Protein AF-0000000079468509 (afdb_homodimer)

Radius of gyration: 21.66 Å; Cα contacts (8 Å, |Δi|>4): 666; chains: 2; bounding box: 56×72×61 Å

InterPro domains:
  IPR004045 Glutathione S-transferase, N-terminal [PF13409] (26-84)
  IPR004045 Glutathione S-transferase, N-terminal [PS50404] (9-90)
  IPR004046 Glutathione S-transferase, C-terminal [PF00043] (128-203)
  IPR010987 Glutathione S-transferase, C-terminal-like [PS50405] (94-218)
  IPR036249 Thioredoxin-like superfamily [SSF52833] (7-88)
  IPR036282 Glutathione S-transferase, C-terminal domain superfamily [SSF47616] (87-212)
  IPR040079 Glutathione transferase family [SFLDS00019] (11-214)

Foldseek 3Di:
DDPPPPPPPQEKEKEAAFLDLSLLVQLVCLVLVGHYHYDYQDVVVPSLVDPVNCVLPVVSDDIWIATPNHIDDDSLVSQVVSCQVGPDAADHPPDPQNVVVVVLSCCLRPQQVVLVCCQVPVCVVDPDPVCSVVSNVVSLVSNVVSLVVQLVCCPPHLDNTPVDHHSSLSSLLSSLQSQPPRPDGSCVPVSSVNSNVVVCPDPSSVVSCVVSVPDPPSD/DPPPPPPPPQEKEKEAAFLDLSLLVQLVCLVLPGHYHYDYQPVVVPSLVDPVNCVLPVVSDDIWIATPNHIDDDSLVSQVVSCQVGPDAADHPPDPQNVVVVVLSCCLRPQQVVLVCCQVPVCVVDPDPVCSVVSNVVSLVSNVVSLVVQLVCCPPHLDNTPVDHHSSLSSLLSSLQSQPPRPDGSCVPVSSVNSNVVVCPDPSSVVSCVVSVPDPPSD

pLDDT: mean 90.54, std 12.15, range [32.22, 98.88]

Sequence (438 aa):
MPSDPSVETDMYELHYSPGTASLLPHMMLRELAVPFTLRLVDREGGEQAGAAYLRLNPHGRIPVLVEDGKPLYETAAIALCLADRHPGLAPPVGAPDRADYYKWMVHLANTTQAEFRSWFYPHEYIDDPAHEASAKAAAGKRMMANFEVIAGQLEGREWLLPSGFSAADLYLLMLVRWGRTLPRPARDNPVLAAHAARVLARPAVRETFETEELSTPYVMPSDPSVETDMYELHYSPGTASLLPHMMLRELAVPFTLRLVDREGGEQAGAAYLRLNPHGRIPVLVEDGKPLYETAAIALCLADRHPGLAPPVGAPDRADYYKWMVHLANTTQAEFRSWFYPHEYIDDPAHEASAKAAAGKRMMANFEVIAGQLEGREWLLPSGFSAADLYLLMLVRWGRTLPRPARDNPVLAAHAARVLARPAVRETFETEELSTPYV

Secondary structure (DSSP, 8-state):
----SS-----EEEEE-TTSTTHHHHHHHHHHT--EEEEE--TTTTGGGSHHHHHH-TT--S-EEEETTEEEE-HHHHHHHHHHHSTTSSPPTTSTTHHHHHHHHHHIIIIIIHHHHHHH-GGGG-S-GGGHHHHHHHHHHHHHHHHHHHHHHHTT-SSSBTTB--HHHHHHHHHHHHGGGSSS-GGGSHHHHHHHHHHHTSHHHHHHHHHTTPPSS--/----TT-----EEEEE-TTSTTHHHHHHHHHHT--EEEEE--TTTTGGGSHHHHHH-TT--S-EEEETTEEEE-HHHHHHHHHHHSTTSSPPTTSTTHHHHHHHHHHIIIIIIHHHHHHH-GGGG-S-GGGHHHHHHHHHHHHHHHHHHHHHHHTT-SSSBTTB--HHHHHHHHHHHHGGGSSS-GGGSHHHHHHHHHHHTSHHHHHHHHHTTPPSS--

Nearest PDB structures (foldseek):
  3m8n-assembly2_D  TM=8.224E-01  e=1.093E-09  Rhodopseudomonas palustris
  6f05-assembly5_F  TM=8.555E-01  e=5.982E-09  Arabidopsis thaliana
  6f05-assembly2_A  T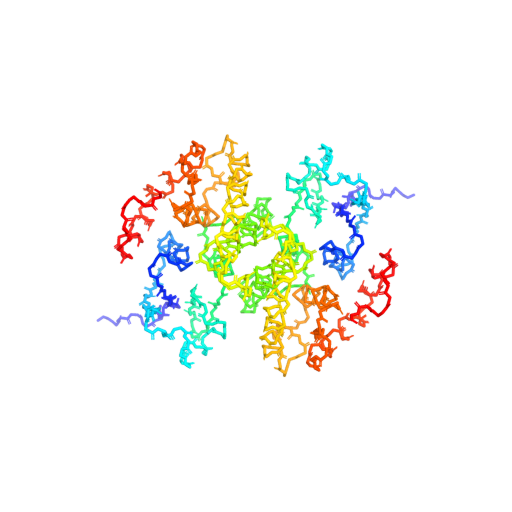M=8.559E-01  e=2.549E-08  Arabidopsis thaliana
  3m8n-assembly1_A  TM=8.418E-01  e=1.090E-08  Rhodopseudomonas palustris
  6nv6-assembly2_B  TM=8.478E-01  e=4.203E-08  Xanthomonas citri pv. citri str. 306

Organism: NCBI:txid2803784

Solvent-accessible surface area (backbone atoms only — not comparable to full-atom values): 23676 Å² total; per-residue (Å²): 131,80,77,76,71,79,75,70,65,82,45,37,36,37,36,28,42,72,88,40,58,26,46,43,54,51,28,47,42,48,66,64,68,53,71,65,46,82,39,83,51,50,61,90,79,41,41,38,74,30,70,75,43,29,72,60,31,83,82,36,59,67,23,37,40,28,49,81,86,43,62,38,43,50,56,62,23,45,43,52,44,51,32,70,75,38,82,74,35,47,65,56,89,87,41,82,59,27,53,55,50,37,22,48,43,44,44,47,41,32,54,55,52,45,46,46,49,40,48,77,42,22,67,68,52,36,72,49,78,91,43,31,66,39,22,28,52,30,29,45,52,52,50,46,51,51,49,49,53,52,34,60,73,32,57,98,46,84,36,84,42,92,92,36,74,33,53,56,50,49,46,48,39,54,52,39,30,71,30,51,81,41,95,66,28,46,57,73,40,64,63,43,30,53,41,39,50,58,54,55,66,35,66,37,41,43,50,42,40,57,74,49,64,59,63,80,72,69,86,130,81,75,75,70,80,73,69,65,83,46,37,35,36,37,28,43,73,89,42,58,25,45,42,55,50,29,47,41,47,65,64,68,54,70,65,46,82,39,82,50,49,62,91,82,42,42,38,75,31,70,74,42,29,71,61,31,82,82,37,62,67,24,37,40,28,49,82,86,44,62,38,45,48,56,62,22,46,44,53,43,49,30,70,75,39,81,72,36,46,62,56,89,86,41,83,60,27,53,57,50,36,24,47,43,42,44,47,42,31,54,53,51,44,46,46,49,41,48,77,43,24,64,68,51,36,73,49,78,90,45,32,66,38,22,28,52,30,29,47,54,52,49,44,50,50,49,50,54,51,35,60,73,31,57,97,45,86,37,83,41,94,92,36,74,35,51,56,50,50,44,48,40,55,52,38,29,72,30,52,80,39,96,65,29,45,59,74,40,65,62,43,30,53,41,40,52,58,54,55,66,34,67,37,41,43,52,42,41,56,74,48,63,60,64,81,74,70,86

Structure (mmCIF, N/CA/C/O backbone):
data_AF-0000000079468509-model_v1
#
loop_
_entity.id
_entity.type
_entity.pdbx_description
1 polymer 'Glutathione S-transferase N-terminal domain-containing protein'
#
loop_
_atom_site.group_PDB
_atom_site.id
_atom_site.type_symbol
_atom_site.label_atom_id
_atom_site.label_alt_id
_atom_site.label_comp_id
_atom_site.label_asym_id
_atom_site.label_entity_id
_atom_site.label_seq_id
_atom_site.pdbx_PDB_ins_code
_atom_site.Cartn_x
_atom_site.Cartn_y
_atom_site.Cartn_z
_atom_site.occupancy
_atom_site.B_iso_or_equiv
_atom_site.auth_seq_id
_atom_site.auth_comp_id
_atom_site.auth_asym_id
_atom_site.auth_atom_id
_atom_site.pdbx_PDB_model_num
ATOM 1 N N . MET A 1 1 ? -22.938 42.281 -12.297 1 32.62 1 MET A N 1
ATOM 2 C CA . MET A 1 1 ? -22.203 41.938 -11.078 1 32.62 1 MET A CA 1
ATOM 3 C C . MET A 1 1 ? -21.141 40.906 -11.344 1 32.62 1 MET A C 1
ATOM 5 O O . MET A 1 1 ? -21.438 39.844 -11.922 1 32.62 1 MET A O 1
ATOM 9 N N . PRO A 1 2 ? -19.812 41.219 -11.469 1 34.12 2 PRO A N 1
ATOM 10 C CA . PRO A 1 2 ? -18.812 40.375 -12.109 1 34.12 2 PRO A CA 1
ATOM 11 C C . PRO A 1 2 ? -18.625 39.031 -11.414 1 34.12 2 PRO A C 1
ATOM 13 O O . PRO A 1 2 ? -18.844 38.938 -10.203 1 34.12 2 PRO A O 1
ATOM 16 N N . SER A 1 3 ? -18.984 37.938 -11.969 1 36.88 3 SER A N 1
ATOM 17 C CA . SER A 1 3 ? -18.688 36.625 -11.438 1 36.88 3 SER A CA 1
ATOM 18 C C . SER A 1 3 ? -17.234 36.531 -10.961 1 36.88 3 SER A C 1
ATOM 20 O O . SER A 1 3 ? -16.312 36.875 -11.695 1 36.88 3 SER A O 1
ATOM 22 N N . ASP A 1 4 ? -16.906 36.75 -9.664 1 34.78 4 ASP A N 1
ATOM 23 C CA . ASP A 1 4 ? -15.586 36.875 -9.047 1 34.78 4 ASP A CA 1
ATOM 24 C C . ASP A 1 4 ? -14.602 35.844 -9.625 1 34.78 4 ASP A C 1
ATOM 26 O O . ASP A 1 4 ? -14.875 34.656 -9.641 1 34.78 4 ASP A O 1
ATOM 30 N N . PRO A 1 5 ? -13.797 36.125 -10.617 1 40.22 5 PRO A N 1
ATOM 31 C CA . PRO A 1 5 ? -12.828 35.281 -11.344 1 40.22 5 PRO A CA 1
ATOM 32 C C . PRO A 1 5 ? -12 34.406 -10.414 1 40.22 5 PRO A C 1
ATOM 34 O O . PRO A 1 5 ? -11.211 33.562 -10.883 1 40.22 5 PRO A O 1
ATOM 37 N N . SER A 1 6 ? -11.57 34.906 -9.25 1 39.88 6 SER A N 1
ATOM 38 C CA . SER A 1 6 ? -10.508 34.375 -8.398 1 39.88 6 SER A CA 1
ATOM 39 C C . SER A 1 6 ? -10.688 32.875 -8.141 1 39.88 6 SER A C 1
ATOM 41 O O . SER A 1 6 ? -9.719 32.156 -7.867 1 39.88 6 SER A O 1
ATOM 43 N N . VAL A 1 7 ? -11.836 32.531 -7.543 1 40.34 7 VAL A N 1
ATOM 44 C CA . VAL A 1 7 ? -12.008 31.156 -7.023 1 40.34 7 VAL A CA 1
ATOM 45 C C . VAL A 1 7 ? -11.953 30.156 -8.18 1 40.34 7 VAL A C 1
ATOM 47 O O . VAL A 1 7 ? -12.984 29.766 -8.719 1 40.34 7 VAL A O 1
ATOM 50 N N . GLU A 1 8 ? -11.484 30.422 -9.297 1 41.81 8 GLU A N 1
ATOM 51 C CA . GLU A 1 8 ? -11.336 29.344 -10.258 1 41.81 8 GLU A CA 1
ATOM 52 C C . GLU A 1 8 ? -10.812 28.078 -9.578 1 41.81 8 GLU A C 1
ATOM 54 O O . GLU A 1 8 ? -9.625 27.984 -9.266 1 41.81 8 GLU A O 1
ATOM 59 N N . THR A 1 9 ? -11.43 27.469 -8.531 1 48.69 9 THR A N 1
ATOM 60 C CA . THR A 1 9 ? -11.32 26.375 -7.566 1 48.69 9 THR A CA 1
ATOM 61 C C . THR A 1 9 ? -10.688 25.156 -8.203 1 48.69 9 THR A C 1
ATOM 63 O O . THR A 1 9 ? -11.039 24.766 -9.32 1 48.69 9 THR A O 1
ATOM 66 N N . ASP A 1 10 ? -9.32 24.922 -7.926 1 58.03 10 ASP A N 1
ATOM 67 C CA . ASP A 1 10 ? -8.516 23.734 -8.219 1 58.03 10 ASP A CA 1
ATOM 68 C C . ASP A 1 10 ? -9.383 22.469 -8.227 1 58.03 10 ASP A C 1
ATOM 70 O O . ASP A 1 10 ? -9.586 21.844 -7.184 1 58.03 10 ASP A O 1
ATOM 74 N N . MET A 1 11 ? -10.25 22.234 -9.258 1 82.69 11 MET A N 1
ATOM 75 C CA . MET A 1 11 ? -11.281 21.203 -9.398 1 82.69 11 MET A CA 1
ATOM 76 C C . MET A 1 11 ? -10.648 19.844 -9.656 1 82.69 11 MET A C 1
ATOM 78 O O . MET A 1 11 ? -9.688 19.734 -10.43 1 82.69 11 MET A O 1
ATOM 82 N N . TYR A 1 12 ? -10.984 18.859 -8.859 1 95.62 12 TYR A N 1
ATOM 83 C CA . TYR A 1 12 ? -10.602 17.469 -9.062 1 95.62 12 TYR A CA 1
ATOM 84 C C . TYR A 1 12 ? -11.375 16.859 -10.227 1 95.62 12 TYR A C 1
ATOM 86 O O . TYR A 1 12 ? -12.555 17.141 -10.414 1 95.62 12 TYR A O 1
ATOM 94 N N . GLU A 1 13 ? -10.633 16.234 -11.07 1 97.56 13 GLU A N 1
ATOM 95 C CA . GLU A 1 13 ? -11.242 15.352 -12.062 1 97.56 13 GLU A CA 1
ATOM 96 C C . GLU A 1 13 ? -10.93 13.883 -11.773 1 97.56 13 GLU A C 1
ATOM 98 O O . GLU A 1 13 ? -9.758 13.484 -11.75 1 97.56 13 GLU A O 1
ATOM 103 N N . LEU A 1 14 ? -11.969 13.125 -11.547 1 98 14 LEU A N 1
ATOM 104 C CA . LEU A 1 14 ? -11.781 11.719 -11.219 1 98 14 LEU A CA 1
ATOM 105 C C . LEU A 1 14 ? -12.125 10.836 -12.414 1 98 14 LEU A C 1
ATOM 107 O O . LEU A 1 14 ? -13.273 10.789 -12.844 1 98 14 LEU A O 1
ATOM 111 N N . HIS A 1 15 ? -11.125 10.234 -13.031 1 97.75 15 HIS A N 1
ATOM 112 C CA . HIS A 1 15 ? -11.352 9.164 -14 1 97.75 15 HIS A CA 1
ATOM 113 C C . HIS A 1 15 ? -11.742 7.867 -13.305 1 97.75 15 HIS A C 1
ATOM 115 O O . HIS A 1 15 ? -10.953 7.293 -12.555 1 97.75 15 HIS A O 1
ATOM 121 N N . TYR A 1 16 ? -13.016 7.449 -13.617 1 97.25 16 TYR A N 1
ATOM 122 C CA . TYR A 1 16 ? -13.555 6.359 -12.82 1 97.25 16 TYR A CA 1
ATOM 123 C C . TYR A 1 16 ? -14.258 5.332 -13.695 1 97.25 16 TYR A C 1
ATOM 125 O O . TYR A 1 16 ? -14.531 5.594 -14.867 1 97.25 16 TYR A O 1
ATOM 133 N N . SER A 1 17 ? -14.398 4.176 -13.195 1 96 17 SER A N 1
ATOM 134 C CA . SER A 1 17 ? -15.297 3.127 -13.672 1 96 17 SER A CA 1
ATOM 135 C C . SER A 1 17 ? -16.125 2.555 -12.531 1 96 17 SER A C 1
ATOM 137 O O . SER A 1 17 ? -15.609 2.256 -11.453 1 96 17 SER A O 1
ATOM 139 N N . PRO A 1 18 ? -17.438 2.396 -12.758 1 95.56 18 PRO A N 1
ATOM 140 C CA . PRO A 1 18 ? -18.344 2.021 -11.664 1 95.56 18 PRO A CA 1
ATOM 141 C C . PRO A 1 18 ? -17.922 0.737 -10.961 1 95.56 18 PRO A C 1
ATOM 143 O O . PRO A 1 18 ? -17.656 -0.275 -11.617 1 95.56 18 PRO A O 1
ATOM 146 N N . GLY A 1 19 ? -17.859 0.85 -9.672 1 94.12 19 GLY A N 1
ATOM 147 C CA . GLY A 1 19 ? -17.641 -0.315 -8.828 1 94.12 19 GLY A CA 1
ATOM 148 C C . GLY A 1 19 ? -16.188 -0.724 -8.727 1 94.12 19 GLY A C 1
ATOM 149 O O . GLY A 1 19 ? -15.859 -1.731 -8.102 1 94.12 19 GLY A O 1
ATOM 150 N N . THR A 1 20 ? -15.289 0.044 -9.305 1 94.5 20 THR A N 1
ATOM 151 C CA . THR A 1 20 ? -13.867 -0.261 -9.273 1 94.5 20 THR A CA 1
ATOM 152 C C . THR A 1 20 ? -13.18 0.491 -8.133 1 94.5 20 THR A C 1
ATOM 154 O O . THR A 1 20 ? -13.844 1.008 -7.234 1 94.5 20 THR A O 1
ATOM 157 N N . ALA A 1 21 ? -11.883 0.493 -8.188 1 96.06 21 ALA A N 1
ATOM 158 C CA . ALA A 1 21 ? -11.125 1.105 -7.102 1 96.06 21 ALA A CA 1
ATOM 159 C C . ALA A 1 21 ? -11.344 2.615 -7.059 1 96.06 21 ALA A C 1
ATOM 161 O O . ALA A 1 21 ? -10.992 3.273 -6.078 1 96.06 21 ALA A O 1
ATOM 162 N N . SER A 1 22 ? -11.953 3.178 -8.055 1 97.75 22 SER A N 1
ATOM 163 C CA . SER A 1 22 ? -12.289 4.602 -8.07 1 97.75 22 SER A CA 1
ATOM 164 C C . SER A 1 22 ? -13.406 4.914 -7.082 1 97.75 22 SER A C 1
ATOM 166 O O . SER A 1 22 ? -13.672 6.078 -6.781 1 97.75 22 SER A O 1
ATOM 168 N N . LEU A 1 23 ? -14 3.852 -6.574 1 98.19 23 LEU A N 1
ATOM 169 C CA . LEU A 1 23 ? -15.094 4.023 -5.625 1 98.19 23 LEU A CA 1
ATOM 170 C C . LEU A 1 23 ? -14.617 4.762 -4.379 1 98.19 23 LEU A C 1
ATOM 172 O O . LEU A 1 23 ? -15.312 5.645 -3.869 1 98.19 23 LEU A O 1
ATOM 176 N N . LEU A 1 24 ? -13.445 4.465 -3.896 1 98.62 24 LEU A N 1
ATOM 177 C CA . LEU A 1 24 ? -12.922 5.094 -2.689 1 98.62 24 LEU A CA 1
ATOM 178 C C . LEU A 1 24 ? -12.742 6.598 -2.891 1 98.62 24 LEU A C 1
ATOM 180 O O . LEU A 1 24 ? -13.344 7.398 -2.174 1 98.62 24 LEU A O 1
ATOM 184 N N . PRO A 1 25 ? -11.914 7.059 -3.871 1 98.69 25 PRO A N 1
ATOM 185 C CA . PRO A 1 25 ? -11.781 8.508 -4.012 1 98.69 25 PRO A CA 1
ATOM 186 C C . PRO A 1 25 ? -13.102 9.195 -4.344 1 98.69 25 PRO A C 1
ATOM 188 O O . PRO A 1 25 ? -13.328 10.344 -3.955 1 98.69 25 PRO A O 1
ATOM 191 N N . HIS A 1 26 ? -14.023 8.492 -5.035 1 98.75 26 HIS A N 1
ATOM 192 C CA . HIS A 1 26 ? -15.336 9.062 -5.297 1 98.75 26 HIS A CA 1
ATOM 193 C C . HIS A 1 26 ? -16.094 9.336 -4 1 98.75 26 HIS A C 1
ATOM 195 O O . HIS A 1 26 ? -16.594 10.445 -3.785 1 98.75 26 HIS A O 1
ATOM 201 N N . MET A 1 27 ? -16.172 8.367 -3.131 1 98.81 27 MET A N 1
ATOM 202 C CA . MET A 1 27 ? -16.797 8.547 -1.826 1 98.81 27 MET A CA 1
ATOM 203 C C . MET A 1 27 ? -16.109 9.656 -1.033 1 98.81 27 MET A C 1
ATOM 205 O O . MET A 1 27 ? -16.781 10.469 -0.392 1 98.81 27 MET A O 1
ATOM 209 N N . MET A 1 28 ? -14.789 9.695 -1.104 1 98.81 28 MET A N 1
ATOM 210 C CA . MET A 1 28 ? -14.031 10.688 -0.345 1 98.81 28 MET A CA 1
ATOM 211 C C . MET A 1 28 ? -14.359 12.102 -0.817 1 98.81 28 MET A C 1
ATOM 213 O O . MET A 1 28 ? -14.555 13 -0.001 1 98.81 28 MET A O 1
ATOM 217 N N . LEU A 1 29 ? -14.32 12.281 -2.127 1 98.5 29 LEU A N 1
ATOM 218 C CA . LEU A 1 29 ? -14.578 13.609 -2.68 1 98.5 29 LEU A CA 1
ATOM 219 C C . LEU A 1 29 ? -15.945 14.117 -2.24 1 98.5 29 LEU A C 1
ATOM 221 O O . LEU A 1 29 ? -16.094 15.305 -1.93 1 98.5 29 LEU A O 1
ATOM 225 N N . ARG A 1 30 ? -16.906 13.281 -2.162 1 98.56 30 ARG A N 1
ATOM 226 C CA . ARG A 1 30 ? -18.25 13.664 -1.719 1 98.56 30 ARG A CA 1
ATOM 227 C C . ARG A 1 30 ? -18.266 13.914 -0.215 1 98.56 30 ARG A C 1
ATOM 229 O O . ARG A 1 30 ? -18.891 14.883 0.247 1 98.56 30 ARG A O 1
ATOM 236 N N . GLU A 1 31 ? -17.625 13.008 0.573 1 98.5 31 GLU A N 1
ATOM 237 C CA . GLU A 1 31 ? -17.531 13.219 2.014 1 98.5 31 GLU A CA 1
ATOM 238 C C . GLU A 1 31 ? -16.906 14.578 2.332 1 98.5 31 GLU A C 1
ATOM 240 O O . GLU A 1 31 ? -17.328 15.25 3.283 1 98.5 31 GLU A O 1
ATOM 245 N N . LEU A 1 32 ? -15.914 14.953 1.531 1 97.62 32 LEU A N 1
ATOM 246 C CA . LEU A 1 32 ? -15.156 16.172 1.76 1 97.62 32 LEU A CA 1
ATOM 247 C C . LEU A 1 32 ? -15.906 17.391 1.223 1 97.62 32 LEU A C 1
ATOM 249 O O . LEU A 1 32 ? -15.539 18.531 1.521 1 97.62 32 LEU A O 1
ATOM 253 N N . ALA A 1 33 ? -16.922 17.203 0.488 1 97 33 ALA A N 1
ATOM 254 C CA . ALA A 1 33 ? -17.766 18.25 -0.083 1 97 33 ALA A CA 1
ATOM 255 C C . ALA A 1 33 ? -16.922 19.234 -0.886 1 97 33 ALA A C 1
ATOM 257 O O . ALA A 1 33 ? -17.078 20.453 -0.725 1 97 33 ALA A O 1
ATOM 258 N N . VAL A 1 34 ? -16.047 18.766 -1.697 1 96 34 VAL A N 1
ATOM 259 C CA . VAL A 1 34 ? -15.242 19.594 -2.576 1 96 34 VAL A CA 1
ATOM 260 C C . VAL A 1 34 ? -15.703 19.422 -4.023 1 96 34 VAL A C 1
ATOM 262 O O . VAL A 1 34 ? -16.219 18.359 -4.395 1 96 34 VAL A O 1
ATOM 265 N N . PRO A 1 35 ? -15.562 20.438 -4.785 1 95.81 35 PRO A N 1
ATOM 266 C CA . PRO A 1 35 ? -15.969 20.312 -6.188 1 95.81 35 PRO A CA 1
ATOM 267 C C . PRO A 1 35 ? -15.109 19.328 -6.969 1 95.81 35 PRO A C 1
ATOM 269 O O . PRO A 1 35 ? -13.891 19.266 -6.77 1 95.81 35 PRO A O 1
ATOM 272 N N . PHE A 1 36 ? -15.781 18.5 -7.812 1 97.5 36 PHE A N 1
ATOM 273 C CA . PHE A 1 36 ? -15.078 17.578 -8.695 1 97.5 36 PHE A CA 1
ATOM 274 C C . PHE A 1 36 ? -15.945 17.219 -9.898 1 97.5 36 PHE A C 1
ATOM 276 O O . PHE A 1 36 ? -17.156 17.438 -9.883 1 97.5 36 PHE A O 1
ATOM 283 N N . THR A 1 37 ? -15.266 16.766 -10.914 1 97.06 37 THR A N 1
ATOM 284 C CA . THR A 1 37 ? -15.953 16.203 -12.07 1 97.06 37 THR A CA 1
ATOM 285 C C . THR A 1 37 ? -15.609 14.727 -12.25 1 97.06 37 THR A C 1
ATOM 287 O O . THR A 1 37 ? -14.547 14.273 -11.828 1 97.06 37 THR A O 1
ATOM 290 N N . LEU A 1 38 ? -16.594 13.984 -12.766 1 97.25 38 LEU A N 1
ATOM 291 C CA . LEU A 1 38 ? -16.391 12.57 -13.07 1 97.25 38 LEU A CA 1
ATOM 292 C C . LEU A 1 38 ? -16.141 12.359 -14.562 1 97.25 38 LEU A C 1
ATOM 294 O O . LEU A 1 38 ? -16.797 12.984 -15.398 1 97.25 38 LEU A O 1
ATOM 298 N N . ARG A 1 39 ? -15.109 11.656 -14.82 1 96.06 39 ARG A N 1
ATOM 299 C CA . ARG A 1 39 ? -14.828 11.211 -16.188 1 96.06 39 ARG A CA 1
ATOM 300 C C . ARG A 1 39 ? -14.891 9.688 -16.281 1 96.06 39 ARG A C 1
ATOM 302 O O . ARG A 1 39 ? -14 8.992 -15.797 1 96.06 39 ARG A O 1
ATOM 309 N N . LEU A 1 40 ? -15.906 9.188 -17 1 95.75 40 LEU A N 1
ATOM 310 C CA . LEU A 1 40 ? -16.094 7.75 -17.141 1 95.75 40 LEU A CA 1
ATOM 311 C C . LEU A 1 40 ? -15.047 7.152 -18.078 1 95.75 40 LEU A C 1
ATOM 313 O O . LEU A 1 40 ? -14.812 7.672 -19.172 1 95.75 40 LEU A O 1
ATOM 317 N N . VAL A 1 41 ? -14.375 6.16 -17.578 1 93.38 41 VAL A N 1
ATOM 318 C CA . VAL A 1 41 ? -13.461 5.367 -18.406 1 93.38 41 VAL A CA 1
ATOM 319 C C . VAL A 1 41 ? -14.148 4.074 -18.828 1 93.38 41 VAL A C 1
ATOM 321 O O . VAL A 1 41 ? -14.562 3.273 -17.984 1 93.38 41 VAL A O 1
ATOM 324 N N . ASP A 1 42 ? -14.297 3.859 -20.141 1 88 42 ASP A N 1
ATOM 325 C CA . ASP A 1 42 ? -14.914 2.654 -20.672 1 88 42 ASP A CA 1
ATOM 326 C C . ASP A 1 42 ? -13.969 1.458 -20.578 1 88 42 ASP A C 1
ATOM 328 O O . ASP A 1 42 ? -13.25 1.154 -21.531 1 88 42 ASP A O 1
ATOM 332 N N . ARG A 1 43 ? -14.172 0.708 -19.656 1 83.88 43 ARG A N 1
ATOM 333 C CA . ARG A 1 43 ? -13.312 -0.447 -19.406 1 83.88 43 ARG A CA 1
ATOM 334 C C . ARG A 1 43 ? -13.625 -1.582 -20.375 1 83.88 43 ARG A C 1
ATOM 336 O O . ARG A 1 43 ? -12.719 -2.275 -20.844 1 83.88 43 ARG A O 1
ATOM 343 N N . GLU A 1 44 ? -14.789 -1.728 -20.594 1 80.88 44 GLU A N 1
ATOM 344 C CA . GLU A 1 44 ? -15.211 -2.785 -21.516 1 80.88 44 GLU A CA 1
ATOM 345 C C . GLU A 1 44 ? -14.672 -2.543 -22.922 1 80.88 44 GLU A C 1
ATOM 347 O O . GLU A 1 44 ? -14.297 -3.486 -23.625 1 80.88 44 GLU A O 1
ATOM 352 N N . GLY A 1 45 ? -14.594 -1.319 -23.297 1 81.5 45 GLY A N 1
ATOM 353 C CA . GLY A 1 45 ? -14.086 -0.957 -24.609 1 81.5 45 GLY A CA 1
ATOM 354 C C . GLY A 1 45 ? -12.578 -0.857 -24.656 1 81.5 45 GLY A C 1
ATOM 355 O O . GLY A 1 45 ? -12 -0.598 -25.703 1 81.5 45 GLY A O 1
ATOM 356 N N . GLY A 1 46 ? -11.977 -1.006 -23.484 1 84.06 46 GLY A N 1
ATOM 357 C CA . GLY A 1 46 ? -10.523 -1.021 -23.406 1 84.06 46 GLY A CA 1
ATOM 358 C C . GLY A 1 46 ? -9.914 0.369 -23.375 1 84.06 46 GLY A C 1
ATOM 359 O O . GLY A 1 46 ? -8.758 0.557 -23.75 1 84.06 46 GLY A O 1
ATOM 360 N N . GLU A 1 47 ? -10.633 1.305 -22.984 1 83.94 47 GLU A N 1
ATOM 361 C CA . GLU A 1 47 ? -10.148 2.682 -22.984 1 83.94 47 GLU A CA 1
ATOM 362 C C . GLU A 1 47 ? -8.922 2.834 -22.078 1 83.94 47 GLU A C 1
ATOM 364 O O . GLU A 1 47 ? -8.047 3.662 -22.344 1 83.94 47 GLU A O 1
ATOM 369 N N . GLN A 1 48 ? -8.844 2.025 -21.078 1 83.38 48 GLN A N 1
ATOM 370 C CA . GLN A 1 48 ? -7.73 2.105 -20.141 1 83.38 48 GLN A CA 1
ATOM 371 C C . GLN A 1 48 ? -6.438 1.611 -20.781 1 83.38 48 GLN A C 1
ATOM 373 O O . GLN A 1 48 ? -5.348 1.844 -20.25 1 83.38 48 GLN A O 1
ATOM 378 N N . ALA A 1 49 ? -6.551 0.978 -21.844 1 83.75 49 ALA A N 1
ATOM 379 C CA . ALA A 1 49 ? -5.379 0.486 -22.578 1 83.75 49 ALA A CA 1
ATOM 380 C C . ALA A 1 49 ? -4.988 1.443 -23.703 1 83.75 49 ALA A C 1
ATOM 382 O O . ALA A 1 49 ? -3.945 1.271 -24.328 1 83.75 49 ALA A O 1
ATOM 383 N N . GLY A 1 50 ? -5.793 2.441 -23.922 1 85.56 50 GLY A N 1
ATOM 384 C CA . GLY A 1 50 ? -5.527 3.404 -24.969 1 85.56 50 GLY A CA 1
ATOM 385 C C . GLY A 1 50 ? -4.43 4.391 -24.625 1 85.56 50 GLY A C 1
ATOM 386 O O . GLY A 1 50 ? -4.145 4.613 -23.438 1 85.56 50 GLY A O 1
ATOM 387 N N . ALA A 1 51 ? -3.889 4.977 -25.625 1 87.31 51 ALA A N 1
ATOM 388 C CA . ALA A 1 51 ? -2.74 5.867 -25.484 1 87.31 51 ALA A CA 1
ATOM 389 C C . ALA A 1 51 ? -3.09 7.07 -24.609 1 87.31 51 ALA A C 1
ATOM 391 O O . ALA A 1 51 ? -2.279 7.512 -23.797 1 87.31 51 ALA A O 1
ATOM 392 N N . ALA A 1 52 ? -4.258 7.602 -24.812 1 87.19 52 ALA A N 1
ATOM 393 C CA . ALA A 1 52 ? -4.664 8.797 -24.078 1 87.19 52 ALA A CA 1
ATOM 394 C C . ALA A 1 52 ? -4.707 8.523 -22.578 1 87.19 52 ALA A C 1
ATOM 396 O O . ALA A 1 52 ? -4.207 9.32 -21.781 1 87.19 52 ALA A O 1
ATOM 397 N N . TYR A 1 53 ? -5.324 7.395 -22.219 1 88.88 53 TYR A N 1
ATOM 398 C CA . TYR A 1 53 ? -5.414 7.062 -20.797 1 88.88 53 TYR A CA 1
ATOM 399 C C . TYR A 1 53 ? -4.051 6.656 -20.25 1 88.88 53 TYR A C 1
ATOM 401 O O . TYR A 1 53 ? -3.715 6.984 -19.109 1 88.88 53 TYR A O 1
ATOM 409 N N . LEU A 1 54 ? -3.248 6.02 -21.062 1 88 54 LEU A N 1
ATOM 410 C CA . LEU A 1 54 ? -1.934 5.555 -20.625 1 88 54 LEU A CA 1
ATOM 411 C C . LEU A 1 54 ? -1.002 6.734 -20.359 1 88 54 LEU A C 1
ATOM 413 O O . LEU A 1 54 ? -0.03 6.605 -19.609 1 88 54 LEU A O 1
ATOM 417 N N . ARG A 1 55 ? -1.291 7.859 -20.875 1 88.12 55 ARG A N 1
ATOM 418 C CA . ARG A 1 55 ? -0.543 9.078 -20.562 1 88.12 55 ARG A CA 1
ATOM 419 C C . ARG A 1 55 ? -0.82 9.539 -19.141 1 88.12 55 ARG A C 1
ATOM 421 O O . ARG A 1 55 ? 0.028 10.18 -18.516 1 88.12 55 ARG A O 1
ATOM 428 N N . LEU A 1 56 ? -2.053 9.211 -18.688 1 89.94 56 LEU A N 1
ATOM 429 C CA . LEU A 1 56 ? -2.426 9.578 -17.312 1 89.94 56 LEU A CA 1
ATOM 430 C C . LEU A 1 56 ? -1.879 8.562 -16.312 1 89.94 56 LEU A C 1
ATOM 432 O O . LEU A 1 56 ? -1.35 8.938 -15.273 1 89.94 56 LEU A O 1
ATOM 436 N N . ASN A 1 57 ? -1.939 7.301 -16.656 1 89.31 57 ASN A N 1
ATOM 437 C CA . ASN A 1 57 ? -1.463 6.191 -15.844 1 89.31 57 ASN A CA 1
ATOM 438 C C . ASN A 1 57 ? -0.844 5.09 -16.703 1 89.31 57 ASN A C 1
ATOM 440 O O . ASN A 1 57 ? -1.562 4.305 -17.328 1 89.31 57 ASN A O 1
ATOM 444 N N . PRO A 1 58 ? 0.45 4.934 -16.656 1 85.81 58 PRO A N 1
ATOM 445 C CA . PRO A 1 58 ? 1.145 3.971 -17.516 1 85.81 58 PRO A CA 1
ATOM 446 C C . PRO A 1 58 ? 0.754 2.525 -17.219 1 85.81 58 PRO A C 1
ATOM 448 O O . PRO A 1 58 ? 0.995 1.636 -18.047 1 85.81 58 PRO A O 1
ATOM 451 N N . HIS A 1 59 ? 0.137 2.254 -16.078 1 84.44 59 HIS A N 1
ATOM 452 C CA . HIS A 1 59 ? -0.288 0.904 -15.719 1 84.44 59 HIS A CA 1
ATOM 453 C C . HIS A 1 59 ? -1.656 0.584 -16.312 1 84.44 59 HIS A C 1
ATOM 455 O O . HIS A 1 59 ? -2.082 -0.573 -16.312 1 84.44 59 HIS A O 1
ATOM 461 N N . GLY A 1 60 ? -2.326 1.62 -16.812 1 86.88 60 GLY A N 1
ATOM 462 C CA . GLY A 1 60 ? -3.648 1.419 -17.391 1 86.88 60 GLY A CA 1
ATOM 463 C C . GLY A 1 60 ? -4.695 1.037 -16.359 1 86.88 60 GLY A C 1
ATOM 464 O O . GLY A 1 60 ? -5.707 0.417 -16.688 1 86.88 60 GLY A O 1
ATOM 465 N N . ARG A 1 61 ? -4.434 1.354 -15.148 1 88.75 61 ARG A N 1
ATOM 466 C CA . ARG A 1 61 ? -5.371 0.995 -14.086 1 88.75 61 ARG A CA 1
ATOM 467 C C . ARG A 1 61 ? -6.242 2.184 -13.703 1 88.75 61 ARG A C 1
ATOM 469 O O . ARG A 1 61 ? -5.871 3.336 -13.93 1 88.75 61 ARG A O 1
ATOM 476 N N . ILE A 1 62 ? -7.379 1.907 -13.227 1 92.94 62 ILE A N 1
ATOM 477 C CA . ILE A 1 62 ? -8.344 2.875 -12.719 1 92.94 62 ILE A CA 1
ATOM 478 C C . ILE A 1 62 ? -8.383 2.807 -11.195 1 92.94 62 ILE A C 1
ATOM 480 O O . ILE A 1 62 ? -8.367 1.719 -10.617 1 92.94 62 ILE A O 1
ATOM 484 N N . PRO A 1 63 ? -8.266 3.936 -10.578 1 96.62 63 PRO A N 1
ATOM 485 C CA . PRO A 1 63 ? -8.602 5.316 -10.938 1 96.62 63 PRO A CA 1
ATOM 486 C C . PRO A 1 63 ? -7.371 6.16 -11.25 1 96.62 63 PRO A C 1
ATOM 488 O O . PRO A 1 63 ? -6.246 5.754 -10.961 1 96.62 63 PRO A O 1
ATOM 491 N N . VAL A 1 64 ? -7.664 7.363 -11.859 1 97 64 VAL A N 1
ATOM 492 C CA . VAL A 1 64 ? -6.738 8.492 -11.906 1 97 64 VAL A CA 1
ATOM 493 C C . VAL A 1 64 ? -7.438 9.758 -11.422 1 97 64 VAL A C 1
ATOM 495 O O . VAL A 1 64 ? -8.57 10.047 -11.828 1 97 64 VAL A O 1
ATOM 498 N N . LEU A 1 65 ? -6.863 10.422 -10.531 1 97.69 65 LEU A N 1
ATOM 499 C CA . LEU A 1 65 ? -7.309 11.75 -10.117 1 97.69 65 LEU A CA 1
ATOM 500 C C . LEU A 1 65 ? -6.43 12.836 -10.727 1 97.69 65 LEU A C 1
ATOM 502 O O . LEU A 1 65 ? -5.203 12.789 -10.602 1 97.69 65 LEU A O 1
ATOM 506 N N . VAL A 1 66 ? -7.012 13.742 -11.383 1 96 66 VAL A N 1
ATOM 507 C CA . VAL A 1 66 ? -6.27 14.852 -11.977 1 96 66 VAL A CA 1
ATOM 508 C C . VAL A 1 66 ? -6.547 16.141 -11.195 1 96 66 VAL A C 1
ATOM 510 O O . VAL A 1 66 ? -7.707 16.516 -10.992 1 96 66 VAL A O 1
ATOM 513 N N . GLU A 1 67 ? -5.543 16.688 -10.641 1 91.5 67 GLU A N 1
ATOM 514 C CA . GLU A 1 67 ? -5.605 17.984 -9.977 1 91.5 67 GLU A CA 1
ATOM 515 C C . GLU A 1 67 ? -4.734 19.016 -10.695 1 91.5 67 GLU A C 1
ATOM 517 O O . GLU A 1 67 ? -3.516 18.844 -10.781 1 91.5 67 GLU A O 1
ATOM 522 N N . ASP A 1 68 ? -5.234 20.047 -11.102 1 86.25 68 ASP A N 1
ATOM 523 C CA . ASP A 1 68 ? -4.523 21.094 -11.828 1 86.25 68 ASP A CA 1
ATOM 524 C C . ASP A 1 68 ? -3.693 20.5 -12.961 1 86.25 68 ASP A C 1
ATOM 526 O O . ASP A 1 68 ? -2.5 20.797 -13.078 1 86.25 68 ASP A O 1
ATOM 530 N N . GLY A 1 69 ? -4.344 19.578 -13.641 1 87.44 69 GLY A N 1
ATOM 531 C CA . GLY A 1 69 ? -3.73 19 -14.82 1 87.44 69 GLY A CA 1
ATOM 532 C C . GLY A 1 69 ? -2.715 17.922 -14.492 1 87.44 69 GLY A C 1
ATOM 533 O O . GLY A 1 69 ? -2.162 17.281 -15.391 1 87.44 69 GLY A O 1
ATOM 534 N N . LYS A 1 70 ? -2.445 17.656 -13.312 1 91.25 70 LYS A N 1
ATOM 535 C CA . LYS A 1 70 ? -1.469 16.656 -12.898 1 91.25 70 LYS A CA 1
ATOM 536 C C . LYS A 1 70 ? -2.156 15.367 -12.461 1 91.25 70 LYS A C 1
ATOM 538 O O . LYS A 1 70 ? -2.928 15.367 -11.5 1 91.25 70 LYS A O 1
ATOM 543 N N . PRO A 1 71 ? -1.85 14.234 -13.133 1 94.94 71 PRO A N 1
ATOM 544 C CA . PRO A 1 71 ? -2.5 12.969 -12.773 1 94.94 71 PRO A CA 1
ATOM 545 C C . PRO A 1 71 ? -1.867 12.312 -11.547 1 94.94 71 PRO A C 1
ATOM 547 O O . PRO A 1 71 ? -0.655 12.414 -11.344 1 94.94 71 PRO A O 1
ATOM 550 N N . LEU A 1 72 ? -2.686 11.734 -10.82 1 95.88 72 LEU A N 1
ATOM 551 C CA . LEU A 1 72 ? -2.291 10.906 -9.688 1 95.88 72 LEU A CA 1
ATOM 552 C C . LEU A 1 72 ? -3.037 9.57 -9.711 1 95.88 72 LEU A C 1
ATOM 554 O O . LEU A 1 72 ? -4.262 9.547 -9.844 1 95.88 72 LEU A O 1
ATOM 558 N N . TYR A 1 73 ? -2.199 8.508 -9.648 1 94.12 73 TYR A N 1
ATOM 559 C CA . TYR A 1 73 ? -2.83 7.191 -9.586 1 94.12 73 TYR A CA 1
ATOM 560 C C . TYR A 1 73 ? -2.365 6.422 -8.352 1 94.12 73 TYR A C 1
ATOM 562 O O . TYR A 1 73 ? -1.535 6.91 -7.586 1 94.12 73 TYR A O 1
ATOM 570 N N . GLU A 1 74 ? -2.887 5.184 -8.219 1 94.38 74 GLU A N 1
ATOM 571 C CA . GLU A 1 74 ? -2.889 4.395 -6.996 1 94.38 74 GLU A CA 1
ATOM 572 C C . GLU A 1 74 ? -3.99 4.852 -6.047 1 94.38 74 GLU A C 1
ATOM 574 O O . GLU A 1 74 ? -3.91 5.938 -5.469 1 94.38 74 GLU A O 1
ATOM 579 N N . THR A 1 75 ? -4.941 4.035 -5.836 1 96.5 75 THR A N 1
ATOM 580 C CA . THR A 1 75 ? -6.137 4.379 -5.078 1 96.5 75 THR A CA 1
ATOM 581 C C . THR A 1 75 ? -5.77 4.867 -3.68 1 96.5 75 THR A C 1
ATOM 583 O O . THR A 1 75 ? -6.215 5.934 -3.252 1 96.5 75 THR A O 1
ATOM 586 N N . ALA A 1 76 ? -4.906 4.16 -2.998 1 97.38 76 ALA A N 1
ATOM 587 C CA . ALA A 1 76 ? -4.523 4.543 -1.64 1 97.38 76 ALA A CA 1
ATOM 588 C C . ALA A 1 76 ? -3.715 5.836 -1.641 1 97.38 76 ALA A C 1
ATOM 590 O O . ALA A 1 76 ? -3.816 6.637 -0.71 1 97.38 76 ALA A O 1
ATOM 591 N N . ALA A 1 77 ? -2.889 6.055 -2.658 1 96.88 77 ALA A N 1
ATOM 592 C CA . ALA A 1 77 ? -2.131 7.301 -2.766 1 96.88 77 ALA A CA 1
ATOM 593 C C . ALA A 1 77 ? -3.064 8.492 -2.951 1 96.88 77 ALA A C 1
ATOM 595 O O . ALA A 1 77 ? -2.879 9.539 -2.322 1 96.88 77 ALA A O 1
ATOM 596 N N . ILE A 1 78 ? -4.047 8.312 -3.83 1 97.62 78 ILE A N 1
ATOM 597 C CA . ILE A 1 78 ? -5.055 9.344 -4.043 1 97.62 78 ILE A CA 1
ATOM 598 C C . ILE A 1 78 ? -5.746 9.664 -2.721 1 97.62 78 ILE A C 1
ATOM 600 O O . ILE A 1 78 ? -5.918 10.836 -2.371 1 97.62 78 ILE A O 1
ATOM 604 N N . ALA A 1 79 ? -6.09 8.633 -2.002 1 98.12 79 ALA A N 1
ATOM 605 C CA . ALA A 1 79 ? -6.789 8.797 -0.73 1 98.12 79 ALA A CA 1
ATOM 606 C C . ALA A 1 79 ? -5.922 9.547 0.277 1 98.12 79 ALA A C 1
ATOM 608 O O . ALA A 1 79 ? -6.402 10.453 0.962 1 98.12 79 ALA A O 1
ATOM 609 N N . LEU A 1 80 ? -4.664 9.164 0.374 1 97.5 80 LEU A N 1
ATOM 610 C CA . LEU A 1 80 ? -3.746 9.836 1.282 1 97.5 80 LEU A CA 1
ATOM 611 C C . LEU A 1 80 ? -3.615 11.312 0.922 1 97.5 80 LEU A C 1
ATOM 613 O O . LEU A 1 80 ? -3.635 12.18 1.804 1 97.5 80 LEU A O 1
ATOM 617 N N . CYS A 1 81 ? -3.529 11.609 -0.324 1 96.44 81 CYS A N 1
ATOM 618 C CA . CYS A 1 81 ? -3.377 12.984 -0.792 1 96.44 81 CYS A CA 1
ATOM 619 C C . CYS A 1 81 ? -4.621 13.805 -0.475 1 96.44 81 CYS A C 1
ATOM 621 O O . CYS A 1 81 ? -4.52 14.906 0.079 1 96.44 81 CYS A O 1
ATOM 623 N N . LEU A 1 82 ? -5.77 13.281 -0.792 1 96.94 82 LEU A N 1
ATOM 624 C CA . LEU A 1 82 ? -7.016 14 -0.542 1 96.94 82 LEU A CA 1
ATOM 625 C C . LEU A 1 82 ? -7.191 14.281 0.946 1 96.94 82 LEU A C 1
ATOM 627 O O . LEU A 1 82 ? -7.594 15.375 1.331 1 96.94 82 LEU A O 1
ATOM 631 N N . ALA A 1 83 ? -6.867 13.281 1.763 1 96.69 83 ALA A N 1
ATOM 632 C CA . ALA A 1 83 ? -7.043 13.414 3.205 1 96.69 83 ALA A CA 1
ATOM 633 C C . ALA A 1 83 ? -6.105 14.484 3.771 1 96.69 83 ALA A C 1
ATOM 635 O O . ALA A 1 83 ? -6.426 15.133 4.77 1 96.69 83 ALA A O 1
ATOM 636 N N . ASP A 1 84 ? -4.945 14.617 3.148 1 94.94 84 ASP A N 1
ATOM 637 C CA . ASP A 1 84 ? -3.998 15.625 3.611 1 94.94 84 ASP A CA 1
ATOM 638 C C . ASP A 1 84 ? -4.391 17.016 3.115 1 94.94 84 ASP A C 1
ATOM 640 O O . ASP A 1 84 ? -4.18 18.016 3.811 1 94.94 84 ASP A O 1
ATOM 644 N N . ARG A 1 85 ? -4.93 17.062 1.954 1 93.5 85 ARG A N 1
ATOM 645 C CA . ARG A 1 85 ? -5.305 18.328 1.346 1 93.5 85 ARG A CA 1
ATOM 646 C C . ARG A 1 85 ? -6.539 18.922 2.018 1 93.5 85 ARG A C 1
ATOM 648 O O . ARG A 1 85 ? -6.68 20.141 2.107 1 93.5 85 ARG A O 1
ATOM 655 N N . HIS A 1 86 ? -7.426 18.062 2.449 1 94.81 86 HIS A N 1
ATOM 656 C CA . HIS A 1 86 ? -8.688 18.469 3.057 1 94.81 86 HIS A CA 1
ATOM 657 C C . HIS A 1 86 ? -8.906 17.766 4.395 1 94.81 86 HIS A C 1
ATOM 659 O O . HIS A 1 86 ? -8.953 16.547 4.453 1 94.81 86 HIS A O 1
ATOM 665 N N . PRO A 1 87 ? -9.078 18.562 5.418 1 91.81 87 PRO A N 1
ATOM 666 C CA . PRO A 1 87 ? -9.266 17.938 6.73 1 91.81 87 PRO A CA 1
ATOM 667 C C . PRO A 1 87 ? -10.578 17.156 6.828 1 91.81 87 PRO A C 1
ATOM 669 O O . PRO A 1 87 ? -11.547 17.484 6.133 1 91.81 87 PRO A O 1
ATOM 672 N N . GLY A 1 88 ? -10.539 16.078 7.777 1 94.31 88 GLY A N 1
ATOM 673 C CA . GLY A 1 88 ? -11.805 15.43 8.102 1 94.31 88 GLY A CA 1
ATOM 674 C C . GLY A 1 88 ? -11.781 13.93 7.906 1 94.31 88 GLY A C 1
ATOM 675 O O . GLY A 1 88 ? -12.555 13.195 8.531 1 94.31 88 GLY A O 1
ATOM 676 N N . LEU A 1 89 ? -10.867 13.438 7.035 1 97.88 89 LEU A N 1
ATOM 677 C CA . LEU A 1 89 ? -10.938 12.016 6.715 1 97.88 89 LEU A CA 1
ATOM 678 C C . LEU A 1 89 ? -9.664 11.305 7.141 1 97.88 89 LEU A C 1
ATOM 680 O O . LEU A 1 89 ? -9.398 10.18 6.715 1 97.88 89 LEU A O 1
ATOM 684 N N . ALA A 1 90 ? -8.828 11.906 7.867 1 97.38 90 ALA A N 1
ATOM 685 C CA . ALA A 1 90 ? -7.648 11.32 8.5 1 97.38 90 ALA A CA 1
ATOM 686 C C . ALA A 1 90 ? -7.215 12.148 9.711 1 97.38 90 ALA A C 1
ATOM 688 O O . ALA A 1 90 ? -7.41 13.359 9.75 1 97.38 90 ALA A O 1
ATOM 689 N N . PRO A 1 91 ? -6.68 11.453 10.703 1 96.31 91 PRO A N 1
ATOM 690 C CA . PRO A 1 91 ? -5.992 12.25 11.719 1 96.31 91 PRO A CA 1
ATOM 691 C C . PRO A 1 91 ? -4.879 13.117 11.133 1 96.31 91 PRO A C 1
ATOM 693 O O . PRO A 1 91 ? -4.207 12.703 10.188 1 96.31 91 PRO A O 1
ATOM 696 N N . PRO A 1 92 ? -4.742 14.344 11.703 1 93.56 92 PRO A N 1
ATOM 697 C CA . PRO A 1 92 ? -3.666 15.188 11.18 1 93.56 92 PRO A CA 1
ATOM 698 C C . PRO A 1 92 ? -2.287 14.555 11.344 1 93.56 92 PRO A C 1
ATOM 700 O O . PRO A 1 92 ? -2.092 13.711 12.227 1 93.56 92 PRO A O 1
ATOM 703 N N . VAL A 1 93 ? -1.345 14.93 10.461 1 90.5 93 VAL A N 1
ATOM 704 C CA . VAL A 1 93 ? 0.029 14.445 10.547 1 90.5 93 VAL A CA 1
ATOM 705 C C . VAL A 1 93 ? 0.616 14.805 11.914 1 90.5 93 VAL A C 1
ATOM 707 O O . VAL A 1 93 ? 0.459 15.93 12.391 1 90.5 93 VAL A O 1
ATOM 710 N N . GLY A 1 94 ? 1.229 13.797 12.539 1 86.69 94 GLY A N 1
ATOM 711 C CA . GLY A 1 94 ? 1.815 14.016 13.852 1 86.69 94 GLY A CA 1
ATOM 712 C C . GLY A 1 94 ? 0.921 13.555 14.992 1 86.69 94 GLY A C 1
ATOM 713 O O . GLY A 1 94 ? 1.386 13.375 16.125 1 86.69 94 GLY A O 1
ATOM 714 N N . ALA A 1 95 ? -0.402 13.477 14.703 1 91.44 95 ALA A N 1
ATOM 715 C CA . ALA A 1 95 ? -1.32 12.961 15.719 1 91.44 95 ALA A CA 1
ATOM 716 C C . ALA A 1 95 ? -1.022 11.5 16.047 1 91.44 95 ALA A C 1
ATOM 718 O O . ALA A 1 95 ? -0.532 10.758 15.188 1 91.44 95 ALA A O 1
ATOM 719 N N . PRO A 1 96 ? -1.327 11.047 17.188 1 84.5 96 PRO A N 1
ATOM 720 C CA . PRO A 1 96 ? -1.037 9.68 17.625 1 84.5 96 PRO A CA 1
ATOM 721 C C . PRO A 1 96 ? -1.699 8.633 16.734 1 84.5 96 PRO A C 1
ATOM 723 O O . PRO A 1 96 ? -1.104 7.582 16.453 1 84.5 96 PRO A O 1
ATOM 726 N N . ASP A 1 97 ? -2.854 8.93 16.25 1 92.69 97 ASP A N 1
ATOM 727 C CA . ASP A 1 97 ? -3.613 7.934 15.508 1 92.69 97 ASP A CA 1
ATOM 728 C C . ASP A 1 97 ? -3.254 7.973 14.023 1 92.69 97 ASP A C 1
ATOM 730 O O . ASP A 1 97 ? -3.779 7.188 13.234 1 92.69 97 ASP A O 1
ATOM 734 N N . ARG A 1 98 ? -2.348 8.891 13.664 1 95.56 98 ARG A N 1
ATOM 735 C CA . ARG A 1 98 ? -1.941 8.969 12.266 1 95.56 98 ARG A CA 1
ATOM 736 C C . ARG A 1 98 ? -1.199 7.703 11.836 1 95.56 98 ARG A C 1
ATOM 738 O O . ARG A 1 98 ? -1.357 7.234 10.711 1 95.56 98 ARG A O 1
ATOM 745 N N . ALA A 1 99 ? -0.45 7.172 12.742 1 95 99 ALA A N 1
ATOM 746 C CA . ALA A 1 99 ? 0.271 5.93 12.461 1 95 99 ALA A CA 1
ATOM 747 C C . ALA A 1 99 ? -0.696 4.785 12.172 1 95 99 ALA A C 1
ATOM 749 O O . ALA A 1 99 ? -0.503 4.027 11.219 1 95 99 ALA A O 1
ATOM 750 N N . ASP A 1 100 ? -1.718 4.723 12.945 1 94.88 100 ASP A N 1
ATOM 751 C CA . ASP A 1 100 ? -2.738 3.703 12.727 1 94.88 100 ASP A CA 1
ATOM 752 C C . ASP A 1 100 ? -3.451 3.91 11.391 1 94.88 100 ASP A C 1
ATOM 754 O O . ASP A 1 100 ? -3.785 2.943 10.703 1 94.88 100 ASP A O 1
ATOM 758 N N . TYR A 1 101 ? -3.682 5.121 11.125 1 97.25 101 TYR A N 1
ATOM 759 C CA . TYR A 1 101 ? -4.285 5.449 9.836 1 97.25 101 TYR A CA 1
ATOM 760 C C . TYR A 1 101 ? -3.426 4.934 8.688 1 97.25 101 TYR A C 1
ATOM 762 O O . TYR A 1 101 ? -3.926 4.254 7.789 1 97.25 101 TYR A O 1
ATOM 770 N N . TYR A 1 102 ? -2.1 5.215 8.719 1 97.25 102 TYR A N 1
ATOM 771 C CA . TYR A 1 102 ? -1.193 4.711 7.695 1 97.25 102 TYR A CA 1
ATOM 772 C C . TYR A 1 102 ? -1.218 3.186 7.648 1 97.25 102 TYR A C 1
ATOM 774 O O . TYR A 1 102 ? -1.273 2.594 6.566 1 97.25 102 TYR A O 1
ATOM 782 N N . LYS A 1 103 ? -1.182 2.637 8.766 1 96.06 103 LYS A N 1
ATOM 783 C CA . LYS A 1 103 ? -1.177 1.18 8.859 1 96.06 103 LYS A CA 1
ATOM 784 C C . LYS A 1 103 ? -2.385 0.578 8.148 1 96.06 103 LYS A C 1
ATOM 786 O O . LYS A 1 103 ? -2.24 -0.329 7.328 1 96.06 103 LYS A O 1
ATOM 791 N N . TRP A 1 104 ? -3.541 1.072 8.414 1 96.38 104 TRP A N 1
ATOM 792 C CA . TRP A 1 104 ? -4.762 0.52 7.832 1 96.38 104 TRP A CA 1
ATOM 793 C C . TRP A 1 104 ? -4.828 0.802 6.332 1 96.38 104 TRP A C 1
ATOM 795 O O . TRP A 1 104 ? -5.203 -0.071 5.547 1 96.38 104 TRP A O 1
ATOM 805 N N . MET A 1 105 ? -4.473 2.025 5.934 1 97.56 105 MET A N 1
ATOM 806 C CA . MET A 1 105 ? -4.484 2.355 4.512 1 97.56 105 MET A CA 1
ATOM 807 C C . MET A 1 105 ? -3.566 1.422 3.729 1 97.56 105 MET A C 1
ATOM 809 O O . MET A 1 105 ? -3.957 0.888 2.689 1 97.56 105 MET A O 1
ATOM 813 N N . VAL A 1 106 ? -2.422 1.218 4.258 1 95.88 106 VAL A N 1
ATOM 814 C CA . VAL A 1 106 ? -1.443 0.367 3.586 1 95.88 106 VAL A CA 1
ATOM 815 C C . VAL A 1 106 ? -1.891 -1.091 3.656 1 95.88 106 VAL A C 1
ATOM 817 O O . VAL A 1 106 ? -1.816 -1.817 2.664 1 95.88 106 VAL A O 1
ATOM 820 N N . HIS A 1 107 ? -2.328 -1.529 4.812 1 94.31 107 HIS A N 1
ATOM 821 C CA . HIS A 1 107 ? -2.799 -2.9 4.98 1 94.31 107 HIS A CA 1
ATOM 822 C C . HIS A 1 107 ? -3.904 -3.229 3.982 1 94.31 107 HIS A C 1
ATOM 824 O O . HIS A 1 107 ? -3.857 -4.266 3.316 1 94.31 107 HIS A O 1
ATOM 830 N N . LEU A 1 108 ? -4.887 -2.346 3.885 1 96.12 108 LEU A N 1
ATOM 831 C CA . LEU A 1 108 ? -6.016 -2.57 2.99 1 96.12 108 LEU A CA 1
ATOM 832 C C . LEU A 1 108 ? -5.562 -2.578 1.533 1 96.12 108 LEU A C 1
ATOM 834 O O . LEU A 1 108 ? -6.07 -3.361 0.725 1 96.12 108 LEU A O 1
ATOM 838 N N . ALA A 1 109 ? -4.613 -1.756 1.226 1 94.25 109 ALA A N 1
ATOM 839 C CA . ALA A 1 109 ? -4.105 -1.678 -0.142 1 94.25 109 ALA A CA 1
ATOM 840 C C . ALA A 1 109 ? -3.258 -2.9 -0.483 1 94.25 109 ALA A C 1
ATOM 842 O O . ALA A 1 109 ? -3.486 -3.557 -1.502 1 94.25 109 ALA A O 1
ATOM 843 N N . ASN A 1 110 ? -2.371 -3.211 0.391 1 89.81 110 ASN A N 1
ATOM 844 C CA . ASN A 1 110 ? -1.278 -4.137 0.114 1 89.81 110 ASN A CA 1
ATOM 845 C C . ASN A 1 110 ? -1.688 -5.582 0.376 1 89.81 110 ASN A C 1
ATOM 847 O O . ASN A 1 110 ? -1.166 -6.504 -0.253 1 89.81 110 ASN A O 1
ATOM 851 N N . THR A 1 111 ? -2.486 -5.781 1.27 1 83.25 111 THR A N 1
ATOM 852 C CA . THR A 1 111 ? -2.836 -7.141 1.666 1 83.25 111 THR A CA 1
ATOM 853 C C . THR A 1 111 ? -4.191 -7.539 1.09 1 83.25 111 THR A C 1
ATOM 855 O O . THR A 1 111 ? -4.281 -8.469 0.286 1 83.25 111 THR A O 1
ATOM 858 N N . THR A 1 112 ? -5.156 -6.742 1.339 1 86.94 112 THR A N 1
ATOM 859 C CA . THR A 1 112 ? -6.516 -7.145 0.982 1 86.94 112 THR A CA 1
ATOM 860 C C . THR A 1 112 ? -6.805 -6.824 -0.481 1 86.94 112 THR A C 1
ATOM 862 O O . THR A 1 112 ? -7.172 -7.711 -1.254 1 86.94 112 THR A O 1
ATOM 865 N N . GLN A 1 113 ? -6.578 -5.633 -0.848 1 90.62 113 GLN A N 1
ATOM 866 C CA . GLN A 1 113 ? -6.906 -5.223 -2.209 1 90.62 113 GLN A CA 1
ATOM 867 C C . GLN A 1 113 ? -6.039 -5.957 -3.229 1 90.62 113 GLN A C 1
ATOM 869 O O . GLN A 1 113 ? -6.535 -6.406 -4.266 1 90.62 113 GLN A O 1
ATOM 874 N N . ALA A 1 114 ? -4.777 -6.055 -2.949 1 84.12 114 ALA A N 1
ATOM 875 C CA . ALA A 1 114 ? -3.859 -6.719 -3.869 1 84.12 114 ALA A CA 1
ATOM 876 C C . ALA A 1 114 ? -4.273 -8.172 -4.109 1 84.12 114 ALA A C 1
ATOM 878 O O . ALA A 1 114 ? -4.145 -8.68 -5.223 1 84.12 114 ALA A O 1
ATOM 879 N N . GLU A 1 115 ? -4.859 -8.789 -3.135 1 85.31 115 GLU A N 1
ATOM 880 C CA . GLU A 1 115 ? -5.258 -10.195 -3.223 1 85.31 115 GLU A CA 1
ATOM 881 C C . GLU A 1 115 ? -6.492 -10.359 -4.105 1 85.31 115 GLU A C 1
ATOM 883 O O . GLU A 1 115 ? -6.738 -11.445 -4.637 1 85.31 115 GLU A O 1
ATOM 888 N N . PHE A 1 116 ? -7.281 -9.367 -4.277 1 89.62 116 PHE A N 1
ATOM 889 C CA . PHE A 1 116 ? -8.484 -9.453 -5.098 1 89.62 116 PHE A CA 1
ATOM 890 C C . PHE A 1 116 ? -8.125 -9.711 -6.555 1 89.62 116 PHE A C 1
ATOM 892 O O . PHE A 1 116 ? -8.93 -10.258 -7.312 1 89.62 116 PHE A O 1
ATOM 899 N N . ARG A 1 117 ? -6.941 -9.273 -6.957 1 83.06 117 ARG A N 1
ATOM 900 C CA . ARG A 1 117 ? -6.535 -9.539 -8.336 1 83.06 117 ARG A CA 1
ATOM 901 C C . ARG A 1 117 ? -6.492 -11.039 -8.609 1 83.06 117 ARG A C 1
ATOM 903 O O . ARG A 1 117 ? -6.941 -11.5 -9.664 1 83.06 117 ARG A O 1
ATOM 910 N N . SER A 1 118 ? -5.961 -11.805 -7.617 1 84.44 118 SER A N 1
ATOM 911 C CA . SER A 1 118 ? -5.902 -13.258 -7.762 1 84.44 118 SER A CA 1
ATOM 912 C C . SER A 1 118 ? -7.297 -13.867 -7.777 1 84.44 118 SER A C 1
ATOM 914 O O . SER A 1 118 ? -7.52 -14.898 -8.422 1 84.44 118 SER A O 1
ATOM 916 N N . TRP A 1 119 ? -8.211 -13.242 -7.16 1 87.31 119 TRP A N 1
ATOM 917 C CA . TRP A 1 119 ? -9.578 -13.742 -7.094 1 87.31 119 TRP A CA 1
ATOM 918 C C . TRP A 1 119 ? -10.336 -13.438 -8.383 1 87.31 119 TRP A C 1
ATOM 920 O O . TRP A 1 119 ? -11 -14.312 -8.938 1 87.31 119 TRP A O 1
ATOM 930 N N . PHE A 1 120 ? -10.219 -12.258 -8.898 1 87.62 120 PHE A N 1
ATOM 931 C CA . PHE A 1 120 ? -10.992 -11.828 -10.062 1 87.62 120 PHE A CA 1
ATOM 932 C C . PHE A 1 120 ? -10.359 -12.336 -11.352 1 87.62 120 PHE A C 1
ATOM 934 O O . PHE A 1 120 ? -11.07 -12.641 -12.312 1 87.62 120 PHE A O 1
ATOM 941 N N . TYR A 1 121 ? -8.992 -12.398 -11.359 1 85.62 121 TYR A N 1
ATOM 942 C CA . TYR A 1 121 ? -8.281 -12.766 -12.578 1 85.62 121 TYR A CA 1
ATOM 943 C C . TYR A 1 121 ? -7.312 -13.914 -12.32 1 85.62 121 TYR A C 1
ATOM 945 O O . TYR A 1 121 ? -6.105 -13.781 -12.547 1 85.62 121 TYR A O 1
ATOM 953 N N . PRO A 1 1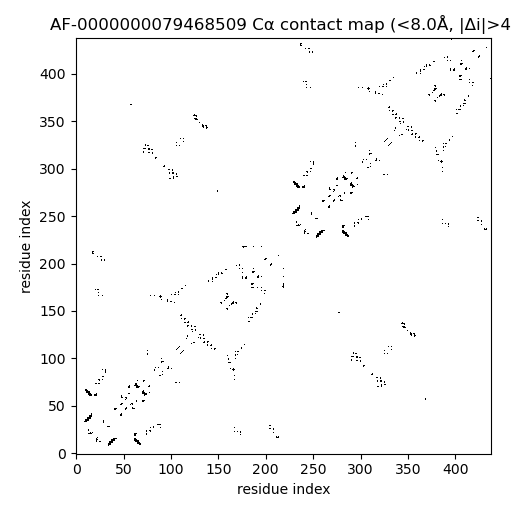22 ? -7.844 -15.07 -11.961 1 83.19 122 PRO A N 1
ATOM 954 C CA . PRO A 1 122 ? -6.973 -16.188 -11.617 1 83.19 122 PRO A CA 1
ATOM 955 C C . PRO A 1 122 ? -6.109 -16.656 -12.789 1 83.19 122 PRO A C 1
ATOM 957 O O . PRO A 1 122 ? -5.023 -17.203 -12.586 1 83.19 122 PRO A O 1
ATOM 960 N N . HIS A 1 123 ? -6.562 -16.344 -14.016 1 81.69 123 HIS A N 1
ATOM 961 C CA . HIS A 1 123 ? -5.836 -16.75 -15.211 1 81.69 123 HIS A CA 1
ATOM 962 C C . HIS A 1 123 ? -4.5 -16.031 -15.32 1 81.69 123 HIS A C 1
ATOM 964 O O . HIS A 1 123 ? -3.592 -16.5 -16.016 1 81.69 123 HIS A O 1
ATOM 970 N N . GLU A 1 124 ? -4.375 -14.969 -14.617 1 79.56 124 GLU A N 1
ATOM 971 C CA . GLU A 1 124 ? -3.125 -14.219 -14.641 1 79.56 124 GLU A CA 1
ATOM 972 C C . GLU A 1 124 ? -2.08 -14.852 -13.727 1 79.56 124 GLU A C 1
ATOM 974 O O . GLU A 1 124 ? -0.895 -14.531 -13.812 1 79.56 124 GLU A O 1
ATOM 979 N N . TYR A 1 125 ? -2.521 -15.773 -12.953 1 80.31 125 TYR A N 1
ATOM 980 C CA . TYR A 1 125 ? -1.632 -16.281 -11.914 1 80.31 125 TYR A CA 1
ATOM 981 C C . TYR A 1 125 ? -1.258 -17.734 -12.188 1 80.31 125 TYR A C 1
ATOM 983 O O . TYR A 1 125 ? -0.639 -18.391 -11.344 1 80.31 125 TYR A O 1
ATOM 991 N N . ILE A 1 126 ? -1.748 -18.141 -13.344 1 80.5 126 ILE A N 1
ATOM 992 C CA . ILE A 1 126 ? -1.42 -19.5 -13.75 1 80.5 126 ILE A CA 1
ATOM 993 C C . ILE A 1 126 ? -1.071 -19.516 -15.242 1 80.5 126 ILE A C 1
ATOM 995 O O . ILE A 1 126 ? -1.512 -18.656 -16 1 80.5 126 ILE A O 1
ATOM 999 N N . ASP A 1 127 ? -0.304 -20.484 -15.633 1 78.38 127 ASP A N 1
ATOM 1000 C CA . ASP A 1 127 ? 0.033 -20.641 -17.047 1 78.38 127 ASP A CA 1
ATOM 1001 C C . ASP A 1 127 ? -0.791 -21.75 -17.688 1 78.38 127 ASP A C 1
ATOM 1003 O O . ASP A 1 127 ? -0.842 -21.875 -18.906 1 78.38 127 ASP A O 1
ATOM 1007 N N . ASP A 1 128 ? -1.42 -22.578 -16.875 1 80.62 128 ASP A N 1
ATOM 1008 C CA . ASP A 1 128 ? -2.238 -23.688 -17.328 1 80.62 128 ASP A CA 1
ATOM 1009 C C . ASP A 1 128 ? -3.705 -23.484 -16.953 1 80.62 128 ASP A C 1
ATOM 1011 O O . ASP A 1 128 ? -4.059 -23.531 -15.766 1 80.62 128 ASP A O 1
ATOM 1015 N N . PRO A 1 129 ? -4.562 -23.344 -17.953 1 84.88 129 PRO A N 1
ATOM 1016 C CA . PRO A 1 129 ? -5.984 -23.094 -17.703 1 84.88 129 PRO A CA 1
ATOM 1017 C C . PRO A 1 129 ? -6.625 -24.188 -16.844 1 84.88 129 PRO A C 1
ATOM 1019 O O . PRO A 1 129 ? -7.605 -23.922 -16.141 1 84.88 129 PRO A O 1
ATOM 1022 N N . ALA A 1 130 ? -6.082 -25.344 -16.875 1 83.62 130 ALA A N 1
ATOM 1023 C CA . ALA A 1 130 ? -6.617 -26.453 -16.094 1 83.62 130 ALA A CA 1
ATOM 1024 C C . ALA A 1 130 ? -6.484 -26.188 -14.602 1 83.62 130 ALA A C 1
ATOM 1026 O O . ALA A 1 130 ? -7.141 -26.844 -13.789 1 83.62 130 ALA A O 1
ATOM 1027 N N . HIS A 1 131 ? -5.754 -25.156 -14.297 1 84.81 131 HIS A N 1
ATOM 1028 C CA . HIS A 1 131 ? -5.461 -24.922 -12.883 1 84.81 131 HIS A CA 1
ATOM 1029 C C . HIS A 1 131 ? -6.191 -23.688 -12.375 1 84.81 131 HIS A C 1
ATOM 1031 O O . HIS A 1 131 ? -5.996 -23.266 -11.234 1 84.81 131 HIS A O 1
ATOM 1037 N N . GLU A 1 132 ? -7.039 -23.156 -13.141 1 86.75 132 GLU A N 1
ATOM 1038 C CA . GLU A 1 132 ? -7.715 -21.906 -12.805 1 86.75 132 GLU A CA 1
ATOM 1039 C C . GLU A 1 132 ? -8.609 -22.078 -11.586 1 86.75 132 GLU A C 1
ATOM 1041 O O . GLU A 1 132 ? -8.625 -21.219 -10.695 1 86.75 132 GLU A O 1
ATOM 1046 N N . ALA A 1 133 ? -9.289 -23.172 -11.594 1 86.31 133 ALA A N 1
ATOM 1047 C CA . ALA A 1 133 ? -10.195 -23.422 -10.477 1 86.31 133 ALA A CA 1
ATOM 1048 C C . ALA A 1 133 ? -9.43 -23.531 -9.156 1 86.31 133 ALA A C 1
ATOM 1050 O O . ALA A 1 133 ? -9.875 -23.016 -8.125 1 86.31 133 ALA A O 1
ATOM 1051 N N . SER A 1 134 ? -8.367 -24.156 -9.234 1 85.81 134 SER A N 1
ATOM 1052 C CA . SER A 1 134 ? -7.531 -24.312 -8.047 1 85.81 134 SER A CA 1
ATOM 1053 C C . SER A 1 134 ? -6.965 -22.984 -7.586 1 85.81 134 SER A C 1
ATOM 1055 O O . SER A 1 134 ? -6.941 -22.688 -6.391 1 85.81 134 SER A O 1
ATOM 1057 N N . ALA A 1 135 ? -6.543 -22.219 -8.477 1 85.75 135 ALA A N 1
ATOM 1058 C CA . ALA A 1 135 ? -6.008 -20.891 -8.172 1 85.75 135 ALA A CA 1
ATOM 1059 C C . ALA A 1 135 ? -7.074 -20 -7.539 1 85.75 135 ALA A C 1
ATOM 1061 O O . ALA A 1 135 ? -6.809 -19.297 -6.566 1 85.75 135 ALA A O 1
ATOM 1062 N N . LYS A 1 136 ? -8.203 -20.109 -8.062 1 87.94 136 LYS A N 1
ATOM 1063 C CA . LYS A 1 136 ? -9.312 -19.297 -7.551 1 87.94 136 LYS A CA 1
ATOM 1064 C C . LYS A 1 136 ? -9.688 -19.734 -6.133 1 87.94 136 LYS A C 1
ATOM 1066 O O . LYS A 1 136 ? -9.961 -18.891 -5.277 1 87.94 136 LYS A O 1
ATOM 1071 N N . ALA A 1 137 ? -9.734 -20.984 -5.934 1 88.56 137 ALA A N 1
ATOM 1072 C CA . ALA A 1 137 ? -10.062 -21.5 -4.609 1 88.56 137 ALA A CA 1
ATOM 1073 C C . ALA A 1 137 ? -9.031 -21.062 -3.572 1 88.56 137 ALA A C 1
ATOM 1075 O O . ALA A 1 137 ? -9.398 -20.688 -2.455 1 88.56 137 ALA A O 1
ATOM 1076 N N . ALA A 1 138 ? -7.809 -21.094 -3.928 1 87.12 138 ALA A N 1
ATOM 1077 C CA . ALA A 1 138 ? -6.746 -20.641 -3.027 1 87.12 138 ALA A CA 1
ATOM 1078 C C . ALA A 1 138 ? -6.887 -19.156 -2.707 1 87.12 138 ALA A C 1
ATOM 1080 O O . ALA A 1 138 ? -6.734 -18.75 -1.553 1 87.12 138 ALA A O 1
ATOM 1081 N N . ALA A 1 139 ? -7.184 -18.422 -3.701 1 89.12 139 ALA A N 1
ATOM 1082 C CA . ALA A 1 139 ? -7.391 -17 -3.514 1 89.12 139 ALA A CA 1
ATOM 1083 C C . ALA A 1 139 ? -8.562 -16.734 -2.574 1 89.12 139 ALA A C 1
ATOM 1085 O O . ALA A 1 139 ? -8.484 -15.859 -1.706 1 89.12 139 ALA A O 1
ATOM 1086 N N . GLY A 1 140 ? -9.594 -17.438 -2.781 1 91.5 140 GLY A N 1
ATOM 1087 C CA . GLY A 1 140 ? -10.758 -17.297 -1.919 1 91.5 140 GLY A CA 1
ATOM 1088 C C . GLY A 1 140 ? -10.453 -17.578 -0.458 1 91.5 140 GLY A C 1
ATOM 1089 O O . GLY A 1 140 ? -10.883 -16.828 0.421 1 91.5 140 GLY A O 1
ATOM 1090 N N . LYS A 1 141 ? -9.711 -18.578 -0.208 1 90.31 141 LYS A N 1
ATOM 1091 C CA . LYS A 1 141 ? -9.328 -18.938 1.157 1 90.31 141 LYS A CA 1
ATOM 1092 C C . LYS A 1 141 ? -8.5 -17.812 1.801 1 90.31 141 LYS A C 1
ATOM 1094 O O . LYS A 1 141 ? -8.742 -17.453 2.949 1 90.31 141 LYS A O 1
ATOM 1099 N N . ARG A 1 142 ? -7.59 -17.297 1.08 1 88.94 142 ARG A N 1
ATOM 1100 C CA . ARG A 1 142 ? -6.746 -16.219 1.596 1 88.94 142 ARG A CA 1
ATOM 1101 C C . ARG A 1 142 ? -7.562 -14.961 1.869 1 88.94 142 ARG A C 1
ATOM 1103 O O . ARG A 1 142 ? -7.363 -14.297 2.887 1 88.94 142 ARG A O 1
ATOM 1110 N N . MET A 1 143 ? -8.438 -14.734 0.98 1 91.75 143 MET A N 1
ATOM 1111 C CA . MET A 1 143 ? -9.281 -13.547 1.126 1 91.75 143 MET A CA 1
ATOM 1112 C C . MET A 1 143 ? -10.156 -13.648 2.369 1 91.75 143 MET A C 1
ATOM 1114 O O . MET A 1 143 ? -10.273 -12.695 3.135 1 91.75 143 MET A O 1
ATOM 1118 N N . MET A 1 144 ? -10.727 -14.781 2.553 1 92.94 144 MET A N 1
ATOM 1119 C CA . MET A 1 144 ? -11.586 -14.984 3.715 1 92.94 144 MET A CA 1
ATOM 1120 C C . MET A 1 144 ? -10.789 -14.852 5.008 1 92.94 144 MET A C 1
ATOM 1122 O O . MET A 1 144 ? -11.25 -14.234 5.969 1 92.94 144 MET A O 1
ATOM 1126 N N . ALA A 1 145 ? -9.602 -15.367 4.984 1 89.5 145 ALA A N 1
ATOM 1127 C CA . ALA A 1 145 ? -8.727 -15.25 6.148 1 89.5 145 ALA A CA 1
ATOM 1128 C C . ALA A 1 145 ? -8.359 -13.797 6.426 1 89.5 145 ALA A C 1
ATOM 1130 O O . ALA A 1 145 ? -8.312 -13.375 7.582 1 89.5 145 ALA A O 1
ATOM 1131 N N . ASN A 1 146 ? -8.078 -13.078 5.387 1 90.5 146 ASN A N 1
ATOM 1132 C CA . ASN A 1 146 ? -7.75 -11.664 5.52 1 90.5 146 ASN A CA 1
ATOM 1133 C C . ASN A 1 146 ? -8.898 -10.875 6.156 1 90.5 146 ASN A C 1
ATOM 1135 O O . ASN A 1 146 ? -8.672 -10.078 7.07 1 90.5 146 ASN A O 1
ATOM 1139 N N . PHE A 1 147 ? -10.078 -11.094 5.719 1 94.75 147 PHE A N 1
ATOM 1140 C CA . PHE A 1 147 ? -11.242 -10.391 6.258 1 94.75 147 PHE A CA 1
ATOM 1141 C C . PHE A 1 147 ? -11.469 -10.766 7.715 1 94.75 147 PHE A C 1
ATOM 1143 O O . PHE A 1 147 ? -11.906 -9.93 8.516 1 94.75 147 PHE A O 1
ATOM 1150 N N . GLU A 1 148 ? -11.133 -11.969 8.039 1 93.19 148 GLU A N 1
ATOM 1151 C CA . GLU A 1 148 ? -11.273 -12.383 9.43 1 93.19 148 GLU A CA 1
ATOM 1152 C C . GLU A 1 148 ? -10.305 -11.633 10.336 1 93.19 148 GLU A C 1
ATOM 1154 O O . GLU A 1 148 ? -10.656 -11.25 11.453 1 93.19 148 GLU A O 1
ATOM 1159 N N . VAL A 1 149 ? -9.148 -11.43 9.891 1 89.5 149 VAL A N 1
ATOM 1160 C CA . VAL A 1 149 ? -8.148 -10.68 10.648 1 89.5 149 VAL A CA 1
ATOM 1161 C C . VAL A 1 149 ? -8.617 -9.234 10.828 1 89.5 149 VAL A C 1
ATOM 1163 O O . VAL A 1 149 ? -8.539 -8.68 11.922 1 89.5 149 VAL A O 1
ATOM 1166 N N . ILE A 1 150 ? -9.133 -8.672 9.781 1 94.06 150 ILE A N 1
ATOM 1167 C CA . ILE A 1 150 ? -9.633 -7.301 9.836 1 94.06 150 ILE A CA 1
ATOM 1168 C C . ILE A 1 150 ? -10.789 -7.211 10.828 1 94.06 150 ILE A C 1
ATOM 1170 O O . ILE A 1 150 ? -10.859 -6.27 11.625 1 94.06 150 ILE A O 1
ATOM 1174 N N . ALA A 1 151 ? -11.688 -8.188 10.781 1 96.12 151 ALA A N 1
ATOM 1175 C CA . ALA A 1 151 ? -12.805 -8.234 11.719 1 96.12 151 ALA A CA 1
ATOM 1176 C C . ALA A 1 151 ? -12.305 -8.266 13.164 1 96.12 151 ALA A C 1
ATOM 1178 O O . ALA A 1 151 ? -12.859 -7.582 14.031 1 96.12 151 ALA A O 1
ATOM 1179 N N . GLY A 1 152 ? -11.266 -9.047 13.367 1 93.12 152 GLY A N 1
ATOM 1180 C CA . GLY A 1 152 ? -10.672 -9.117 14.695 1 93.12 152 GLY A CA 1
ATOM 1181 C C . GLY A 1 152 ? -10.156 -7.777 15.195 1 93.12 152 GLY A C 1
ATOM 1182 O O . GLY A 1 152 ? -10.336 -7.43 16.359 1 93.12 152 GLY A O 1
ATOM 1183 N N . GLN A 1 153 ? -9.547 -7.066 14.32 1 90.31 153 GLN A N 1
ATOM 1184 C CA . GLN A 1 153 ? -8.992 -5.766 14.672 1 90.31 153 GLN A CA 1
ATOM 1185 C C . GLN A 1 153 ? -10.094 -4.738 14.906 1 90.31 153 GLN A C 1
ATOM 1187 O O . GLN A 1 153 ? -9.914 -3.783 15.664 1 90.31 153 GLN A O 1
ATOM 1192 N N . LEU A 1 154 ? -11.242 -4.926 14.305 1 95.31 154 LEU A N 1
ATOM 1193 C CA . LEU A 1 154 ? -12.359 -3.994 14.359 1 95.31 154 LEU A CA 1
ATOM 1194 C C . LEU A 1 154 ? -13.281 -4.316 15.531 1 95.31 154 LEU A C 1
ATOM 1196 O O . LEU A 1 154 ? -14.156 -3.52 15.883 1 95.31 154 LEU A O 1
ATOM 1200 N N . GLU A 1 155 ? -13.047 -5.434 16.109 1 93.62 155 GLU A N 1
ATOM 1201 C CA . GLU A 1 155 ? -13.922 -5.871 17.203 1 93.62 155 GLU A CA 1
ATOM 1202 C C . GLU A 1 155 ? -13.961 -4.848 18.328 1 93.62 155 GLU A C 1
ATOM 1204 O O . GLU A 1 155 ? -12.914 -4.375 18.781 1 93.62 155 GLU A O 1
ATOM 1209 N N . GLY A 1 156 ? -15.156 -4.496 18.734 1 93.25 156 GLY A N 1
ATOM 1210 C CA . GLY A 1 156 ? -15.344 -3.555 19.812 1 93.25 156 GLY A CA 1
ATOM 1211 C C . GLY A 1 156 ? -15.172 -2.107 19.391 1 93.25 156 GLY A C 1
ATOM 1212 O O . GLY A 1 156 ? -15.188 -1.203 20.234 1 93.25 156 GLY A O 1
ATOM 1213 N N . ARG A 1 157 ? -15.016 -1.92 18.125 1 94.88 157 ARG A N 1
ATOM 1214 C CA . ARG A 1 157 ? -14.812 -0.57 17.609 1 94.88 157 ARG A CA 1
ATOM 1215 C C . ARG A 1 157 ? -15.883 -0.203 16.594 1 94.88 157 ARG A C 1
ATOM 1217 O O . ARG A 1 157 ? -16.359 -1.06 15.844 1 94.88 157 ARG A O 1
ATOM 1224 N N . GLU A 1 158 ? -16.234 1.011 16.656 1 96.94 158 GLU A N 1
ATOM 1225 C CA . GLU A 1 158 ? -17.156 1.523 15.656 1 96.94 158 GLU A CA 1
ATOM 1226 C C . GLU A 1 158 ? -16.469 1.747 14.312 1 96.94 158 GLU A C 1
ATOM 1228 O O . GLU A 1 158 ? -17.047 1.503 13.258 1 96.94 158 GLU A O 1
ATOM 1233 N N . TRP A 1 159 ? -15.305 2.232 14.414 1 98.31 159 TRP A N 1
ATOM 1234 C CA . TRP A 1 159 ? -14.492 2.564 13.25 1 98.31 159 TRP A CA 1
ATOM 1235 C C . TRP A 1 159 ? -13.117 1.915 13.336 1 98.31 159 TRP A C 1
ATOM 1237 O O . TRP A 1 159 ? -12.734 1.39 14.391 1 98.31 159 TRP A O 1
ATOM 1247 N N . LEU A 1 160 ? -12.367 1.852 12.227 1 97 160 LEU A N 1
ATOM 1248 C CA . LEU A 1 160 ? -11.055 1.225 12.195 1 97 160 LEU A CA 1
ATOM 1249 C C . LEU A 1 160 ? -10.07 1.973 13.094 1 97 160 LEU A C 1
ATOM 1251 O O . LEU A 1 160 ? -9.172 1.365 13.688 1 97 160 LEU A O 1
ATOM 1255 N N . LEU A 1 161 ? -10.258 3.301 13.156 1 96.44 161 LEU A N 1
ATOM 1256 C CA . LEU A 1 161 ? -9.375 4.117 13.992 1 96.44 161 LEU A CA 1
ATOM 1257 C C . LEU A 1 161 ? -10.055 4.488 15.305 1 96.44 161 LEU A C 1
ATOM 1259 O O . LEU A 1 161 ? -11.258 4.754 15.328 1 96.44 161 LEU A O 1
ATOM 1263 N N . PRO A 1 162 ? -9.266 4.617 16.344 1 91.62 162 PRO A N 1
ATOM 1264 C CA . PRO A 1 162 ? -9.836 5.094 17.609 1 91.62 162 PRO A CA 1
ATOM 1265 C C . PRO A 1 162 ? -10.352 6.527 17.516 1 91.62 162 PRO A C 1
ATOM 1267 O O . PRO A 1 162 ? -11.289 6.895 18.219 1 91.62 162 PRO A O 1
ATOM 1270 N N . SER A 1 163 ? -9.75 7.324 16.672 1 92.62 163 SER A N 1
ATOM 1271 C CA . SER A 1 163 ? -10.102 8.734 16.562 1 92.62 163 SER A CA 1
ATOM 1272 C C . SER A 1 163 ? -11.414 8.922 15.812 1 92.62 163 SER A C 1
ATOM 1274 O O . SER A 1 163 ? -11.977 10.016 15.789 1 92.62 163 SER A O 1
ATOM 1276 N N . GLY A 1 164 ? -11.898 7.836 15.211 1 95.75 164 GLY A N 1
ATOM 1277 C CA . GLY A 1 164 ? -13.195 7.941 14.562 1 95.75 164 GLY A CA 1
ATOM 1278 C C . GLY A 1 164 ? -13.148 7.594 13.086 1 95.75 164 GLY A C 1
ATOM 1279 O O . GLY A 1 164 ? -12.219 6.922 12.625 1 95.75 164 GLY A O 1
ATOM 1280 N N . PHE A 1 165 ? -14.234 8.031 12.391 1 98.06 165 PHE A N 1
ATOM 1281 C CA . PHE A 1 165 ? -14.445 7.746 10.977 1 98.06 165 PHE A CA 1
ATOM 1282 C C . PHE A 1 165 ? -13.336 8.359 10.133 1 98.06 165 PHE A C 1
ATOM 1284 O O . PHE A 1 165 ? -12.922 9.5 10.375 1 98.06 165 PHE A O 1
ATOM 1291 N N . SER A 1 166 ? -12.859 7.637 9.133 1 98.44 166 SER A N 1
ATOM 1292 C CA . SER A 1 166 ? -11.812 8.125 8.242 1 98.44 166 SER A CA 1
ATOM 1293 C C . SER A 1 166 ? -11.914 7.477 6.863 1 98.44 166 SER A C 1
ATOM 1295 O O . SER A 1 166 ? -12.812 6.672 6.617 1 98.44 166 SER A O 1
ATOM 1297 N N . ALA A 1 167 ? -11.008 7.797 5.965 1 98.69 167 ALA A N 1
ATOM 1298 C CA . ALA A 1 167 ? -10.93 7.215 4.625 1 98.69 167 ALA A CA 1
ATOM 1299 C C . ALA A 1 167 ? -10.727 5.703 4.695 1 98.69 167 ALA A C 1
ATOM 1301 O O . ALA A 1 167 ? -11.133 4.973 3.789 1 98.69 167 ALA A O 1
ATOM 1302 N N . ALA A 1 168 ? -10.078 5.211 5.758 1 98.5 168 ALA A N 1
ATOM 1303 C CA . ALA A 1 168 ? -9.844 3.779 5.918 1 98.5 168 ALA A CA 1
ATOM 1304 C C . ALA A 1 168 ? -11.156 3.01 5.996 1 98.5 168 ALA A C 1
ATOM 1306 O O . ALA A 1 168 ? -11.242 1.872 5.527 1 98.5 168 ALA A O 1
ATOM 1307 N N . ASP A 1 169 ? -12.156 3.602 6.57 1 98.81 169 ASP A N 1
ATOM 1308 C CA . ASP A 1 169 ? -13.461 2.953 6.672 1 98.81 169 ASP A CA 1
ATOM 1309 C C . ASP A 1 169 ? -14.148 2.877 5.309 1 98.81 169 ASP A C 1
ATOM 1311 O O . ASP A 1 169 ? -14.789 1.876 4.984 1 98.81 169 ASP A O 1
ATOM 1315 N N . LEU A 1 170 ? -14.039 3.928 4.543 1 98.88 170 LEU A N 1
ATOM 1316 C CA . LEU A 1 170 ? -14.555 3.93 3.176 1 98.88 170 LEU A CA 1
ATOM 1317 C C . LEU A 1 170 ? -13.852 2.875 2.33 1 98.88 170 LEU A C 1
ATOM 1319 O O . LEU A 1 170 ? -14.492 2.168 1.549 1 98.88 170 LEU A O 1
ATOM 1323 N N . TYR A 1 171 ? -12.539 2.811 2.523 1 98.69 171 TYR A N 1
ATOM 1324 C CA . TYR A 1 171 ? -11.719 1.817 1.831 1 98.69 171 TYR A CA 1
ATOM 1325 C C . TYR A 1 171 ? -12.195 0.405 2.148 1 98.69 171 TYR A C 1
ATOM 1327 O O . TYR A 1 171 ? -12.406 -0.406 1.242 1 98.69 171 TYR A O 1
ATOM 1335 N N . LEU A 1 172 ? -12.406 0.148 3.396 1 98.38 172 LEU A N 1
ATOM 1336 C CA . LEU A 1 172 ? -12.852 -1.172 3.832 1 98.38 172 LEU A CA 1
ATOM 1337 C C . LEU A 1 172 ? -14.211 -1.513 3.234 1 98.38 172 LEU A C 1
ATOM 1339 O O . LEU A 1 172 ? -14.438 -2.641 2.791 1 98.38 172 LEU A O 1
ATOM 1343 N N . LEU A 1 173 ? -15.109 -0.565 3.188 1 98.5 173 LEU A N 1
ATOM 1344 C CA . LEU A 1 173 ? -16.422 -0.811 2.584 1 98.5 173 LEU A CA 1
ATOM 1345 C C . LEU A 1 173 ? -16.266 -1.252 1.131 1 98.5 173 LEU A C 1
ATOM 1347 O O . LEU A 1 173 ? -16.938 -2.189 0.692 1 98.5 173 LEU A O 1
ATOM 1351 N N . MET A 1 174 ? -15.461 -0.524 0.393 1 98 174 MET A N 1
ATOM 1352 C CA . MET A 1 174 ? -15.227 -0.873 -1.005 1 98 174 MET A CA 1
ATOM 1353 C C . MET A 1 174 ? -14.766 -2.32 -1.134 1 98 174 MET A C 1
ATOM 1355 O O . MET A 1 174 ? -15.281 -3.07 -1.966 1 98 174 MET A O 1
ATOM 1359 N N . LEU A 1 175 ? -13.867 -2.76 -0.298 1 97.38 175 LEU A N 1
ATOM 1360 C CA . LEU A 1 175 ? -13.312 -4.109 -0.373 1 97.38 175 LEU A CA 1
ATOM 1361 C C . LEU A 1 175 ? -14.336 -5.145 0.071 1 97.38 175 LEU A C 1
ATOM 1363 O O . LEU A 1 175 ? -14.398 -6.242 -0.487 1 97.38 175 LEU A O 1
ATOM 1367 N N . VAL A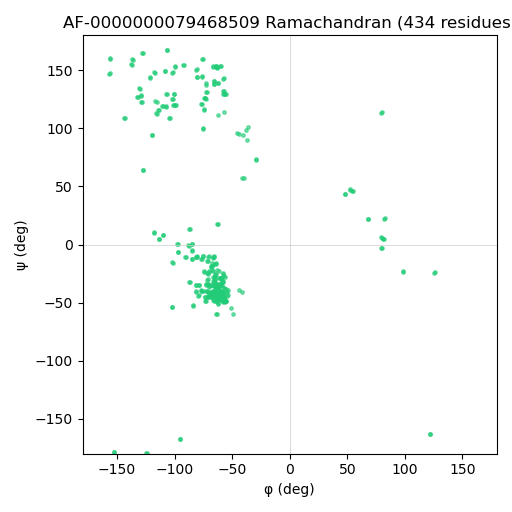 1 176 ? -15.078 -4.785 1.112 1 97.12 176 VAL A N 1
ATOM 1368 C CA . VAL A 1 176 ? -16.156 -5.664 1.544 1 97.12 176 VAL A CA 1
ATOM 1369 C C . VAL A 1 176 ? -17.141 -5.883 0.395 1 97.12 176 VAL A C 1
ATOM 1371 O O . VAL A 1 176 ? -17.594 -7.004 0.156 1 97.12 176 VAL A O 1
ATOM 1374 N N . ARG A 1 177 ? -17.453 -4.84 -0.278 1 96.44 177 ARG A N 1
ATOM 1375 C CA . ARG A 1 177 ? -18.344 -4.957 -1.43 1 96.44 177 ARG A CA 1
ATOM 1376 C C . ARG A 1 177 ? -17.75 -5.867 -2.496 1 96.44 177 ARG A C 1
ATOM 1378 O O . ARG A 1 177 ? -18.438 -6.703 -3.07 1 96.44 177 ARG A O 1
ATOM 1385 N N . TRP A 1 178 ? -16.469 -5.691 -2.836 1 94.88 178 TRP A N 1
ATOM 1386 C CA . TRP A 1 178 ? -15.805 -6.52 -3.836 1 94.88 178 TRP A CA 1
ATOM 1387 C C . TRP A 1 178 ? -15.875 -7.992 -3.457 1 94.88 178 TRP A C 1
ATOM 1389 O O . TRP A 1 178 ? -15.859 -8.867 -4.328 1 94.88 178 TRP A O 1
ATOM 1399 N N . GLY A 1 179 ? -15.969 -8.297 -2.168 1 92.81 179 GLY A N 1
ATOM 1400 C CA . GLY A 1 179 ? -15.953 -9.664 -1.675 1 92.81 179 GLY A CA 1
ATOM 1401 C C . GLY A 1 179 ? -17.328 -10.312 -1.651 1 92.81 179 GLY A C 1
ATOM 1402 O O . GLY A 1 179 ? -17.5 -11.383 -1.072 1 92.81 179 GLY A O 1
ATOM 1403 N N . ARG A 1 180 ? -18.281 -9.75 -2.271 1 92.06 180 ARG A N 1
ATOM 1404 C CA . ARG A 1 180 ? -19.656 -10.25 -2.221 1 92.06 180 ARG A CA 1
ATOM 1405 C C . ARG A 1 180 ? -19.781 -11.602 -2.92 1 92.06 180 ARG A C 1
ATOM 1407 O O . ARG A 1 180 ? -20.688 -12.375 -2.631 1 92.06 180 ARG A O 1
ATOM 1414 N N . THR A 1 181 ? -18.859 -11.875 -3.795 1 88.38 181 THR A N 1
ATOM 1415 C CA . THR A 1 181 ? -18.953 -13.102 -4.57 1 88.38 181 THR A CA 1
ATOM 1416 C C . THR A 1 181 ? -18.094 -14.203 -3.957 1 88.38 181 THR A C 1
ATOM 1418 O O . THR A 1 181 ? -17.984 -15.297 -4.512 1 88.38 181 THR A O 1
ATOM 1421 N N . LEU A 1 182 ? -17.422 -13.906 -2.861 1 91.94 182 LEU A N 1
ATOM 1422 C CA . LEU A 1 182 ? -16.656 -14.93 -2.154 1 91.94 182 LEU A CA 1
ATOM 1423 C C . LEU A 1 182 ? -17.578 -16.016 -1.617 1 91.94 182 LEU A C 1
ATOM 1425 O O . LEU A 1 182 ? -18.75 -15.766 -1.328 1 91.94 182 LEU A O 1
ATOM 1429 N N . PRO A 1 183 ? -17.031 -17.203 -1.48 1 90.62 183 PRO A N 1
ATOM 1430 C CA . PRO A 1 183 ? -17.859 -18.266 -0.92 1 90.62 183 PRO A CA 1
ATOM 1431 C C . PRO A 1 183 ? -18.469 -17.906 0.43 1 90.62 183 PRO A C 1
ATOM 1433 O O . PRO A 1 183 ? -19.609 -18.25 0.71 1 90.62 183 PRO A O 1
ATOM 1436 N N . ARG A 1 184 ? -17.688 -17.281 1.21 1 92.56 184 ARG A N 1
ATOM 1437 C CA . ARG A 1 184 ? -18.156 -16.656 2.439 1 92.56 184 ARG A CA 1
ATOM 1438 C C . ARG A 1 184 ? -17.891 -15.156 2.42 1 92.56 184 ARG A C 1
ATOM 1440 O O . ARG A 1 184 ? -16.812 -14.711 2.814 1 92.56 184 ARG A O 1
ATOM 1447 N N . PRO A 1 185 ? -18.875 -14.438 2.004 1 92.06 185 PRO A N 1
ATOM 1448 C CA . PRO A 1 185 ? -18.656 -12.992 1.905 1 92.06 185 PRO A CA 1
ATOM 1449 C C . PRO A 1 185 ? -18.375 -12.344 3.258 1 92.06 185 PRO A C 1
ATOM 1451 O O . PRO A 1 185 ? -18.812 -12.859 4.293 1 92.06 185 PRO A O 1
ATOM 1454 N N . ALA A 1 186 ? -17.656 -11.258 3.211 1 90.38 186 ALA A N 1
ATOM 1455 C CA . ALA A 1 186 ? -17.219 -10.555 4.418 1 90.38 186 ALA A CA 1
ATOM 1456 C C . ALA A 1 186 ? -18.422 -10.141 5.27 1 90.38 186 ALA A C 1
ATOM 1458 O O . ALA A 1 186 ? -18.328 -10.109 6.5 1 90.38 186 ALA A O 1
ATOM 1459 N N . ARG A 1 187 ? -19.516 -9.852 4.691 1 90.88 187 ARG A N 1
ATOM 1460 C CA . ARG A 1 187 ? -20.719 -9.398 5.391 1 90.88 187 ARG A CA 1
ATOM 1461 C C . ARG A 1 187 ? -21.281 -10.492 6.281 1 90.88 187 ARG A C 1
ATOM 1463 O O . ARG A 1 187 ? -22.156 -10.234 7.121 1 90.88 187 ARG A O 1
ATOM 1470 N N . ASP A 1 188 ? -20.875 -11.68 6.047 1 94.31 188 ASP A N 1
ATOM 1471 C CA . ASP A 1 188 ? -21.344 -12.773 6.898 1 94.31 188 ASP A CA 1
ATOM 1472 C C . ASP A 1 188 ? -20.734 -12.672 8.297 1 94.31 188 ASP A C 1
ATOM 1474 O O . ASP A 1 188 ? -21.234 -13.289 9.234 1 94.31 188 ASP A O 1
ATOM 1478 N N . ASN A 1 189 ? -19.625 -12.008 8.391 1 95.5 189 ASN A N 1
ATOM 1479 C CA . ASN A 1 189 ? -19.078 -11.672 9.703 1 95.5 189 ASN A CA 1
ATOM 1480 C C . ASN A 1 189 ? -19.828 -10.5 10.336 1 95.5 189 ASN A C 1
ATOM 1482 O O . ASN A 1 189 ? -19.875 -9.406 9.773 1 95.5 189 ASN A O 1
ATOM 1486 N N . PRO A 1 190 ? -20.406 -10.68 11.484 1 96.3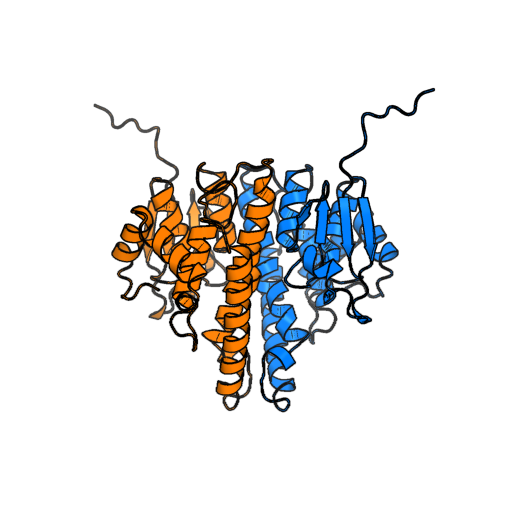8 190 PRO A N 1
ATOM 1487 C CA . PRO A 1 190 ? -21.266 -9.648 12.062 1 96.38 190 PRO A CA 1
ATOM 1488 C C . PRO A 1 190 ? -20.531 -8.328 12.305 1 96.38 190 PRO A C 1
ATOM 1490 O O . PRO A 1 190 ? -21.125 -7.258 12.188 1 96.38 190 PRO A O 1
ATOM 1493 N N . VAL A 1 191 ? -19.328 -8.422 12.648 1 97.38 191 VAL A N 1
ATOM 1494 C CA . VAL A 1 191 ? -18.531 -7.223 12.914 1 97.38 191 VAL A CA 1
ATOM 1495 C C . VAL A 1 191 ? -18.359 -6.414 11.633 1 97.38 191 VAL A C 1
ATOM 1497 O O . VAL A 1 191 ? -18.578 -5.199 11.617 1 97.38 191 VAL A O 1
ATOM 1500 N N . LEU A 1 192 ? -18.016 -7.098 10.609 1 97.5 192 LEU A N 1
ATOM 1501 C CA . LEU A 1 192 ? -17.828 -6.438 9.32 1 97.5 192 LEU A CA 1
ATOM 1502 C C . LEU A 1 192 ? -19.172 -5.973 8.75 1 97.5 192 LEU A C 1
ATOM 1504 O O . LEU A 1 192 ? -19.25 -4.918 8.117 1 97.5 192 LEU A O 1
ATOM 1508 N N . ALA A 1 193 ? -20.188 -6.777 8.992 1 97 193 ALA A N 1
ATOM 1509 C CA . ALA A 1 193 ? -21.531 -6.398 8.539 1 97 193 ALA A CA 1
ATOM 1510 C C . ALA A 1 193 ? -21.969 -5.098 9.195 1 97 193 ALA A C 1
ATOM 1512 O O . ALA A 1 193 ? -22.5 -4.203 8.523 1 97 193 ALA A O 1
ATOM 1513 N N . ALA A 1 194 ? -21.797 -5.004 10.461 1 97.88 194 ALA A N 1
ATOM 1514 C CA . ALA A 1 194 ? -22.188 -3.812 11.203 1 97.88 194 ALA A CA 1
ATOM 1515 C C . ALA A 1 194 ? -21.406 -2.588 10.742 1 97.88 194 ALA A C 1
ATOM 1517 O O . ALA A 1 194 ? -21.969 -1.504 10.586 1 97.88 194 ALA A O 1
ATOM 1518 N N . HIS A 1 195 ? -20.125 -2.77 10.547 1 98.31 195 HIS A N 1
ATOM 1519 C CA . HIS A 1 195 ? -19.281 -1.688 10.062 1 98.31 195 HIS A CA 1
ATOM 1520 C C . HIS A 1 195 ? -19.719 -1.215 8.688 1 98.31 195 HIS A C 1
ATOM 1522 O O . HIS A 1 195 ? -19.859 -0.013 8.453 1 98.31 195 HIS A O 1
ATOM 1528 N N . ALA A 1 196 ? -19.953 -2.176 7.828 1 97.94 196 ALA A N 1
ATOM 1529 C CA . ALA A 1 196 ? -20.391 -1.853 6.473 1 97.94 196 ALA A CA 1
ATOM 1530 C C . ALA A 1 196 ? -21.719 -1.097 6.488 1 97.94 196 ALA A C 1
ATOM 1532 O O . ALA A 1 196 ? -21.906 -0.131 5.742 1 97.94 196 ALA A O 1
ATOM 1533 N N . ALA A 1 197 ? -22.609 -1.517 7.312 1 97.88 197 ALA A N 1
ATOM 1534 C CA . ALA A 1 197 ? -23.906 -0.864 7.418 1 97.88 197 ALA A CA 1
ATOM 1535 C C . ALA A 1 197 ? -23.75 0.588 7.863 1 97.88 197 ALA A C 1
ATOM 1537 O O . ALA A 1 197 ? -24.453 1.475 7.352 1 97.88 197 ALA A O 1
ATOM 1538 N N . ARG A 1 198 ? -22.891 0.845 8.805 1 98.31 198 ARG A N 1
ATOM 1539 C CA . ARG A 1 198 ? -22.656 2.201 9.289 1 98.31 198 ARG A CA 1
ATOM 1540 C C . ARG A 1 198 ? -22.094 3.088 8.18 1 98.31 198 ARG A C 1
ATOM 1542 O O . ARG A 1 198 ? -22.5 4.242 8.031 1 98.31 198 ARG A O 1
ATOM 1549 N N . VAL A 1 199 ? -21.156 2.545 7.457 1 98.56 199 VAL A N 1
ATOM 1550 C CA . VAL A 1 199 ? -20.547 3.324 6.391 1 98.56 199 VAL A CA 1
ATOM 1551 C C . VAL A 1 199 ? -21.547 3.572 5.273 1 98.56 199 VAL A C 1
ATOM 1553 O O . VAL A 1 199 ? -21.656 4.684 4.754 1 98.56 199 VAL A O 1
ATOM 1556 N N . LEU A 1 200 ? -22.359 2.561 4.926 1 97.88 200 LEU A N 1
ATOM 1557 C CA . LEU A 1 200 ? -23.359 2.654 3.863 1 97.88 200 LEU A CA 1
ATOM 1558 C C . LEU A 1 200 ? -24.438 3.68 4.211 1 97.88 200 LEU A C 1
ATOM 1560 O O . LEU A 1 200 ? -25.062 4.258 3.318 1 97.88 200 LEU A O 1
ATOM 1564 N N . ALA A 1 201 ? -24.625 3.896 5.449 1 98.12 201 ALA A N 1
ATOM 1565 C CA . ALA A 1 201 ? -25.688 4.801 5.898 1 98.12 201 ALA A CA 1
ATOM 1566 C C . ALA A 1 201 ? -25.281 6.258 5.703 1 98.12 201 ALA A C 1
ATOM 1568 O O . ALA A 1 201 ? -26.109 7.156 5.785 1 98.12 201 ALA A O 1
ATOM 1569 N N . ARG A 1 202 ? -24.062 6.535 5.434 1 98.31 202 ARG A N 1
ATOM 1570 C CA . ARG A 1 202 ? -23.594 7.906 5.266 1 98.31 202 ARG A CA 1
ATOM 1571 C C . ARG A 1 202 ? -24.094 8.5 3.953 1 98.31 202 ARG A C 1
ATOM 1573 O O . ARG A 1 202 ? -24 7.855 2.904 1 98.31 202 ARG A O 1
ATOM 1580 N N . PRO A 1 203 ? -24.531 9.719 3.947 1 98.56 203 PRO A N 1
ATOM 1581 C CA . PRO A 1 203 ? -25.141 10.328 2.762 1 98.56 203 PRO A CA 1
ATOM 1582 C C . PRO A 1 203 ? -24.188 10.375 1.566 1 98.56 203 PRO A C 1
ATOM 1584 O O . PRO A 1 203 ? -24.594 10.086 0.439 1 98.56 203 PRO A O 1
ATOM 1587 N N . ALA A 1 204 ? -22.969 10.711 1.745 1 98.5 204 ALA A N 1
ATOM 1588 C CA . ALA A 1 204 ? -21.984 10.789 0.664 1 98.5 204 ALA A CA 1
ATOM 1589 C C . ALA A 1 204 ? -21.781 9.43 0.004 1 98.5 204 ALA A C 1
ATOM 1591 O O . ALA A 1 204 ? -21.625 9.336 -1.216 1 98.5 204 ALA A O 1
ATOM 1592 N N . VAL A 1 205 ? -21.812 8.359 0.778 1 98.62 205 VAL A N 1
ATOM 1593 C CA . VAL A 1 205 ? -21.625 7 0.28 1 98.62 205 VAL A CA 1
ATOM 1594 C C . VAL A 1 205 ? -22.844 6.582 -0.543 1 98.62 205 VAL A C 1
ATOM 1596 O O . VAL A 1 205 ? -22.703 6.082 -1.661 1 98.62 205 VAL A O 1
ATOM 1599 N N . ARG A 1 206 ? -23.984 6.879 -0.044 1 97.94 206 ARG A N 1
ATOM 1600 C CA . ARG A 1 206 ? -25.219 6.551 -0.761 1 97.94 206 ARG A CA 1
ATOM 1601 C C . ARG A 1 206 ? -25.281 7.277 -2.1 1 97.94 206 ARG A C 1
ATOM 1603 O O . ARG A 1 206 ? -25.625 6.68 -3.121 1 97.94 206 ARG A O 1
ATOM 1610 N N . GLU A 1 207 ? -24.953 8.5 -2.025 1 98.12 207 GLU A N 1
ATOM 1611 C CA . GLU A 1 207 ? -24.969 9.281 -3.254 1 98.12 207 GLU A CA 1
ATOM 1612 C C . GLU A 1 207 ? -23.984 8.734 -4.277 1 98.12 207 GLU A C 1
ATOM 1614 O O . GLU A 1 207 ? -24.266 8.711 -5.477 1 98.12 207 GLU A O 1
ATOM 1619 N N . THR A 1 208 ? -22.797 8.32 -3.826 1 98.5 208 THR A N 1
ATOM 1620 C CA . THR A 1 208 ? -21.797 7.727 -4.707 1 98.5 208 THR A CA 1
ATOM 1621 C C . THR A 1 208 ? -22.344 6.457 -5.363 1 98.5 208 THR A C 1
ATOM 1623 O O . THR A 1 208 ? -22.234 6.285 -6.578 1 98.5 208 THR A O 1
ATOM 1626 N N . PHE A 1 209 ? -22.938 5.598 -4.559 1 98.12 209 PHE A N 1
ATOM 1627 C CA . PHE A 1 209 ? -23.453 4.324 -5.051 1 98.12 209 PHE A CA 1
ATOM 1628 C C . PHE A 1 209 ? -24.578 4.547 -6.055 1 98.12 209 PHE A C 1
ATOM 1630 O O . PHE A 1 209 ? -24.672 3.838 -7.059 1 98.12 209 PHE A O 1
ATOM 1637 N N . GLU A 1 210 ? -25.375 5.559 -5.785 1 97.5 210 GLU A N 1
ATOM 1638 C CA . GLU A 1 210 ? -26.453 5.902 -6.707 1 97.5 210 GLU A CA 1
ATOM 1639 C C . GLU A 1 210 ? -25.906 6.461 -8.016 1 97.5 210 GLU A C 1
ATOM 1641 O O . GLU A 1 210 ? -26.344 6.07 -9.094 1 97.5 210 GLU A O 1
ATOM 1646 N N . THR A 1 211 ? -24.984 7.332 -7.898 1 97.69 211 THR A N 1
ATOM 1647 C CA . THR A 1 211 ? -24.375 7.961 -9.07 1 97.69 211 THR A CA 1
ATOM 1648 C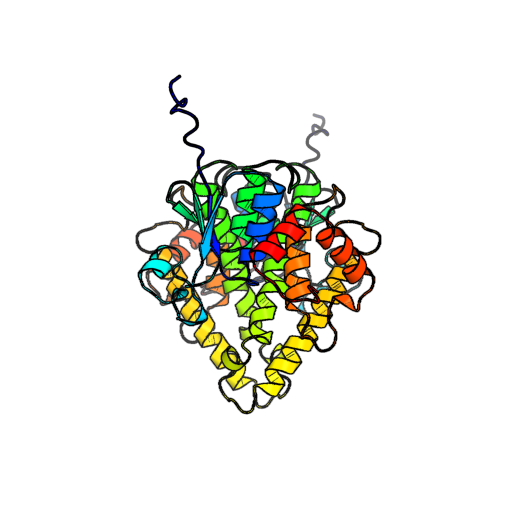 C . THR A 1 211 ? -23.719 6.91 -9.969 1 97.69 211 THR A C 1
ATOM 1650 O O . THR A 1 211 ? -23.812 6.992 -11.195 1 97.69 211 THR A O 1
ATOM 1653 N N . GLU A 1 212 ? -23.062 5.914 -9.312 1 97.06 212 GLU A N 1
ATOM 1654 C CA . GLU A 1 212 ? -22.375 4.875 -10.078 1 97.06 212 GLU A CA 1
ATOM 1655 C C . GLU A 1 212 ? -23.344 3.754 -10.469 1 97.06 212 GLU A C 1
ATOM 1657 O O . GLU A 1 212 ? -22.938 2.781 -11.109 1 97.06 212 GLU A O 1
ATOM 1662 N N . GLU A 1 213 ? -24.594 3.869 -10.086 1 96.44 213 GLU A N 1
ATOM 1663 C CA . GLU A 1 213 ? -25.625 2.896 -10.406 1 96.44 213 GLU A CA 1
ATOM 1664 C C . GLU A 1 213 ? -25.203 1.484 -10.016 1 96.44 213 GLU A C 1
ATOM 1666 O O . GLU A 1 213 ? -25.312 0.554 -10.82 1 96.44 213 GLU A O 1
ATOM 1671 N N . LEU A 1 214 ? -24.703 1.384 -8.836 1 95.44 214 LEU A N 1
ATOM 1672 C CA . LEU A 1 214 ? -24.25 0.083 -8.359 1 95.44 214 LEU A CA 1
ATOM 1673 C C . LEU A 1 214 ? -25.438 -0.796 -7.961 1 95.44 214 LEU A C 1
ATOM 1675 O O . LEU A 1 214 ? -26.422 -0.303 -7.418 1 95.44 214 LEU A O 1
ATOM 1679 N N . SER A 1 215 ? -25.297 -1.988 -8.203 1 90.88 215 SER A N 1
ATOM 1680 C CA . SER A 1 215 ? -26.391 -2.924 -7.98 1 90.88 215 SER A CA 1
ATOM 1681 C C . SER A 1 215 ? -26.5 -3.328 -6.516 1 90.88 215 SER A C 1
ATOM 1683 O O . SER A 1 215 ? -25.484 -3.398 -5.816 1 90.88 215 SER A O 1
ATOM 1685 N N . THR A 1 216 ? -27.703 -3.643 -6.117 1 89.44 216 THR A N 1
ATOM 1686 C CA . THR A 1 216 ? -27.953 -4.215 -4.797 1 89.44 216 THR A CA 1
ATOM 1687 C C . THR A 1 216 ? -27.938 -5.738 -4.855 1 89.44 216 THR A C 1
ATOM 1689 O O . THR A 1 216 ? -28.219 -6.328 -5.898 1 89.44 216 THR A O 1
ATOM 1692 N N . PRO A 1 217 ? -27.625 -6.41 -3.738 1 90.62 217 PRO A N 1
ATOM 1693 C CA . PRO A 1 217 ? -27.141 -5.82 -2.486 1 90.62 217 PRO A CA 1
ATOM 1694 C C . PRO A 1 217 ? -25.766 -5.184 -2.625 1 90.62 217 PRO A C 1
ATOM 1696 O O . PRO A 1 217 ? -24.906 -5.719 -3.322 1 90.62 217 PRO A O 1
ATOM 1699 N N . TYR A 1 218 ? -25.609 -4.051 -1.978 1 92.81 218 TYR A N 1
ATOM 1700 C CA . TYR A 1 218 ? -24.375 -3.268 -2.113 1 92.81 218 TYR A CA 1
ATOM 1701 C C . TYR A 1 218 ? -23.172 -4.027 -1.562 1 92.81 218 TYR A C 1
ATOM 1703 O O . TYR A 1 218 ? -22.047 -3.834 -2.02 1 92.81 218 TYR A O 1
ATOM 1711 N N . VAL A 1 219 ? -23.438 -4.77 -0.51 1 93.06 219 VAL A N 1
ATOM 1712 C CA . VAL A 1 219 ? -22.375 -5.574 0.076 1 93.06 219 VAL A CA 1
ATOM 1713 C C . VAL A 1 219 ? -22.844 -7.02 0.231 1 93.06 219 VAL A C 1
ATOM 1715 O O . VAL A 1 219 ? -24.047 -7.289 0.252 1 93.06 219 VAL A O 1
ATOM 1718 N N . MET B 1 1 ? 28.688 15.531 36.719 1 32.22 1 MET B N 1
ATOM 1719 C CA . MET B 1 1 ? 27.797 16.328 35.875 1 32.22 1 MET B CA 1
ATOM 1720 C C . MET B 1 1 ? 26.562 15.539 35.469 1 32.22 1 MET B C 1
ATOM 1722 O O . MET B 1 1 ? 26.656 14.391 35.031 1 32.22 1 MET B O 1
ATOM 1726 N N . PRO B 1 2 ? 25.328 15.82 36.031 1 33.44 2 PRO B N 1
ATOM 1727 C CA . PRO B 1 2 ? 24.141 14.945 35.938 1 33.44 2 PRO B CA 1
ATOM 1728 C C . PRO B 1 2 ? 23.75 14.641 34.469 1 33.44 2 PRO B C 1
ATOM 1730 O O . PRO B 1 2 ? 24 15.453 33.594 1 33.44 2 PRO B O 1
ATOM 1733 N N . SER B 1 3 ? 23.844 13.43 34 1 36.97 3 SER B N 1
ATOM 1734 C CA . SER B 1 3 ? 23.328 13.055 32.688 1 36.97 3 SER B CA 1
ATOM 1735 C C . SER B 1 3 ? 21.922 13.625 32.469 1 36.97 3 SER B C 1
ATOM 1737 O O . SER B 1 3 ? 21.062 13.508 33.344 1 36.97 3 SER B O 1
ATOM 1739 N N . ASP B 1 4 ? 21.734 14.797 31.812 1 35.06 4 ASP B N 1
ATOM 1740 C CA . ASP B 1 4 ? 20.5 15.523 31.594 1 35.06 4 ASP B CA 1
ATOM 1741 C C . ASP B 1 4 ? 19.328 14.57 31.344 1 35.06 4 ASP B C 1
ATOM 1743 O O . ASP B 1 4 ? 19.391 13.727 30.453 1 35.06 4 ASP B O 1
ATOM 1747 N N . PRO B 1 5 ? 18.578 14.109 32.312 1 40.53 5 PRO B N 1
ATOM 1748 C CA . PRO B 1 5 ? 17.469 13.148 32.281 1 40.53 5 PRO B CA 1
ATOM 1749 C C . PRO B 1 5 ? 16.531 13.344 31.109 1 40.53 5 PRO B C 1
ATOM 1751 O O . PRO B 1 5 ? 15.648 12.508 30.859 1 40.53 5 PRO B O 1
ATOM 1754 N N . SER B 1 6 ? 16.188 14.562 30.75 1 39.91 6 SER B N 1
ATOM 1755 C CA . SER B 1 6 ? 15.062 14.961 29.906 1 39.91 6 SER B CA 1
ATOM 1756 C C . SER B 1 6 ? 15.047 14.172 28.609 1 39.91 6 SER B C 1
ATOM 1758 O O . SER B 1 6 ? 14.031 14.133 27.906 1 39.91 6 SER B O 1
ATOM 1760 N N . VAL B 1 7 ? 16.172 14.211 27.891 1 40.41 7 VAL B N 1
ATOM 1761 C CA . VAL B 1 7 ? 16.172 13.625 26.547 1 40.41 7 VAL B CA 1
ATOM 1762 C C . VAL B 1 7 ? 15.875 12.133 26.641 1 40.41 7 VAL B C 1
ATOM 1764 O O . VAL B 1 7 ? 16.797 11.312 26.703 1 40.41 7 VAL B O 1
ATOM 1767 N N . GLU B 1 8 ? 15.359 11.578 27.641 1 41.94 8 GLU B N 1
ATOM 1768 C CA . GLU B 1 8 ? 14.953 10.18 27.547 1 41.94 8 GLU B CA 1
ATOM 1769 C C . GLU B 1 8 ? 14.328 9.883 26.188 1 41.94 8 GLU B C 1
ATOM 1771 O O . GLU B 1 8 ? 13.188 10.266 25.922 1 41.94 8 GLU B O 1
ATOM 1776 N N . THR B 1 9 ? 14.953 10.094 25.016 1 48.53 9 THR B N 1
ATOM 1777 C CA . THR B 1 9 ? 14.797 10.062 23.562 1 48.53 9 THR B CA 1
ATOM 1778 C C . THR B 1 9 ? 13.93 8.875 23.141 1 48.53 9 THR B C 1
ATOM 1780 O O . THR B 1 9 ? 14.133 7.754 23.609 1 48.53 9 THR B O 1
ATOM 1783 N N . ASP B 1 10 ? 12.578 9.141 22.875 1 57.78 10 ASP B N 1
ATOM 1784 C CA . ASP B 1 10 ? 11.594 8.25 22.266 1 57.78 10 ASP B CA 1
ATOM 1785 C C . ASP B 1 10 ? 12.258 7.266 21.297 1 57.78 10 ASP B C 1
ATOM 1787 O O . ASP B 1 10 ? 12.453 7.574 20.125 1 57.78 10 ASP B O 1
ATOM 1791 N N . MET B 1 11 ? 12.992 6.227 21.781 1 82.62 11 MET B N 1
ATOM 1792 C CA . MET B 1 11 ? 13.844 5.277 21.062 1 82.62 11 MET B CA 1
ATOM 1793 C C . MET B 1 11 ? 13 4.285 20.266 1 82.62 11 MET B C 1
ATOM 1795 O O . MET B 1 11 ? 11.984 3.797 20.766 1 82.62 11 MET B O 1
ATOM 1799 N N . TYR B 1 12 ? 13.234 4.184 19 1 95.62 12 TYR B N 1
ATOM 1800 C CA . TYR B 1 12 ? 12.633 3.18 18.109 1 95.62 12 TYR B CA 1
ATOM 1801 C C . TYR B 1 12 ? 13.227 1.802 18.375 1 95.62 12 TYR B C 1
ATOM 1803 O O . TYR B 1 12 ? 14.43 1.675 18.641 1 95.62 12 TYR B O 1
ATOM 1811 N N . GLU B 1 13 ? 12.352 0.873 18.516 1 97.56 13 GLU B N 1
ATOM 1812 C CA . GLU B 1 13 ? 12.758 -0.53 18.484 1 97.56 13 GLU B CA 1
ATOM 1813 C C . GLU B 1 13 ? 12.25 -1.223 17.234 1 97.56 13 GLU B C 1
ATOM 1815 O O . GLU B 1 13 ? 11.047 -1.293 17 1 97.56 13 GLU B O 1
ATOM 1820 N N . LEU B 1 14 ? 13.18 -1.699 16.453 1 97.94 14 LEU B N 1
ATOM 1821 C CA . LEU B 1 14 ? 12.812 -2.348 15.195 1 97.94 14 LEU B CA 1
ATOM 1822 C C . LEU B 1 14 ? 12.938 -3.861 15.312 1 97.94 14 LEU B C 1
ATOM 1824 O O . LEU B 1 14 ? 14.039 -4.383 15.492 1 97.94 14 LEU B O 1
ATOM 1828 N N . HIS B 1 15 ? 11.836 -4.562 15.336 1 97.75 15 HIS B N 1
ATOM 1829 C CA . HIS B 1 15 ? 11.836 -6.012 15.172 1 97.75 15 HIS B CA 1
ATOM 1830 C C . HIS B 1 15 ? 12.078 -6.402 13.719 1 97.75 15 HIS B C 1
ATOM 1832 O O . HIS B 1 15 ? 11.258 -6.109 12.844 1 97.75 15 HIS B O 1
ATOM 1838 N N . TYR B 1 16 ? 13.242 -7.102 13.531 1 97.25 16 TYR B N 1
ATOM 1839 C CA . TYR B 1 16 ? 13.672 -7.289 12.148 1 97.25 16 TYR B CA 1
ATOM 1840 C C . TYR B 1 16 ? 14.164 -8.711 11.922 1 97.25 16 TYR B C 1
ATOM 1842 O O . TYR B 1 16 ? 14.398 -9.461 12.875 1 97.25 16 TYR B O 1
ATOM 1850 N N . SER B 1 17 ? 14.172 -9.109 10.711 1 96 17 SER B N 1
ATOM 1851 C CA . SER B 1 17 ? 14.867 -10.281 10.195 1 96 17 SER B CA 1
ATOM 1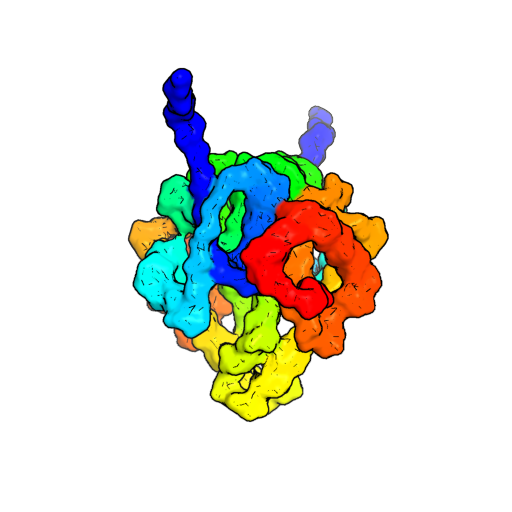852 C C . SER B 1 17 ? 15.688 -9.93 8.953 1 96 17 SER B C 1
ATOM 1854 O O . SER B 1 17 ? 15.195 -9.25 8.055 1 96 17 SER B O 1
ATOM 1856 N N . PRO B 1 18 ? 16.938 -10.398 8.891 1 95.62 18 PRO B N 1
ATOM 1857 C CA . PRO B 1 18 ? 17.844 -9.961 7.828 1 95.62 18 PRO B CA 1
ATOM 1858 C C . PRO B 1 18 ? 17.281 -10.219 6.434 1 95.62 18 PRO B C 1
ATOM 1860 O O . PRO B 1 18 ? 16.828 -11.328 6.137 1 95.62 18 PRO B O 1
ATOM 1863 N N . GLY B 1 19 ? 17.328 -9.172 5.66 1 94.19 19 GLY B N 1
ATOM 1864 C CA . GLY B 1 19 ? 17 -9.273 4.246 1 94.19 19 GLY B CA 1
ATOM 1865 C C . GLY B 1 19 ? 15.508 -9.258 3.973 1 94.19 19 GLY B C 1
ATOM 1866 O O . GLY B 1 19 ? 15.078 -9.406 2.826 1 94.19 19 GLY B O 1
ATOM 1867 N N . THR B 1 20 ? 14.695 -9.055 4.992 1 94.5 20 THR B N 1
ATOM 1868 C CA . THR B 1 20 ? 13.242 -9.016 4.836 1 94.5 20 THR B CA 1
ATOM 1869 C C . THR B 1 20 ? 12.758 -7.578 4.688 1 94.5 20 THR B C 1
ATOM 1871 O O . THR B 1 20 ? 13.555 -6.672 4.43 1 94.5 20 THR B O 1
ATOM 1874 N N . ALA B 1 21 ? 11.477 -7.426 4.805 1 96.12 21 ALA B N 1
ATOM 1875 C CA . ALA B 1 21 ? 10.891 -6.105 4.586 1 96.12 21 ALA B CA 1
ATOM 1876 C C . ALA B 1 21 ? 11.336 -5.125 5.668 1 96.12 21 ALA B C 1
ATOM 1878 O O . ALA B 1 21 ? 11.156 -3.914 5.531 1 96.12 21 ALA B O 1
ATOM 1879 N N . SER B 1 22 ? 11.945 -5.59 6.719 1 97.75 22 SER B N 1
ATOM 1880 C CA . SER B 1 22 ? 12.484 -4.723 7.762 1 97.75 22 SER B CA 1
ATOM 1881 C C . SER B 1 22 ? 13.703 -3.951 7.27 1 97.75 22 SER B C 1
ATOM 1883 O O . SER B 1 22 ? 14.148 -3.008 7.922 1 97.75 22 SER B O 1
ATOM 1885 N N . LEU B 1 23 ? 14.164 -4.348 6.102 1 98.19 23 LEU B N 1
ATOM 1886 C CA . LEU B 1 23 ? 15.336 -3.686 5.527 1 98.19 23 LEU B CA 1
ATOM 1887 C C . LEU B 1 23 ? 15.055 -2.209 5.277 1 98.19 23 LEU B C 1
ATOM 1889 O O . LEU B 1 23 ? 15.906 -1.356 5.547 1 98.19 23 LEU B O 1
ATOM 1893 N N . LEU B 1 24 ? 13.875 -1.877 4.824 1 98.69 24 LEU B N 1
ATOM 1894 C CA . LEU B 1 24 ? 13.531 -0.492 4.523 1 98.69 24 LEU B CA 1
ATOM 1895 C C . LEU B 1 24 ? 13.562 0.362 5.789 1 98.69 24 LEU B C 1
ATOM 1897 O O . LEU B 1 24 ? 14.312 1.333 5.867 1 98.69 24 LEU B O 1
ATOM 1901 N N . PRO B 1 25 ? 12.75 0.063 6.84 1 98.69 25 PRO B N 1
ATOM 1902 C CA . PRO B 1 25 ? 12.82 0.923 8.023 1 98.69 25 PRO B CA 1
ATOM 1903 C C . PRO B 1 25 ? 14.203 0.93 8.664 1 98.69 25 PRO B C 1
ATOM 1905 O O . PRO B 1 25 ? 14.609 1.938 9.25 1 98.69 25 PRO B O 1
ATOM 1908 N N . HIS B 1 26 ? 14.961 -0.17 8.531 1 98.75 26 HIS B N 1
ATOM 1909 C CA . HIS B 1 26 ? 16.328 -0.184 9.047 1 98.75 26 HIS B CA 1
ATOM 1910 C C . HIS B 1 26 ? 17.188 0.85 8.336 1 98.75 26 HIS B C 1
ATOM 1912 O O . HIS B 1 26 ? 17.859 1.659 8.984 1 98.75 26 HIS B O 1
ATOM 1918 N N . MET B 1 27 ? 17.188 0.853 7.039 1 98.81 27 MET B N 1
ATOM 1919 C CA . MET B 1 27 ? 17.922 1.848 6.262 1 98.81 27 MET B CA 1
ATOM 1920 C C . MET B 1 27 ? 17.453 3.258 6.602 1 98.81 27 MET B C 1
ATOM 1922 O O . MET B 1 27 ? 18.266 4.172 6.742 1 98.81 27 MET B O 1
ATOM 1926 N N . MET B 1 28 ? 16.141 3.432 6.758 1 98.81 28 MET B N 1
ATOM 1927 C CA . MET B 1 28 ? 15.586 4.75 7.039 1 98.81 28 MET B CA 1
ATOM 1928 C C . MET B 1 28 ? 16.078 5.277 8.383 1 98.81 28 MET B C 1
ATOM 1930 O O . MET B 1 28 ? 16.469 6.441 8.492 1 98.81 28 MET B O 1
ATOM 1934 N N . LEU B 1 29 ? 15.984 4.422 9.391 1 98.5 29 LEU B N 1
ATOM 1935 C CA . LEU B 1 29 ? 16.406 4.836 10.727 1 98.5 29 LEU B CA 1
ATOM 1936 C C . LEU B 1 29 ? 17.859 5.297 10.727 1 98.5 29 LEU B C 1
ATOM 1938 O O . LEU B 1 29 ? 18.203 6.281 11.391 1 98.5 29 LEU B O 1
ATOM 1942 N N . ARG B 1 30 ? 18.688 4.676 9.992 1 98.56 30 ARG B N 1
ATOM 1943 C CA . ARG B 1 30 ? 20.094 5.055 9.891 1 98.56 30 ARG B CA 1
ATOM 1944 C C . ARG B 1 30 ? 20.25 6.336 9.078 1 98.56 30 ARG B C 1
ATOM 1946 O O . ARG B 1 30 ? 21.031 7.215 9.445 1 98.56 30 ARG B O 1
ATOM 1953 N N . GLU B 1 31 ? 19.547 6.426 7.93 1 98.5 31 GLU B N 1
ATOM 1954 C CA . GLU B 1 31 ? 19.562 7.652 7.133 1 98.5 31 GLU B CA 1
ATOM 1955 C C . GLU B 1 31 ? 19.172 8.859 7.977 1 98.5 31 GLU B C 1
ATOM 1957 O O . GLU B 1 31 ? 19.734 9.945 7.812 1 98.5 31 GLU B O 1
ATOM 1962 N N . LEU B 1 32 ? 18.203 8.656 8.844 1 97.62 32 LEU B N 1
ATOM 1963 C CA . LEU B 1 32 ? 17.641 9.734 9.656 1 97.62 32 LEU B CA 1
ATOM 1964 C C . LEU B 1 32 ? 18.516 10.016 10.867 1 97.62 32 LEU B C 1
ATOM 1966 O O . LEU B 1 32 ? 18.359 11.031 11.539 1 97.62 32 LEU B O 1
ATOM 1970 N N . ALA B 1 33 ? 19.453 9.188 11.148 1 96.94 33 ALA B N 1
ATOM 1971 C CA . ALA B 1 33 ? 20.391 9.32 12.258 1 96.94 33 ALA B CA 1
ATOM 1972 C C . ALA B 1 33 ? 19.656 9.492 13.586 1 96.94 33 ALA B C 1
ATOM 1974 O O . ALA B 1 33 ? 20 10.375 14.375 1 96.94 33 ALA B O 1
ATOM 1975 N N . VAL B 1 34 ? 18.672 8.703 13.82 1 95.94 34 VAL B N 1
ATOM 1976 C CA . VAL B 1 34 ? 17.938 8.711 15.086 1 95.94 34 VAL B CA 1
ATOM 1977 C C . VAL B 1 34 ? 18.266 7.457 15.883 1 95.94 34 VAL B C 1
ATOM 1979 O O . VAL B 1 34 ? 18.594 6.414 15.312 1 95.94 34 VAL B O 1
ATOM 1982 N N . PRO B 1 35 ? 18.234 7.574 17.141 1 95.75 35 PRO B N 1
ATOM 1983 C CA . PRO B 1 35 ? 18.531 6.395 17.953 1 95.75 35 PRO B CA 1
ATOM 1984 C C . PRO B 1 35 ? 17.484 5.293 17.797 1 95.75 35 PRO B C 1
ATOM 1986 O O . PRO B 1 35 ? 16.281 5.582 17.719 1 95.75 35 PRO B O 1
ATOM 1989 N N . PHE B 1 36 ? 17.969 4.027 17.703 1 97.5 36 PHE B N 1
ATOM 1990 C CA . PHE B 1 36 ? 17.094 2.865 17.656 1 97.5 36 PHE B CA 1
ATOM 1991 C C . PHE B 1 36 ? 17.812 1.613 18.141 1 97.5 36 PHE B C 1
ATOM 1993 O O . PHE B 1 36 ? 19.047 1.59 18.203 1 97.5 36 PHE B O 1
ATOM 2000 N N . THR B 1 37 ? 17.016 0.661 18.5 1 97.06 37 THR B N 1
ATOM 2001 C CA . THR B 1 37 ? 17.531 -0.665 18.812 1 97.06 37 THR B CA 1
ATOM 2002 C C . THR B 1 37 ? 16.969 -1.71 17.859 1 97.06 37 THR B C 1
ATOM 2004 O O . THR B 1 37 ? 15.883 -1.532 17.312 1 97.06 37 THR B O 1
ATOM 2007 N N . LEU B 1 38 ? 17.781 -2.729 17.594 1 97.25 38 LEU B N 1
ATOM 2008 C CA . LEU B 1 38 ? 17.375 -3.848 16.75 1 97.25 38 LEU B CA 1
ATOM 2009 C C . LEU B 1 38 ? 16.984 -5.051 17.609 1 97.25 38 LEU B C 1
ATOM 2011 O O . LEU B 1 38 ? 17.672 -5.375 18.578 1 97.25 38 LEU B O 1
ATOM 2015 N N . ARG B 1 39 ? 15.859 -5.555 17.312 1 96 39 ARG B N 1
ATOM 2016 C CA . ARG B 1 39 ? 15.43 -6.82 17.906 1 96 39 ARG B CA 1
ATOM 2017 C C . ARG B 1 39 ? 15.266 -7.895 16.844 1 96 39 ARG B C 1
ATOM 2019 O O . ARG B 1 39 ? 14.312 -7.855 16.062 1 96 39 ARG B O 1
ATOM 2026 N N . LEU B 1 40 ? 16.125 -8.914 16.891 1 95.69 40 LEU B N 1
ATOM 2027 C CA . LEU B 1 40 ? 16.109 -9.984 15.891 1 95.69 40 LEU B CA 1
ATOM 2028 C C . LEU B 1 40 ? 14.922 -10.914 16.141 1 95.69 40 LEU B C 1
ATOM 2030 O O . LEU B 1 40 ? 14.695 -11.359 17.266 1 95.69 40 LEU B O 1
ATOM 2034 N N . VAL B 1 41 ? 14.141 -11.086 15.109 1 93.31 41 VAL B N 1
ATOM 2035 C CA . VAL B 1 41 ? 13.07 -12.078 15.125 1 93.31 41 VAL B CA 1
ATOM 2036 C C . VAL B 1 41 ? 13.539 -13.344 14.398 1 93.31 41 VAL B C 1
ATOM 2038 O O . VAL B 1 41 ? 13.891 -13.305 13.219 1 93.31 41 VAL B O 1
ATOM 2041 N N . ASP B 1 42 ? 13.562 -14.484 15.094 1 87.88 42 ASP B N 1
ATOM 2042 C CA . ASP B 1 42 ? 13.961 -15.758 14.508 1 87.88 42 ASP B CA 1
ATOM 2043 C C . ASP B 1 42 ? 12.859 -16.328 13.617 1 87.88 42 ASP B C 1
ATOM 2045 O O . ASP B 1 42 ? 12.031 -17.109 14.07 1 87.88 42 ASP B O 1
ATOM 2049 N N . ARG B 1 43 ? 13 -16.141 12.438 1 83.62 43 ARG B N 1
ATOM 2050 C CA . ARG B 1 43 ? 12 -16.578 11.469 1 83.62 43 ARG B CA 1
ATOM 2051 C C . ARG B 1 43 ? 12.078 -18.078 11.234 1 83.62 43 ARG B C 1
ATOM 2053 O O . ARG B 1 43 ? 11.055 -18.75 11.094 1 83.62 43 ARG B O 1
ATOM 2060 N N . GLU B 1 44 ? 13.195 -18.516 11.188 1 80.31 44 GLU B N 1
ATOM 2061 C CA . GLU B 1 44 ? 13.391 -19.953 10.969 1 80.31 44 GLU B CA 1
ATOM 2062 C C . GLU B 1 44 ? 12.805 -20.766 12.117 1 80.31 44 GLU B C 1
ATOM 2064 O O . GLU B 1 44 ? 12.242 -21.844 11.906 1 80.31 44 GLU B O 1
ATOM 2069 N N . GLY B 1 45 ? 12.898 -20.219 13.289 1 80.75 45 GLY B N 1
ATOM 2070 C CA . GLY B 1 45 ? 12.375 -20.891 14.461 1 80.75 45 GLY B CA 1
ATOM 2071 C C . GLY B 1 45 ? 10.891 -20.641 14.672 1 80.75 45 GLY B C 1
ATOM 2072 O O . GLY B 1 45 ? 10.297 -21.188 15.609 1 80.75 45 GLY B O 1
ATOM 2073 N N . GLY B 1 46 ? 10.336 -19.797 13.836 1 83.94 46 GLY B N 1
ATOM 2074 C CA . GLY B 1 46 ? 8.906 -19.531 13.883 1 83.94 46 GLY B CA 1
ATOM 2075 C C . GLY B 1 46 ? 8.508 -18.516 14.938 1 83.94 46 GLY B C 1
ATOM 2076 O O . GLY B 1 46 ? 7.375 -18.516 15.414 1 83.94 46 GLY B O 1
ATOM 2077 N N . GLU B 1 47 ? 9.375 -17.734 15.336 1 83.75 47 GLU B N 1
ATOM 2078 C CA . GLU B 1 47 ? 9.102 -16.766 16.391 1 83.75 47 GLU B CA 1
ATOM 2079 C C . GLU B 1 47 ? 7.973 -15.812 15.992 1 83.75 47 GLU B C 1
ATOM 2081 O O . GLU B 1 47 ? 7.215 -15.344 16.844 1 83.75 47 GLU B O 1
ATOM 2086 N N . GLN B 1 48 ? 7.84 -15.586 14.734 1 83.25 48 GLN B N 1
ATOM 2087 C CA . GLN B 1 48 ? 6.809 -14.672 14.25 1 83.25 48 GLN B CA 1
ATOM 2088 C C . GLN B 1 48 ? 5.418 -15.281 14.406 1 83.25 48 GLN B C 1
ATOM 2090 O O . GLN B 1 48 ? 4.414 -14.578 14.305 1 83.25 48 GLN B O 1
ATOM 2095 N N . ALA B 1 49 ? 5.379 -16.516 14.641 1 83.69 49 ALA B N 1
ATOM 2096 C CA . ALA B 1 49 ? 4.109 -17.203 14.844 1 83.69 49 ALA B CA 1
ATOM 2097 C C . ALA B 1 49 ? 3.791 -17.344 16.328 1 83.69 49 ALA B C 1
ATOM 2099 O O . ALA B 1 49 ? 2.697 -17.781 16.688 1 83.69 49 ALA B O 1
ATOM 2100 N N . GLY B 1 50 ? 4.723 -16.969 17.156 1 85.44 50 GLY B N 1
ATOM 2101 C CA . GLY B 1 50 ? 4.535 -17.094 18.594 1 85.44 50 GLY B CA 1
ATOM 2102 C C . GLY B 1 50 ? 3.617 -16.016 19.172 1 85.44 50 GLY B C 1
ATOM 2103 O O . GLY B 1 50 ? 3.447 -14.953 18.562 1 85.44 50 GLY B O 1
ATOM 2104 N N . ALA B 1 51 ? 3.094 -16.297 20.297 1 86.94 51 ALA B N 1
ATOM 2105 C CA . ALA B 1 51 ? 2.104 -15.438 20.938 1 86.94 51 ALA B CA 1
ATOM 2106 C C . ALA B 1 51 ? 2.686 -14.055 21.219 1 86.94 51 ALA B C 1
ATOM 2108 O O . ALA B 1 51 ? 2.004 -13.047 21.062 1 86.94 51 ALA B O 1
ATOM 2109 N N . ALA B 1 52 ? 3.898 -14.047 21.688 1 87.38 52 ALA B N 1
ATOM 2110 C CA . ALA B 1 52 ? 4.527 -12.781 22.047 1 87.38 52 ALA B CA 1
ATOM 2111 C C . ALA B 1 52 ? 4.625 -11.852 20.844 1 87.38 52 ALA B C 1
ATOM 2113 O O . ALA B 1 52 ? 4.301 -10.664 20.938 1 87.38 52 ALA B O 1
ATOM 2114 N N . TYR B 1 53 ? 5.09 -12.406 19.734 1 88.88 53 TYR B N 1
ATOM 2115 C CA . TYR B 1 53 ? 5.219 -11.586 18.531 1 88.88 53 TYR B CA 1
ATOM 2116 C C . TYR B 1 53 ? 3.854 -11.234 17.953 1 88.88 53 TYR B C 1
ATOM 2118 O O . TYR B 1 53 ? 3.643 -10.125 17.469 1 88.88 53 TYR B O 1
ATOM 2126 N N . LEU B 1 54 ? 2.912 -12.141 18.078 1 88 54 LEU B N 1
ATOM 2127 C CA . LEU B 1 54 ? 1.575 -11.93 17.531 1 88 54 LEU B CA 1
ATOM 2128 C C . LEU B 1 54 ? 0.846 -10.828 18.297 1 88 54 LEU B C 1
ATOM 2130 O O . LEU B 1 54 ? -0.083 -10.211 17.766 1 88 54 LEU B O 1
ATOM 2134 N N . ARG B 1 55 ? 1.262 -10.508 19.438 1 88.06 55 ARG B N 1
ATOM 2135 C CA . ARG B 1 55 ? 0.725 -9.383 20.188 1 88.06 55 ARG B CA 1
ATOM 2136 C C . ARG B 1 55 ? 1.16 -8.055 19.562 1 88.06 55 ARG B C 1
ATOM 2138 O O . ARG B 1 55 ? 0.458 -7.051 19.688 1 88.06 55 ARG B O 1
ATOM 2145 N N . LEU B 1 56 ? 2.363 -8.109 18.938 1 89.88 56 LEU B N 1
ATOM 2146 C CA . LEU B 1 56 ? 2.873 -6.918 18.281 1 89.88 56 LEU B CA 1
ATOM 2147 C C . LEU B 1 56 ? 2.248 -6.754 16.906 1 89.88 56 LEU B C 1
ATOM 2149 O O . LEU B 1 56 ? 1.848 -5.652 16.516 1 89.88 56 LEU B O 1
ATOM 2153 N N . ASN B 1 57 ? 2.1 -7.84 16.188 1 89.31 57 ASN B N 1
ATOM 2154 C CA . ASN B 1 57 ? 1.519 -7.883 14.859 1 89.31 57 ASN B CA 1
ATOM 2155 C C . ASN B 1 57 ? 0.691 -9.148 14.648 1 89.31 57 ASN B C 1
ATOM 2157 O O . ASN B 1 57 ? 1.244 -10.227 14.438 1 89.31 57 ASN B O 1
ATOM 2161 N N . PRO B 1 58 ? -0.595 -9.031 14.586 1 85.75 58 PRO B N 1
ATOM 2162 C CA . PRO B 1 58 ? -1.477 -10.195 14.484 1 85.75 58 PRO B CA 1
ATOM 2163 C C . PRO B 1 58 ? -1.28 -10.977 13.18 1 85.75 58 PRO B C 1
ATOM 2165 O O . PRO B 1 58 ? -1.7 -12.133 13.086 1 85.75 58 PRO B O 1
ATOM 2168 N N . HIS B 1 59 ? -0.644 -10.391 12.18 1 84.38 59 HIS B N 1
ATOM 2169 C CA . HIS B 1 59 ? -0.4 -11.062 10.914 1 84.38 59 HIS B CA 1
ATOM 2170 C C . HIS B 1 59 ? 0.864 -11.914 10.977 1 84.38 59 HIS B C 1
ATOM 2172 O O . HIS B 1 59 ? 1.114 -12.734 10.086 1 84.38 59 HIS B O 1
ATOM 2178 N N . GLY B 1 60 ? 1.644 -11.711 12.031 1 86.94 60 GLY B N 1
ATOM 2179 C CA . GLY B 1 60 ? 2.881 -12.461 12.18 1 86.94 60 GLY B CA 1
ATOM 2180 C C . GLY B 1 60 ? 3.924 -12.094 11.133 1 86.94 60 GLY B C 1
ATOM 2181 O O . GLY B 1 60 ? 4.812 -12.891 10.836 1 86.94 60 GLY B O 1
ATOM 2182 N N . ARG B 1 61 ? 3.789 -10.945 10.578 1 88.69 61 ARG B N 1
ATOM 2183 C CA . ARG B 1 61 ? 4.727 -10.523 9.539 1 88.69 61 ARG B CA 1
ATOM 2184 C C . ARG B 1 61 ? 5.789 -9.586 10.109 1 88.69 61 ARG B C 1
ATOM 2186 O O . ARG B 1 61 ? 5.582 -8.969 11.156 1 88.69 61 ARG B O 1
ATOM 2193 N N . ILE B 1 62 ? 6.895 -9.57 9.5 1 92.94 62 ILE B N 1
ATOM 2194 C CA . ILE B 1 62 ? 8.023 -8.703 9.82 1 92.94 62 ILE B CA 1
ATOM 2195 C C . ILE B 1 62 ? 8.164 -7.621 8.75 1 92.94 62 ILE B C 1
ATOM 2197 O O . ILE B 1 62 ? 8.023 -7.898 7.559 1 92.94 62 ILE B O 1
ATOM 2201 N N . PRO B 1 63 ? 8.25 -6.414 9.188 1 96.62 63 PRO B N 1
ATOM 2202 C CA . PRO B 1 63 ? 8.758 -5.836 10.438 1 96.62 63 PRO B CA 1
ATOM 2203 C C . PRO B 1 63 ? 7.648 -5.344 11.359 1 96.62 63 PRO B C 1
ATOM 2205 O O . PRO B 1 63 ? 6.496 -5.223 10.93 1 96.62 63 PRO B O 1
ATOM 2208 N N . VAL B 1 64 ? 8.07 -5.051 12.641 1 96.94 64 VAL B N 1
ATOM 2209 C CA . VAL B 1 64 ? 7.32 -4.223 13.578 1 96.94 64 VAL B CA 1
ATOM 2210 C C . VAL B 1 64 ? 8.227 -3.141 14.156 1 96.94 64 VAL B C 1
ATOM 2212 O O . VAL B 1 64 ? 9.359 -3.42 14.555 1 96.94 64 VAL B O 1
ATOM 2215 N N . LEU B 1 65 ? 7.824 -1.958 14.094 1 97.75 65 LEU B N 1
ATOM 2216 C CA . LEU B 1 65 ? 8.484 -0.85 14.766 1 97.75 65 LEU B CA 1
ATOM 2217 C C . LEU B 1 65 ? 7.738 -0.468 16.047 1 97.75 65 LEU B C 1
ATOM 2219 O O . LEU B 1 65 ? 6.531 -0.218 16.016 1 97.75 65 LEU B O 1
ATOM 2223 N N . VAL B 1 66 ? 8.398 -0.451 17.125 1 96 66 VAL B N 1
ATOM 2224 C CA . VAL B 1 66 ? 7.793 -0.056 18.391 1 96 66 VAL B CA 1
ATOM 2225 C C . VAL B 1 66 ? 8.305 1.322 18.797 1 96 66 VAL B C 1
ATOM 2227 O O . VAL B 1 66 ? 9.516 1.546 18.875 1 96 66 VAL B O 1
ATOM 2230 N N . GLU B 1 67 ? 7.43 2.236 18.922 1 91.5 67 GLU B N 1
ATOM 2231 C CA . GLU B 1 67 ? 7.727 3.568 19.438 1 91.5 67 GLU B CA 1
ATOM 2232 C C . GLU B 1 67 ? 6.973 3.834 20.734 1 91.5 67 GLU B C 1
ATOM 2234 O O . GLU B 1 67 ? 5.738 3.842 20.75 1 91.5 67 GLU B O 1
ATOM 2239 N N . ASP B 1 68 ? 7.582 4.133 21.734 1 86.38 68 ASP B N 1
ATOM 2240 C CA . ASP B 1 68 ? 6.988 4.379 23.047 1 86.38 68 ASP B CA 1
ATOM 2241 C C . ASP B 1 68 ? 6.008 3.271 23.422 1 86.38 68 ASP B C 1
ATOM 2243 O O . ASP B 1 68 ? 4.863 3.545 23.781 1 86.38 68 ASP B O 1
ATOM 2247 N N . GLY B 1 69 ? 6.477 2.07 23.141 1 87.5 69 GLY B N 1
ATOM 2248 C CA . GLY B 1 69 ? 5.711 0.897 23.516 1 87.5 69 GLY B CA 1
ATOM 2249 C C . GLY B 1 69 ? 4.57 0.587 22.562 1 87.5 69 GLY B C 1
ATOM 2250 O O . GLY B 1 69 ? 3.877 -0.418 22.734 1 87.5 69 GLY B O 1
ATOM 2251 N N . LYS B 1 70 ? 4.336 1.334 21.625 1 91.38 70 LYS B N 1
ATOM 2252 C CA . LYS B 1 70 ? 3.252 1.134 20.672 1 91.38 70 LYS B CA 1
ATOM 2253 C C . LYS B 1 70 ? 3.77 0.517 19.375 1 91.38 70 LYS B C 1
ATOM 2255 O O . LYS B 1 70 ? 4.594 1.119 18.672 1 91.38 70 LYS B O 1
ATOM 2260 N N . PRO B 1 71 ? 3.262 -0.677 19 1 94.88 71 PRO B N 1
ATOM 2261 C CA . PRO B 1 71 ? 3.74 -1.326 17.766 1 94.88 71 PRO B CA 1
ATOM 2262 C C . PRO B 1 71 ? 3.096 -0.757 16.516 1 94.88 71 PRO B C 1
ATOM 2264 O O . PRO B 1 71 ? 1.929 -0.361 16.531 1 94.88 71 PRO B O 1
ATOM 2267 N N . LEU B 1 72 ? 3.867 -0.7 15.539 1 95.88 72 LEU B N 1
ATOM 2268 C CA . LEU B 1 72 ? 3.428 -0.348 14.195 1 95.88 72 LEU B CA 1
ATOM 2269 C C . LEU B 1 72 ? 3.967 -1.341 13.172 1 95.88 72 LEU B C 1
ATOM 2271 O O . LEU B 1 72 ? 5.16 -1.644 13.164 1 95.88 72 LEU B O 1
ATOM 2275 N N . TYR B 1 73 ? 2.982 -1.858 12.383 1 94.06 73 TYR B N 1
ATOM 2276 C CA . TYR B 1 73 ? 3.42 -2.762 11.328 1 94.06 73 TYR B CA 1
ATOM 2277 C C . TYR B 1 73 ? 2.92 -2.289 9.969 1 94.06 73 TYR B C 1
ATOM 2279 O O . TYR B 1 73 ? 2.223 -1.276 9.875 1 94.06 73 TYR B O 1
ATOM 2287 N N . GLU B 1 74 ? 3.271 -3.068 8.93 1 94.38 74 GLU B N 1
ATOM 2288 C CA . GLU B 1 74 ? 3.236 -2.678 7.523 1 94.38 74 GLU B CA 1
ATOM 2289 C C . GLU B 1 74 ? 4.453 -1.836 7.156 1 94.38 74 GLU B C 1
ATOM 2291 O O . GLU B 1 74 ? 4.582 -0.692 7.598 1 94.38 74 GLU B O 1
ATOM 2296 N N . THR B 1 75 ? 5.273 -2.355 6.34 1 96.44 75 THR B N 1
ATOM 2297 C CA . THR B 1 75 ? 6.555 -1.744 6.004 1 96.44 75 THR B CA 1
ATOM 2298 C C . THR B 1 75 ? 6.352 -0.33 5.469 1 96.44 75 THR B C 1
ATOM 2300 O O . THR B 1 75 ? 6.98 0.617 5.945 1 96.44 75 THR B O 1
ATOM 2303 N N . ALA B 1 76 ? 5.441 -0.156 4.547 1 97.38 76 ALA B N 1
ATOM 2304 C CA . ALA B 1 76 ? 5.211 1.158 3.953 1 97.38 76 ALA B CA 1
ATOM 2305 C C . ALA B 1 76 ? 4.598 2.119 4.969 1 97.38 76 ALA B C 1
ATOM 2307 O O . ALA B 1 76 ? 4.879 3.32 4.945 1 97.38 76 ALA B O 1
ATOM 2308 N N . ALA B 1 77 ? 3.75 1.629 5.867 1 96.88 77 ALA B N 1
ATOM 2309 C CA . ALA B 1 77 ? 3.18 2.471 6.914 1 96.88 77 ALA B CA 1
ATOM 2310 C C . ALA B 1 77 ? 4.266 2.975 7.863 1 96.88 77 ALA B C 1
ATOM 2312 O O . ALA B 1 77 ? 4.277 4.152 8.234 1 96.88 77 ALA B O 1
ATOM 2313 N N . ILE B 1 78 ? 5.148 2.061 8.25 1 97.69 78 ILE B N 1
ATOM 2314 C CA . ILE B 1 78 ? 6.281 2.428 9.086 1 97.69 78 ILE B CA 1
ATOM 2315 C C . ILE B 1 78 ? 7.098 3.521 8.406 1 97.69 78 ILE B C 1
ATOM 2317 O O . ILE B 1 78 ? 7.465 4.52 9.031 1 97.69 78 ILE B O 1
ATOM 2321 N N . ALA B 1 79 ? 7.332 3.328 7.137 1 98.12 79 ALA B N 1
ATOM 2322 C CA . ALA B 1 79 ? 8.133 4.277 6.367 1 98.12 79 ALA B CA 1
ATOM 2323 C C . ALA B 1 79 ? 7.453 5.645 6.312 1 98.12 79 ALA B C 1
ATOM 2325 O O . ALA B 1 79 ? 8.102 6.676 6.5 1 98.12 79 ALA B O 1
ATOM 2326 N N . LEU B 1 80 ? 6.156 5.648 6.043 1 97.5 80 LEU B N 1
ATOM 2327 C CA . LEU B 1 80 ? 5.41 6.902 6.004 1 97.5 80 LEU B CA 1
ATOM 2328 C C . LEU B 1 80 ? 5.469 7.617 7.348 1 97.5 80 LEU B C 1
ATOM 2330 O O . LEU B 1 80 ? 5.676 8.828 7.402 1 97.5 80 LEU B O 1
ATOM 2334 N N . CYS B 1 81 ? 5.352 6.891 8.398 1 96.44 81 CYS B N 1
ATOM 2335 C CA . CYS B 1 81 ? 5.367 7.461 9.742 1 96.44 81 CYS B CA 1
ATOM 2336 C C . CYS B 1 81 ? 6.734 8.055 10.07 1 96.44 81 CYS B C 1
ATOM 2338 O O . CYS B 1 81 ? 6.832 9.195 10.523 1 96.44 81 CYS B O 1
ATOM 2340 N N . LEU B 1 82 ? 7.773 7.305 9.812 1 97 82 LEU B N 1
ATOM 2341 C CA . LEU B 1 82 ? 9.125 7.773 10.102 1 97 82 LEU B CA 1
ATOM 2342 C C . LEU B 1 82 ? 9.438 9.039 9.305 1 97 82 LEU B C 1
ATOM 2344 O O . LEU B 1 82 ? 10.023 9.984 9.844 1 97 82 LEU B O 1
ATOM 2348 N N . ALA B 1 83 ? 9.031 9.047 8.039 1 96.69 83 ALA B N 1
ATOM 2349 C CA . ALA B 1 83 ? 9.328 10.188 7.168 1 96.69 83 ALA B CA 1
ATOM 2350 C C . ALA B 1 83 ? 8.594 11.438 7.641 1 96.69 83 ALA B C 1
ATOM 2352 O O . ALA B 1 83 ? 9.07 12.555 7.438 1 96.69 83 ALA B O 1
ATOM 2353 N N . ASP B 1 84 ? 7.418 11.227 8.234 1 94.94 84 ASP B N 1
ATOM 2354 C CA . ASP B 1 84 ? 6.66 12.367 8.734 1 94.94 84 ASP B CA 1
ATOM 2355 C C . ASP B 1 84 ? 7.215 12.844 10.078 1 94.94 84 ASP B C 1
ATOM 2357 O O . ASP B 1 84 ? 7.191 14.047 10.375 1 94.94 84 ASP B O 1
ATOM 2361 N N . ARG B 1 85 ? 7.672 11.93 10.844 1 93.56 85 ARG B N 1
ATOM 2362 C CA . ARG B 1 85 ? 8.188 12.25 12.172 1 93.56 85 ARG B CA 1
ATOM 2363 C C . ARG B 1 85 ? 9.531 12.961 12.078 1 93.56 85 ARG B C 1
ATOM 2365 O O . ARG B 1 85 ? 9.852 13.805 12.922 1 93.56 85 ARG B O 1
ATOM 2372 N N . HIS B 1 86 ? 10.32 12.594 11.109 1 94.94 86 HIS B N 1
ATOM 2373 C CA . HIS B 1 86 ? 11.664 13.133 10.922 1 94.94 86 HIS B CA 1
ATOM 2374 C C . HIS B 1 86 ? 11.859 13.641 9.5 1 94.94 86 HIS B C 1
ATOM 2376 O O . HIS B 1 86 ? 11.734 12.875 8.539 1 94.94 86 HIS B O 1
ATOM 2382 N N . PRO B 1 87 ? 12.211 14.883 9.391 1 91.94 87 PRO B N 1
ATOM 2383 C CA . PRO B 1 87 ? 12.398 15.422 8.039 1 91.94 87 PRO B CA 1
ATOM 2384 C C . PRO B 1 87 ? 13.586 14.797 7.316 1 91.94 87 PRO B C 1
ATOM 2386 O O . PRO B 1 87 ? 14.539 14.352 7.961 1 91.94 87 PRO B O 1
ATOM 2389 N N . GLY B 1 88 ? 13.453 14.812 5.871 1 94.31 88 GLY B N 1
ATOM 2390 C CA . GLY B 1 88 ? 14.633 14.453 5.098 1 94.31 88 GLY B CA 1
ATOM 2391 C C . GLY B 1 88 ? 14.375 13.328 4.109 1 94.31 88 GLY B C 1
ATOM 2392 O O . GLY B 1 88 ? 15.078 13.211 3.102 1 94.31 88 GLY B O 1
ATOM 2393 N N . LEU B 1 89 ? 13.352 12.5 4.395 1 97.88 89 LEU B N 1
ATOM 2394 C CA . LEU B 1 89 ? 13.188 11.32 3.543 1 97.88 89 LEU B CA 1
ATOM 2395 C C . LEU B 1 89 ? 11.852 11.359 2.812 1 97.88 89 LEU B C 1
ATOM 2397 O O . LEU B 1 89 ? 11.406 10.344 2.273 1 97.88 89 LEU B O 1
ATOM 2401 N N . ALA B 1 90 ? 11.164 12.414 2.842 1 97.38 90 ALA B N 1
ATOM 2402 C CA . ALA B 1 90 ? 9.953 12.68 2.062 1 97.38 90 ALA B CA 1
ATOM 2403 C C . ALA B 1 90 ? 9.727 14.18 1.898 1 97.38 90 ALA B C 1
ATOM 2405 O O . ALA B 1 90 ? 10.094 14.969 2.77 1 97.38 90 ALA B O 1
ATOM 2406 N N . PRO B 1 91 ? 9.156 14.539 0.757 1 96.31 91 PRO B N 1
ATOM 2407 C CA . PRO B 1 91 ? 8.664 15.922 0.721 1 96.31 91 PRO B CA 1
ATOM 2408 C C . PRO B 1 91 ? 7.648 16.219 1.819 1 96.31 91 PRO B C 1
ATOM 2410 O O . PRO B 1 91 ? 6.852 15.336 2.178 1 96.31 91 PRO B O 1
ATOM 2413 N N . PRO B 1 92 ? 7.734 17.438 2.373 1 93.56 92 PRO B N 1
ATOM 2414 C CA . PRO B 1 92 ? 6.758 17.766 3.416 1 93.56 92 PRO B CA 1
ATOM 2415 C C . PRO B 1 92 ? 5.316 17.688 2.914 1 93.56 92 PRO B C 1
ATOM 2417 O O . PRO B 1 92 ? 5.066 17.828 1.715 1 93.56 92 PRO B O 1
ATOM 2420 N N . VAL B 1 93 ? 4.375 17.422 3.848 1 90.44 93 VAL B N 1
ATOM 2421 C CA . VAL B 1 93 ? 2.957 17.375 3.51 1 90.44 93 VAL B CA 1
ATOM 2422 C C . VAL B 1 93 ? 2.533 18.719 2.906 1 90.44 93 VAL B C 1
ATOM 2424 O O . VAL B 1 93 ? 2.895 19.781 3.422 1 90.44 93 VAL B O 1
ATOM 2427 N N . GLY B 1 94 ? 1.824 18.625 1.779 1 86.75 94 GLY B N 1
ATOM 2428 C CA . GLY B 1 94 ? 1.38 19.828 1.106 1 86.75 94 GLY B CA 1
ATOM 2429 C C . GLY B 1 94 ? 2.273 20.234 -0.051 1 86.75 94 GLY B C 1
ATOM 2430 O O . GLY B 1 94 ? 1.871 21.031 -0.908 1 86.75 94 GLY B O 1
ATOM 2431 N N . ALA B 1 95 ? 3.539 19.781 -0.006 1 91.44 95 ALA B N 1
ATOM 2432 C CA . ALA B 1 95 ? 4.441 20.047 -1.12 1 91.44 95 ALA B CA 1
ATOM 2433 C C . ALA B 1 95 ? 3.955 19.375 -2.4 1 91.44 95 ALA B C 1
ATOM 2435 O O . ALA B 1 95 ? 3.309 18.328 -2.352 1 91.44 95 ALA B O 1
ATOM 2436 N N . PRO B 1 96 ? 4.258 19.891 -3.523 1 84.38 96 PRO B N 1
ATOM 2437 C CA . PRO B 1 96 ? 3.803 19.344 -4.809 1 84.38 96 PRO B CA 1
ATOM 2438 C C . PRO B 1 96 ? 4.246 17.906 -5.039 1 84.38 96 PRO B C 1
ATOM 2440 O O . PRO B 1 96 ? 3.486 17.109 -5.59 1 84.38 96 PRO B O 1
ATOM 2443 N N . ASP B 1 97 ? 5.402 17.578 -4.566 1 92.62 97 ASP B N 1
ATOM 2444 C CA . ASP B 1 97 ? 5.957 16.266 -4.852 1 92.62 97 ASP B CA 1
ATOM 2445 C C . ASP B 1 97 ? 5.496 15.234 -3.816 1 92.62 97 ASP B C 1
ATOM 2447 O O . ASP B 1 97 ? 5.84 14.055 -3.912 1 92.62 97 ASP B O 1
ATOM 2451 N N . ARG B 1 98 ? 4.707 15.695 -2.844 1 95.56 98 ARG B N 1
ATOM 2452 C CA . ARG B 1 98 ? 4.219 14.766 -1.828 1 95.56 98 ARG B CA 1
ATOM 2453 C C . ARG B 1 98 ? 3.273 13.734 -2.436 1 95.56 98 ARG B C 1
ATOM 2455 O O . ARG B 1 98 ? 3.289 12.57 -2.045 1 95.56 98 ARG B O 1
ATOM 2462 N N . ALA B 1 99 ? 2.527 14.18 -3.381 1 95 99 ALA B N 1
ATOM 2463 C CA . ALA B 1 99 ? 1.615 13.266 -4.07 1 95 99 ALA B CA 1
ATOM 2464 C C . ALA B 1 99 ? 2.385 12.164 -4.793 1 95 99 ALA B C 1
ATOM 2466 O O . ALA B 1 99 ? 2.02 10.992 -4.715 1 95 99 ALA B O 1
ATOM 2467 N N . ASP B 1 100 ? 3.434 12.547 -5.426 1 94.81 100 ASP B N 1
ATOM 2468 C CA . ASP B 1 100 ? 4.277 11.57 -6.109 1 94.81 100 ASP B CA 1
ATOM 2469 C C . ASP B 1 100 ? 4.922 10.609 -5.113 1 94.81 100 ASP B C 1
ATOM 2471 O O . ASP B 1 100 ? 5.07 9.422 -5.398 1 94.81 100 ASP B O 1
ATOM 2475 N N . TYR B 1 101 ? 5.309 11.164 -4.047 1 97.25 101 TYR B N 1
ATOM 2476 C CA . TYR B 1 101 ? 5.867 10.336 -2.986 1 97.25 101 TYR B CA 1
ATOM 2477 C C . TYR B 1 101 ? 4.871 9.266 -2.549 1 97.25 101 TYR B C 1
ATOM 2479 O O . TYR B 1 101 ? 5.207 8.078 -2.49 1 97.25 101 TYR B O 1
ATOM 2487 N N . TYR B 1 102 ? 3.609 9.672 -2.279 1 97.25 102 TYR B N 1
ATOM 2488 C CA . TYR B 1 102 ? 2.576 8.711 -1.913 1 97.25 102 TYR B CA 1
ATOM 2489 C C . TYR B 1 102 ? 2.373 7.68 -3.018 1 97.25 102 TYR B C 1
ATOM 2491 O O . TYR B 1 102 ? 2.27 6.48 -2.744 1 97.25 102 TYR B O 1
ATOM 2499 N N . LYS B 1 103 ? 2.326 8.164 -4.172 1 96 103 LYS B N 1
ATOM 2500 C CA . LYS B 1 103 ? 2.117 7.285 -5.32 1 96 103 LYS B CA 1
ATOM 2501 C C . LYS B 1 103 ? 3.174 6.188 -5.371 1 96 103 LYS B C 1
ATOM 2503 O O . LYS B 1 103 ? 2.844 5.004 -5.492 1 96 103 LYS B O 1
ATOM 2508 N N . TRP B 1 104 ? 4.402 6.527 -5.25 1 96.44 104 TRP B N 1
ATOM 2509 C CA . TRP B 1 104 ? 5.488 5.559 -5.355 1 96.44 104 TRP B CA 1
ATOM 2510 C C . TRP B 1 104 ? 5.496 4.617 -4.156 1 96.44 104 TRP B C 1
ATOM 2512 O O . TRP B 1 104 ? 5.688 3.408 -4.309 1 96.44 104 TRP B O 1
ATOM 2522 N N . MET B 1 105 ? 5.301 5.168 -2.955 1 97.56 105 MET B N 1
ATOM 2523 C CA . MET B 1 105 ? 5.27 4.324 -1.766 1 97.56 105 MET B CA 1
ATOM 2524 C C . MET B 1 105 ? 4.172 3.268 -1.88 1 97.56 105 MET B C 1
ATOM 2526 O O . MET B 1 105 ? 4.41 2.088 -1.612 1 97.56 105 MET B O 1
ATOM 2530 N N . VAL B 1 106 ? 3.049 3.691 -2.307 1 95.88 106 VAL B N 1
ATOM 2531 C CA . VAL B 1 106 ? 1.914 2.783 -2.432 1 95.88 106 VAL B CA 1
ATOM 2532 C C . VAL B 1 106 ? 2.148 1.819 -3.594 1 95.88 106 VAL B C 1
ATOM 2534 O O . VAL B 1 106 ? 1.902 0.617 -3.471 1 95.88 106 VAL B O 1
ATOM 2537 N N . HIS B 1 107 ? 2.596 2.33 -4.715 1 94.38 107 HIS B N 1
ATOM 2538 C CA . HIS B 1 107 ? 2.871 1.492 -5.875 1 94.38 107 HIS B CA 1
ATOM 2539 C C . HIS B 1 107 ? 3.85 0.375 -5.531 1 94.38 107 HIS B C 1
ATOM 2541 O O . HIS B 1 107 ? 3.609 -0.79 -5.859 1 94.38 107 HIS B O 1
ATOM 2547 N N . LEU B 1 108 ? 4.945 0.734 -4.875 1 96.12 108 LEU B N 1
ATOM 2548 C CA . LEU B 1 108 ? 5.969 -0.245 -4.52 1 96.12 108 LEU B CA 1
ATOM 2549 C C . LEU B 1 108 ? 5.418 -1.268 -3.531 1 96.12 108 LEU B C 1
ATOM 2551 O O . LEU B 1 108 ? 5.758 -2.451 -3.605 1 96.12 108 LEU B O 1
ATOM 2555 N N . ALA B 1 109 ? 4.574 -0.818 -2.656 1 94.38 109 ALA B N 1
ATOM 2556 C CA . ALA B 1 109 ? 3.992 -1.71 -1.656 1 94.38 109 ALA B CA 1
ATOM 2557 C C . ALA B 1 109 ? 2.957 -2.639 -2.285 1 94.38 109 ALA B C 1
ATOM 2559 O O . ALA B 1 109 ? 3.025 -3.859 -2.117 1 94.38 109 ALA B O 1
ATOM 2560 N N . ASN B 1 110 ? 2.096 -2.059 -3.031 1 90 110 ASN B N 1
ATOM 2561 C CA . ASN B 1 110 ? 0.864 -2.711 -3.463 1 90 110 ASN B CA 1
ATOM 2562 C C . ASN B 1 110 ? 1.074 -3.514 -4.742 1 90 110 ASN B C 1
ATOM 2564 O O . ASN B 1 110 ? 0.385 -4.508 -4.977 1 90 110 ASN B O 1
ATOM 2568 N N . THR B 1 111 ? 1.89 -3.1 -5.535 1 83.38 111 THR B N 1
ATOM 2569 C CA . THR B 1 111 ? 2.062 -3.736 -6.836 1 83.38 111 THR B CA 1
ATOM 2570 C C . THR B 1 111 ? 3.305 -4.621 -6.844 1 83.38 111 THR B C 1
ATOM 2572 O O . THR B 1 111 ? 3.203 -5.84 -7.016 1 83.38 111 THR B O 1
ATOM 2575 N N . THR B 1 112 ? 4.398 -4.055 -6.484 1 86.81 112 THR B N 1
ATOM 2576 C CA . THR B 1 112 ? 5.656 -4.777 -6.637 1 86.81 112 THR B CA 1
ATOM 2577 C C . THR B 1 112 ? 5.895 -5.703 -5.449 1 86.81 112 THR B C 1
ATOM 2579 O O . THR B 1 112 ? 6.082 -6.91 -5.621 1 86.81 112 THR B O 1
ATOM 2582 N N . GLN B 1 113 ? 5.816 -5.168 -4.297 1 90.88 113 GLN B N 1
ATOM 2583 C CA . GLN B 1 113 ? 6.113 -5.965 -3.111 1 90.88 113 GLN B CA 1
ATOM 2584 C C . GLN B 1 113 ? 5.082 -7.078 -2.924 1 90.88 113 GLN B C 1
ATOM 2586 O O . GLN B 1 113 ? 5.438 -8.211 -2.602 1 90.88 113 GLN B O 1
ATOM 2591 N N . ALA B 1 114 ? 3.844 -6.754 -3.094 1 84.5 114 ALA B N 1
ATOM 2592 C CA . ALA B 1 114 ? 2.779 -7.738 -2.918 1 84.5 114 ALA B CA 1
ATOM 2593 C C . ALA B 1 114 ? 2.965 -8.922 -3.861 1 84.5 114 ALA B C 1
ATOM 2595 O O . ALA B 1 114 ? 2.691 -10.062 -3.492 1 84.5 114 ALA B O 1
ATOM 2596 N N . GLU B 1 115 ? 3.512 -8.68 -5.016 1 85.44 115 GLU B N 1
ATOM 2597 C CA . GLU B 1 115 ? 3.693 -9.719 -6.027 1 85.44 115 GLU B CA 1
ATOM 2598 C C . GLU B 1 115 ? 4.828 -10.664 -5.648 1 85.44 115 GLU B C 1
ATOM 2600 O O . GLU B 1 115 ? 4.883 -11.797 -6.125 1 85.44 115 GLU B O 1
ATOM 2605 N N . PHE B 1 116 ? 5.738 -10.266 -4.844 1 89.69 116 PHE B N 1
ATOM 2606 C CA . PHE B 1 116 ? 6.859 -11.109 -4.445 1 89.69 116 PHE B CA 1
ATOM 2607 C C . PHE B 1 116 ? 6.375 -12.312 -3.645 1 89.69 116 PHE B C 1
ATOM 2609 O O . PHE B 1 116 ? 7.047 -13.344 -3.602 1 89.69 116 PHE B O 1
ATOM 2616 N N . ARG B 1 117 ? 5.242 -12.156 -2.982 1 83.12 117 ARG B N 1
ATOM 2617 C CA . ARG B 1 117 ? 4.715 -13.305 -2.246 1 83.12 117 ARG B CA 1
ATOM 2618 C C . ARG B 1 117 ? 4.441 -14.477 -3.182 1 83.12 117 ARG B C 1
ATOM 2620 O O . ARG B 1 117 ? 4.746 -15.625 -2.852 1 83.12 117 ARG B O 1
ATOM 2627 N N . SER B 1 118 ? 3.869 -14.156 -4.367 1 84.44 118 SER B N 1
ATOM 2628 C CA . SER B 1 118 ? 3.592 -15.195 -5.348 1 84.44 118 SER B CA 1
ATOM 2629 C C . SER B 1 118 ? 4.883 -15.812 -5.883 1 84.44 118 SER B C 1
ATOM 2631 O O . SER B 1 118 ? 4.914 -16.984 -6.238 1 84.44 118 SER B O 1
ATOM 2633 N N . TRP B 1 119 ? 5.914 -15.062 -5.895 1 87.31 119 TRP B N 1
ATOM 2634 C CA . TRP B 1 119 ? 7.199 -15.539 -6.402 1 87.31 119 TRP B CA 1
ATOM 2635 C C . TRP B 1 119 ? 7.906 -16.406 -5.371 1 87.31 119 TRP B C 1
ATOM 2637 O O . TRP B 1 119 ? 8.398 -17.484 -5.695 1 87.31 119 TRP B O 1
ATOM 2647 N N . PHE B 1 120 ? 7.922 -16.016 -4.133 1 87.56 120 PHE B N 1
ATOM 2648 C CA . PHE B 1 120 ? 8.672 -16.719 -3.096 1 87.56 120 PHE B CA 1
ATOM 2649 C C . PHE B 1 120 ? 7.891 -17.922 -2.58 1 87.56 120 PHE B C 1
ATOM 2651 O O . PHE B 1 120 ? 8.477 -18.938 -2.219 1 87.56 120 PHE B O 1
ATOM 2658 N N . TYR B 1 121 ? 6.527 -17.766 -2.529 1 85.56 121 TYR B N 1
ATOM 2659 C CA . TYR B 1 121 ? 5.691 -18.812 -1.948 1 85.56 121 TYR B CA 1
ATOM 2660 C C . TYR B 1 121 ? 4.586 -19.219 -2.912 1 85.56 121 TYR B C 1
ATOM 2662 O O . TYR B 1 121 ? 3.4 -19.125 -2.584 1 85.56 121 TYR B O 1
ATOM 2670 N N . PRO B 1 122 ? 4.965 -19.766 -4.047 1 83.12 122 PRO B N 1
ATOM 2671 C CA . PRO B 1 122 ? 3.961 -20.125 -5.055 1 83.12 122 PRO B CA 1
ATOM 2672 C C . PRO B 1 122 ? 2.965 -21.172 -4.559 1 83.12 122 PRO B C 1
ATOM 2674 O O . PRO B 1 122 ? 1.828 -21.219 -5.035 1 83.12 122 PRO B O 1
ATOM 2677 N N . HIS B 1 123 ? 3.373 -21.938 -3.549 1 81.81 123 HIS B N 1
ATOM 2678 C CA . HIS B 1 123 ? 2.514 -23 -3.021 1 81.81 123 HIS B CA 1
ATOM 2679 C C . HIS B 1 123 ? 1.291 -22.422 -2.322 1 81.81 123 HIS B C 1
ATOM 2681 O O . HIS B 1 123 ? 0.28 -23.109 -2.154 1 81.81 123 HIS B O 1
ATOM 2687 N N . GLU B 1 124 ? 1.377 -21.188 -1.985 1 79.75 124 GLU B N 1
ATOM 2688 C CA . GLU B 1 124 ? 0.248 -20.531 -1.326 1 79.75 124 GLU B CA 1
ATOM 2689 C C . GLU B 1 124 ? -0.812 -20.109 -2.338 1 79.75 124 GLU B C 1
ATOM 2691 O O . GLU B 1 124 ? -1.94 -19.781 -1.964 1 79.75 124 GLU B O 1
ATOM 2696 N N . TYR B 1 125 ? -0.465 -20.203 -3.566 1 80.31 125 TYR B N 1
ATOM 2697 C CA . TYR B 1 125 ? -1.35 -19.625 -4.578 1 80.31 125 TYR B CA 1
ATOM 2698 C C . TYR B 1 125 ? -1.946 -20.719 -5.453 1 80.31 125 TYR B C 1
ATOM 2700 O O . TYR B 1 125 ? -2.6 -20.438 -6.461 1 80.31 125 TYR B O 1
ATOM 2708 N N . ILE B 1 126 ? -1.589 -21.922 -5.016 1 80.5 126 ILE B N 1
ATOM 2709 C CA . ILE B 1 126 ? -2.137 -23.062 -5.734 1 80.5 126 ILE B CA 1
ATOM 2710 C C . ILE B 1 126 ? -2.582 -24.125 -4.742 1 80.5 126 ILE B C 1
ATOM 2712 O O . ILE B 1 126 ? -2.062 -24.203 -3.625 1 80.5 126 ILE B O 1
ATOM 2716 N N . ASP B 1 127 ? -3.508 -24.922 -5.141 1 78.12 127 ASP B N 1
ATOM 2717 C CA . ASP B 1 127 ? -3.959 -26.031 -4.297 1 78.12 127 ASP B CA 1
ATOM 2718 C C . ASP B 1 127 ? -3.348 -27.344 -4.754 1 78.12 127 ASP B C 1
ATOM 2720 O O . ASP B 1 127 ? -3.383 -28.344 -4.023 1 78.12 127 ASP B O 1
ATOM 2724 N N . ASP B 1 128 ? -2.812 -27.375 -5.953 1 80.56 128 ASP B N 1
ATOM 2725 C CA . ASP B 1 128 ? -2.201 -28.562 -6.535 1 80.56 128 ASP B CA 1
ATOM 2726 C C . ASP B 1 128 ? -0.699 -28.375 -6.73 1 80.56 128 ASP B C 1
ATOM 2728 O O . ASP B 1 128 ? -0.276 -27.578 -7.574 1 80.56 128 ASP B O 1
ATOM 2732 N N . PRO B 1 129 ? 0.108 -29.156 -6.023 1 84.62 129 PRO B N 1
ATOM 2733 C CA . PRO B 1 129 ? 1.563 -29.016 -6.109 1 84.62 129 PRO B CA 1
ATOM 2734 C C . PRO B 1 129 ? 2.09 -29.188 -7.535 1 84.62 129 PRO B C 1
ATOM 2736 O O . PRO B 1 129 ? 3.141 -28.641 -7.875 1 84.62 129 PRO B O 1
ATOM 2739 N N . ALA B 1 130 ? 1.373 -29.875 -8.328 1 83.25 130 ALA B N 1
ATOM 2740 C CA . ALA B 1 130 ? 1.787 -30.109 -9.711 1 83.25 130 ALA B CA 1
ATOM 2741 C C . ALA B 1 130 ? 1.797 -28.797 -10.5 1 83.25 130 ALA B C 1
ATOM 2743 O O . ALA B 1 130 ? 2.414 -28.719 -11.562 1 83.25 130 ALA B O 1
ATOM 2744 N N . HIS B 1 131 ? 1.247 -27.797 -9.891 1 84.69 131 HIS B N 1
ATOM 2745 C CA . HIS B 1 131 ? 1.091 -26.547 -10.625 1 84.69 131 HIS B CA 1
ATOM 2746 C C . HIS B 1 131 ? 2.025 -25.469 -10.086 1 84.69 131 HIS B C 1
ATOM 2748 O O . HIS B 1 131 ? 1.966 -24.312 -10.523 1 84.69 131 HIS B O 1
ATOM 2754 N N . GLU B 1 132 ? 2.887 -25.812 -9.227 1 86.62 132 GLU B N 1
ATOM 2755 C CA . GLU B 1 132 ? 3.758 -24.859 -8.562 1 86.62 132 GLU B CA 1
ATOM 2756 C C . GLU B 1 132 ? 4.703 -24.188 -9.562 1 86.62 132 GLU B C 1
ATOM 2758 O O . GLU B 1 132 ? 4.898 -22.969 -9.516 1 86.62 132 GLU B O 1
ATOM 2763 N N . ALA B 1 133 ? 5.215 -25 -10.43 1 86.06 133 ALA B N 1
ATOM 2764 C CA . ALA B 1 133 ? 6.148 -24.469 -11.414 1 86.06 133 ALA B CA 1
ATOM 2765 C C . ALA B 1 133 ? 5.461 -23.453 -12.32 1 86.06 133 ALA B C 1
ATOM 2767 O O . ALA B 1 133 ? 6.047 -22.406 -12.656 1 86.06 133 ALA B O 1
ATOM 2768 N N . SER B 1 134 ? 4.309 -23.766 -12.664 1 85.88 134 SER B N 1
ATOM 2769 C CA . SER B 1 134 ? 3.539 -22.859 -13.516 1 85.88 134 SER B CA 1
ATOM 2770 C C . SER B 1 134 ? 3.211 -21.562 -12.789 1 85.88 134 SER B C 1
ATOM 2772 O O . SER B 1 134 ? 3.311 -20.469 -13.367 1 85.88 134 SER B O 1
ATOM 2774 N N . ALA B 1 135 ? 2.855 -21.656 -11.594 1 85.81 135 ALA B N 1
ATOM 2775 C CA . ALA B 1 135 ? 2.545 -20.484 -10.781 1 85.81 135 ALA B CA 1
ATOM 2776 C C . ALA B 1 135 ? 3.771 -19.594 -10.609 1 85.81 135 ALA B C 1
ATOM 2778 O O . ALA B 1 135 ? 3.678 -18.375 -10.711 1 85.81 135 ALA B O 1
ATOM 2779 N N . LYS B 1 136 ? 4.836 -20.219 -10.414 1 87.81 136 LYS B N 1
ATOM 2780 C CA . LYS B 1 136 ? 6.082 -19.469 -10.234 1 87.81 136 LY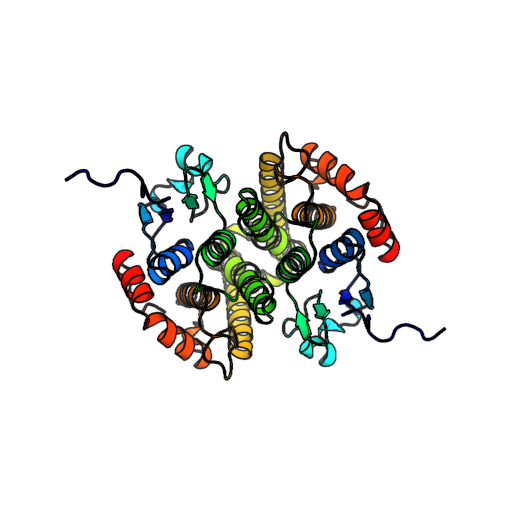S B CA 1
ATOM 2781 C C . LYS B 1 136 ? 6.488 -18.766 -11.516 1 87.81 136 LYS B C 1
ATOM 2783 O O . LYS B 1 136 ? 6.938 -17.609 -11.477 1 87.81 136 LYS B O 1
ATOM 2788 N N . ALA B 1 137 ? 6.371 -19.422 -12.586 1 88.56 137 ALA B N 1
ATOM 2789 C CA . ALA B 1 137 ? 6.699 -18.828 -13.883 1 88.56 137 ALA B CA 1
ATOM 2790 C C . ALA B 1 137 ? 5.828 -17.609 -14.164 1 88.56 137 ALA B C 1
ATOM 2792 O O . ALA B 1 137 ? 6.316 -16.594 -14.648 1 88.56 137 ALA B O 1
ATOM 2793 N N . ALA B 1 138 ? 4.582 -17.719 -13.867 1 87.12 138 ALA B N 1
ATOM 2794 C CA . ALA B 1 138 ? 3.66 -16.594 -14.062 1 87.12 138 ALA B CA 1
ATOM 2795 C C . ALA B 1 138 ? 4.039 -15.414 -13.18 1 87.12 138 ALA B C 1
ATOM 2797 O O . ALA B 1 138 ? 4.023 -14.266 -13.625 1 87.12 138 ALA B O 1
ATOM 2798 N N . ALA B 1 139 ? 4.375 -15.734 -11.992 1 89.12 139 ALA B N 1
ATOM 2799 C CA . ALA B 1 139 ? 4.801 -14.695 -11.062 1 89.12 139 ALA B CA 1
ATOM 2800 C C . ALA B 1 139 ? 6.062 -13.992 -11.562 1 89.12 139 ALA B C 1
ATOM 2802 O O . ALA B 1 139 ? 6.172 -12.766 -11.477 1 89.12 139 ALA B O 1
ATOM 2803 N N . GLY B 1 140 ? 6.957 -14.75 -12.039 1 91.44 140 GLY B N 1
ATOM 2804 C CA . GLY B 1 140 ? 8.18 -14.188 -12.578 1 91.44 140 GLY B CA 1
ATOM 2805 C C . GLY B 1 140 ? 7.938 -13.227 -13.727 1 91.44 140 GLY B C 1
ATOM 2806 O O . GLY B 1 140 ? 8.531 -12.148 -13.781 1 91.44 140 GLY B O 1
ATOM 2807 N N . LYS B 1 141 ? 7.07 -13.586 -14.594 1 90.25 141 LYS B N 1
ATOM 2808 C CA . LYS B 1 141 ? 6.734 -12.742 -15.734 1 90.25 141 LYS B CA 1
ATOM 2809 C C . LYS B 1 141 ? 6.121 -11.422 -15.281 1 90.25 141 LYS B C 1
ATOM 2811 O O . LYS B 1 141 ? 6.492 -10.359 -15.773 1 90.25 141 LYS B O 1
ATOM 2816 N N . ARG B 1 142 ? 5.254 -11.484 -14.344 1 88.94 142 ARG B N 1
ATOM 2817 C CA . ARG B 1 142 ? 4.605 -10.281 -13.828 1 88.94 142 ARG B CA 1
ATOM 2818 C C . ARG B 1 142 ? 5.613 -9.383 -13.125 1 88.94 142 ARG B C 1
ATOM 2820 O O . ARG B 1 142 ? 5.582 -8.156 -13.289 1 88.94 142 ARG B O 1
ATOM 2827 N N . MET B 1 143 ? 6.449 -10.023 -12.422 1 91.69 143 MET B N 1
ATOM 2828 C CA . MET B 1 143 ? 7.461 -9.266 -11.688 1 91.69 143 MET B CA 1
ATOM 2829 C C . MET B 1 143 ? 8.391 -8.531 -12.641 1 91.69 143 MET B C 1
ATOM 2831 O O . MET B 1 143 ? 8.695 -7.355 -12.438 1 91.69 143 MET B O 1
ATOM 2835 N N . MET B 1 144 ? 8.805 -9.203 -13.641 1 92.81 144 MET B N 1
ATOM 2836 C CA . MET B 1 144 ? 9.695 -8.594 -14.625 1 92.81 144 MET B CA 1
ATOM 2837 C C . MET B 1 144 ? 9.016 -7.426 -15.328 1 92.81 144 MET B C 1
ATOM 2839 O O . MET B 1 144 ? 9.625 -6.371 -15.523 1 92.81 144 MET B O 1
ATOM 2843 N N . ALA B 1 145 ? 7.762 -7.609 -15.609 1 89.38 145 ALA B N 1
ATOM 2844 C CA . ALA B 1 145 ? 6.988 -6.543 -16.234 1 89.38 145 ALA B CA 1
ATOM 2845 C C . ALA B 1 145 ? 6.859 -5.34 -15.312 1 89.38 145 ALA B C 1
ATOM 2847 O O . ALA B 1 145 ? 6.949 -4.191 -15.758 1 89.38 145 ALA B O 1
ATOM 2848 N N . ASN B 1 146 ? 6.617 -5.602 -14.062 1 90.44 146 ASN B N 1
ATOM 2849 C CA . ASN B 1 146 ? 6.508 -4.539 -13.07 1 90.44 146 ASN B CA 1
ATOM 2850 C C . ASN B 1 146 ? 7.793 -3.717 -12.984 1 90.44 146 ASN B C 1
ATOM 2852 O O . ASN B 1 146 ? 7.746 -2.486 -12.977 1 90.44 146 ASN B O 1
ATOM 2856 N N . PHE B 1 147 ? 8.906 -4.359 -12.953 1 94.75 147 PHE B N 1
ATOM 2857 C CA . PHE B 1 147 ? 10.188 -3.666 -12.859 1 94.75 147 PHE B CA 1
ATOM 2858 C C . PHE B 1 147 ? 10.453 -2.852 -14.117 1 94.75 147 PHE B C 1
ATOM 2860 O O . PHE B 1 147 ? 11.055 -1.779 -14.055 1 94.75 147 PHE B O 1
ATOM 2867 N N . GLU B 1 148 ? 9.969 -3.346 -15.203 1 93.19 148 GLU B N 1
ATOM 2868 C CA . GLU B 1 148 ? 10.141 -2.6 -16.453 1 93.19 148 GLU B CA 1
ATOM 2869 C C . GLU B 1 148 ? 9.352 -1.296 -16.422 1 93.19 148 GLU B C 1
ATOM 2871 O O . GLU B 1 148 ? 9.82 -0.265 -16.906 1 93.19 148 GLU B O 1
ATOM 2876 N N . VAL B 1 149 ? 8.195 -1.332 -15.891 1 89.56 149 VAL B N 1
ATOM 2877 C CA . VAL B 1 149 ? 7.375 -0.133 -15.773 1 89.56 149 VAL B CA 1
ATOM 2878 C C . VAL B 1 149 ? 8.055 0.869 -14.844 1 89.56 149 VAL B C 1
ATOM 2880 O O . VAL B 1 149 ? 8.125 2.062 -15.148 1 89.56 149 VAL B O 1
ATOM 2883 N N . ILE B 1 150 ? 8.586 0.383 -13.766 1 94.06 150 ILE B N 1
ATOM 2884 C CA . ILE B 1 150 ? 9.289 1.24 -12.812 1 94.06 150 ILE B CA 1
ATOM 2885 C C . ILE B 1 150 ? 10.508 1.871 -13.484 1 94.06 150 ILE B C 1
ATOM 2887 O O . ILE B 1 150 ? 10.766 3.064 -13.312 1 94.06 150 ILE B O 1
ATOM 2891 N N . ALA B 1 151 ? 11.234 1.072 -14.234 1 96.19 151 ALA B N 1
ATOM 2892 C CA . ALA B 1 151 ? 12.391 1.579 -14.969 1 96.19 151 ALA B CA 1
ATOM 2893 C C . ALA B 1 151 ? 11.992 2.705 -15.922 1 96.19 151 ALA B C 1
ATOM 2895 O O . ALA B 1 151 ? 12.695 3.715 -16.031 1 96.19 151 ALA B O 1
ATOM 2896 N N . GLY B 1 152 ? 10.867 2.506 -16.578 1 93.25 152 GLY B N 1
ATOM 2897 C CA . GLY B 1 152 ? 10.359 3.533 -17.469 1 93.25 152 GLY B CA 1
ATOM 2898 C C . GLY B 1 152 ? 10.07 4.848 -16.766 1 93.25 152 GLY B C 1
ATOM 2899 O O . GLY B 1 152 ? 10.375 5.918 -17.297 1 93.25 152 GLY B O 1
ATOM 2900 N N . GLN B 1 153 ? 9.523 4.746 -15.609 1 90.5 153 GLN B N 1
ATOM 2901 C CA . GLN B 1 153 ? 9.188 5.938 -14.836 1 90.5 153 GLN B CA 1
ATOM 2902 C C . GLN B 1 153 ? 10.445 6.617 -14.297 1 90.5 153 GLN B C 1
ATOM 2904 O O . GLN B 1 153 ? 10.453 7.828 -14.078 1 90.5 153 GLN B O 1
ATOM 2909 N N . LEU B 1 154 ? 11.516 5.879 -14.133 1 95.38 154 LEU B N 1
ATOM 2910 C CA . LEU B 1 154 ? 12.758 6.367 -13.547 1 95.38 154 LEU B CA 1
ATOM 2911 C C . LEU B 1 154 ? 13.695 6.898 -14.633 1 95.38 154 LEU B C 1
ATOM 2913 O O . LEU B 1 154 ? 14.695 7.547 -14.328 1 95.38 154 LEU B O 1
ATOM 2917 N N . GLU B 1 155 ? 13.336 6.629 -15.828 1 93.69 155 GLU B N 1
ATOM 2918 C CA . GLU B 1 155 ? 14.211 7.023 -16.938 1 93.69 155 GLU B CA 1
ATOM 2919 C C . GLU B 1 155 ? 14.469 8.523 -16.922 1 93.69 155 GLU B C 1
ATOM 2921 O O . GLU B 1 155 ? 13.531 9.32 -16.812 1 93.69 155 GLU B O 1
ATOM 2926 N N . GLY B 1 156 ? 15.734 8.875 -17 1 93.38 156 GLY B N 1
ATOM 2927 C CA . GLY B 1 156 ? 16.125 10.273 -17.047 1 93.38 156 GLY B CA 1
ATOM 2928 C C . GLY B 1 156 ? 16.141 10.93 -15.672 1 93.38 156 GLY B C 1
ATOM 2929 O O . GLY B 1 156 ? 16.344 12.141 -15.555 1 93.38 156 GLY B O 1
ATOM 2930 N N . ARG B 1 157 ? 15.922 10.133 -14.688 1 94.94 157 ARG B N 1
ATOM 2931 C CA . ARG B 1 157 ? 15.891 10.656 -13.32 1 94.94 157 ARG B CA 1
ATOM 2932 C C . ARG B 1 157 ? 16.938 9.977 -12.445 1 94.94 157 ARG B C 1
ATOM 2934 O O . ARG B 1 157 ? 17.219 8.789 -12.617 1 94.94 157 ARG B O 1
ATOM 2941 N N . GLU B 1 158 ? 17.453 10.766 -11.602 1 97 158 GLU B N 1
ATOM 2942 C CA . GLU B 1 158 ? 18.391 10.211 -10.617 1 97 158 GLU B CA 1
ATOM 2943 C C . GLU B 1 158 ? 17.641 9.469 -9.516 1 97 158 GLU B C 1
ATOM 2945 O O . GLU B 1 158 ? 18.109 8.43 -9.039 1 97 158 GLU B O 1
ATOM 2950 N N . TRP B 1 159 ? 16.562 10.031 -9.148 1 98.31 159 TRP B N 1
ATOM 2951 C CA . TRP B 1 159 ? 15.742 9.5 -8.07 1 98.31 159 TRP B CA 1
ATOM 2952 C C . TRP B 1 159 ? 14.289 9.344 -8.523 1 98.31 159 TRP B C 1
ATOM 2954 O O . TRP B 1 159 ? 13.906 9.836 -9.586 1 98.31 159 TRP B O 1
ATOM 2964 N N . LEU B 1 160 ? 13.477 8.586 -7.773 1 97.06 160 LEU B N 1
ATOM 2965 C CA . LEU B 1 160 ? 12.078 8.344 -8.125 1 97.06 160 LEU B CA 1
ATOM 2966 C C . LEU B 1 160 ? 11.281 9.641 -8.102 1 97.06 160 LEU B C 1
ATOM 2968 O O . LEU B 1 160 ? 10.336 9.812 -8.875 1 97.06 160 LEU B O 1
ATOM 2972 N N . LEU B 1 161 ? 11.672 10.531 -7.172 1 96.44 161 LEU B N 1
ATOM 2973 C CA . LEU B 1 161 ? 10.977 11.812 -7.059 1 96.44 161 LEU B CA 1
ATOM 2974 C C . LEU B 1 161 ? 11.789 12.93 -7.703 1 96.44 161 LEU B C 1
ATOM 2976 O O . LEU B 1 161 ? 13.016 12.945 -7.602 1 96.44 161 LEU B O 1
ATOM 2980 N N . PRO B 1 162 ? 11.094 13.898 -8.25 1 91.75 162 PRO B N 1
ATOM 2981 C CA . PRO B 1 162 ? 11.805 15.062 -8.781 1 91.75 162 PRO B CA 1
ATOM 2982 C C . PRO B 1 162 ? 12.523 15.859 -7.688 1 91.75 162 PRO B C 1
ATOM 2984 O O . PRO B 1 162 ? 13.555 16.484 -7.949 1 91.75 162 PRO B O 1
ATOM 2987 N N . SER B 1 163 ? 11.992 15.844 -6.488 1 92.81 163 SER B N 1
ATOM 2988 C CA . SER B 1 163 ? 12.547 16.625 -5.395 1 92.81 163 SER B CA 1
ATOM 2989 C C . SER B 1 163 ? 13.82 15.992 -4.844 1 92.81 163 SER B C 1
ATOM 2991 O O . SER B 1 163 ? 14.531 16.609 -4.051 1 92.81 163 SER B O 1
ATOM 2993 N N . GLY B 1 164 ? 14.094 14.773 -5.285 1 95.81 164 GLY B N 1
ATOM 2994 C CA . GLY B 1 164 ? 15.344 14.164 -4.863 1 95.81 164 GLY B CA 1
ATOM 2995 C C . GLY B 1 164 ? 15.148 12.844 -4.133 1 95.81 164 GLY B C 1
ATOM 2996 O O . GLY B 1 164 ? 14.109 12.211 -4.262 1 95.81 164 GLY B O 1
ATOM 2997 N N . PHE B 1 165 ? 16.234 12.461 -3.422 1 98.12 165 PHE B N 1
ATOM 2998 C CA . PHE B 1 165 ? 16.312 11.195 -2.705 1 98.12 165 PHE B CA 1
ATOM 2999 C C . PHE B 1 165 ? 15.25 11.133 -1.61 1 98.12 165 PHE B C 1
ATOM 3001 O O . PHE B 1 165 ? 15.023 12.109 -0.902 1 98.12 165 PHE B O 1
ATOM 3008 N N . SER B 1 166 ? 14.609 9.977 -1.45 1 98.5 166 SER B N 1
ATOM 3009 C CA . SER B 1 166 ? 13.586 9.781 -0.427 1 98.5 166 SER B CA 1
ATOM 3010 C C . SER B 1 166 ? 13.508 8.32 0.002 1 98.5 166 SER B C 1
ATOM 3012 O O . SER B 1 166 ? 14.266 7.48 -0.49 1 98.5 166 SER B O 1
ATOM 3014 N N . ALA B 1 167 ? 12.602 8 0.897 1 98.69 167 ALA B N 1
ATOM 3015 C CA . ALA B 1 167 ? 12.352 6.641 1.36 1 98.69 167 ALA B CA 1
ATOM 3016 C C . ALA B 1 167 ? 11.938 5.734 0.204 1 98.69 167 ALA B C 1
ATOM 3018 O O . ALA B 1 167 ? 12.172 4.523 0.239 1 98.69 167 ALA B O 1
ATOM 3019 N N . ALA B 1 168 ? 11.297 6.293 -0.828 1 98.5 168 ALA B N 1
ATOM 3020 C CA . ALA B 1 168 ? 10.859 5.512 -1.982 1 98.5 168 ALA B CA 1
ATOM 3021 C C . ALA B 1 168 ? 12.055 4.875 -2.693 1 98.5 168 ALA B C 1
ATOM 3023 O O . ALA B 1 168 ? 11.945 3.771 -3.232 1 98.5 168 ALA B O 1
ATOM 3024 N N . ASP B 1 169 ? 13.164 5.547 -2.709 1 98.81 169 ASP B N 1
ATOM 3025 C CA . ASP B 1 169 ? 14.359 5.008 -3.344 1 98.81 169 ASP B CA 1
ATOM 3026 C C . ASP B 1 169 ? 14.938 3.846 -2.539 1 98.81 169 ASP B C 1
ATOM 3028 O O . ASP B 1 169 ? 15.398 2.857 -3.111 1 98.81 169 ASP B O 1
ATOM 3032 N N . LEU B 1 170 ? 14.938 3.975 -1.235 1 98.88 170 LEU B N 1
ATOM 3033 C CA . LEU B 1 170 ? 15.352 2.885 -0.359 1 98.88 170 LEU B CA 1
ATOM 3034 C C . LEU B 1 170 ? 14.445 1.671 -0.536 1 98.88 170 LEU B C 1
ATOM 3036 O O . LEU B 1 170 ? 14.922 0.536 -0.585 1 98.88 170 LEU B O 1
ATOM 3040 N N . TYR B 1 171 ? 13.156 1.959 -0.631 1 98.75 171 TYR B N 1
ATOM 3041 C CA . TYR B 1 171 ? 12.164 0.916 -0.856 1 98.75 171 TYR B CA 1
ATOM 3042 C C . TYR B 1 171 ? 12.453 0.161 -2.148 1 98.75 171 TYR B C 1
ATOM 3044 O O . TYR B 1 171 ? 12.477 -1.071 -2.162 1 98.75 171 TYR B O 1
ATOM 3052 N N . LEU B 1 172 ? 12.695 0.893 -3.184 1 98.44 172 LEU B N 1
ATOM 3053 C CA . LEU B 1 172 ? 12.969 0.293 -4.484 1 98.44 172 LEU B CA 1
ATOM 3054 C C . LEU B 1 172 ? 14.219 -0.575 -4.43 1 98.44 172 LEU B C 1
ATOM 3056 O O . LEU B 1 172 ? 14.242 -1.674 -4.988 1 98.44 172 LEU B O 1
ATOM 3060 N N . LEU B 1 173 ? 15.242 -0.124 -3.752 1 98.5 173 LEU B N 1
ATOM 3061 C CA . LEU B 1 173 ? 16.453 -0.925 -3.619 1 98.5 173 LEU B CA 1
ATOM 3062 C C . LEU B 1 173 ? 16.141 -2.271 -2.973 1 98.5 173 LEU B C 1
ATOM 3064 O O . LEU B 1 173 ? 16.641 -3.309 -3.422 1 98.5 173 LEU B O 1
ATOM 3068 N N . MET B 1 174 ? 15.414 -2.232 -1.887 1 98.06 174 MET B N 1
ATOM 3069 C CA . MET B 1 174 ? 15.039 -3.465 -1.201 1 98.06 174 MET B CA 1
ATOM 3070 C C . MET B 1 174 ? 14.359 -4.438 -2.162 1 98.06 174 MET B C 1
ATOM 3072 O O . MET B 1 174 ? 14.703 -5.621 -2.197 1 98.06 174 MET B O 1
ATOM 3076 N N . LEU B 1 175 ? 13.469 -3.969 -2.98 1 97.38 175 LEU B N 1
ATOM 3077 C CA . LEU B 1 175 ? 12.719 -4.824 -3.896 1 97.38 175 LEU B CA 1
ATOM 3078 C C . LEU B 1 175 ? 13.609 -5.316 -5.031 1 97.38 175 LEU B C 1
ATOM 3080 O O . LEU B 1 175 ? 13.469 -6.457 -5.48 1 97.38 175 LEU B O 1
ATOM 3084 N N . VAL B 1 176 ? 14.461 -4.414 -5.508 1 97.19 176 VAL B N 1
ATOM 3085 C CA . VAL B 1 176 ? 15.43 -4.824 -6.523 1 97.19 176 VAL B CA 1
ATOM 3086 C C . VAL B 1 176 ? 16.281 -5.965 -5.98 1 97.19 176 VAL B C 1
ATOM 3088 O O . VAL B 1 176 ? 16.547 -6.941 -6.688 1 97.19 176 VAL B O 1
ATOM 3091 N N . ARG B 1 177 ? 16.703 -5.836 -4.781 1 96.5 177 ARG B N 1
ATOM 3092 C CA . ARG B 1 177 ? 17.484 -6.898 -4.156 1 96.5 177 ARG B CA 1
ATOM 3093 C C . ARG B 1 177 ? 16.688 -8.195 -4.09 1 96.5 177 ARG B C 1
ATOM 3095 O O . ARG B 1 177 ? 17.219 -9.273 -4.371 1 96.5 177 ARG B O 1
ATOM 3102 N N . TRP B 1 178 ? 15.445 -8.148 -3.652 1 94.88 178 TRP B N 1
ATOM 3103 C CA . TRP B 1 178 ? 14.602 -9.336 -3.562 1 94.88 178 TRP B CA 1
ATOM 3104 C C . TRP B 1 178 ? 14.492 -10.031 -4.918 1 94.88 178 TRP B C 1
ATOM 3106 O O . TRP B 1 178 ? 14.297 -11.242 -4.984 1 94.88 178 TRP B O 1
ATOM 3116 N N . GLY B 1 179 ? 14.625 -9.281 -6.008 1 92.94 179 GLY B N 1
ATOM 3117 C CA . GLY B 1 179 ? 14.438 -9.805 -7.352 1 92.94 179 GLY B CA 1
ATOM 3118 C C . GLY B 1 179 ? 15.703 -10.414 -7.934 1 92.94 179 GLY B C 1
ATOM 3119 O O . GLY B 1 179 ? 15.758 -10.711 -9.133 1 92.94 179 GLY B O 1
ATOM 3120 N N . ARG B 1 180 ? 16.703 -10.648 -7.16 1 92.12 180 ARG B N 1
ATOM 3121 C CA . ARG B 1 180 ? 17.984 -11.141 -7.652 1 92.12 180 ARG B CA 1
ATOM 3122 C C . ARG B 1 180 ? 17.844 -12.555 -8.211 1 92.12 180 ARG B C 1
ATOM 3124 O O . ARG B 1 180 ? 18.656 -12.977 -9.047 1 92.12 180 ARG B O 1
ATOM 3131 N N . THR B 1 181 ? 16.828 -13.242 -7.77 1 88.44 181 THR B N 1
ATOM 3132 C CA . THR B 1 181 ? 16.703 -14.633 -8.18 1 88.44 181 THR B CA 1
ATOM 3133 C C . THR B 1 181 ? 15.734 -14.766 -9.352 1 88.44 181 THR B C 1
ATOM 3135 O O . THR B 1 181 ? 15.43 -15.875 -9.797 1 88.44 181 THR B O 1
ATOM 3138 N N . LEU B 1 182 ? 15.188 -13.648 -9.812 1 91.88 182 LEU B N 1
ATOM 3139 C CA . LEU B 1 182 ? 14.336 -13.672 -10.992 1 91.88 182 LEU B CA 1
ATOM 3140 C C . LEU B 1 182 ? 15.117 -14.117 -12.219 1 91.88 182 LEU B C 1
ATOM 3142 O O . LEU B 1 182 ? 16.328 -13.906 -12.297 1 91.88 182 LEU B O 1
ATOM 3146 N N . PRO B 1 183 ? 14.398 -14.703 -13.156 1 90.44 183 PRO B N 1
ATOM 3147 C CA . PRO B 1 183 ? 15.102 -15.109 -14.383 1 90.44 183 PRO B CA 1
ATOM 3148 C C . PRO B 1 183 ? 15.844 -13.945 -15.047 1 90.44 183 PRO B C 1
ATOM 3150 O O . PRO B 1 183 ? 16.938 -14.133 -15.57 1 90.44 183 PRO B O 1
ATOM 3153 N N . ARG B 1 184 ? 15.227 -12.859 -15.055 1 92.38 184 ARG B N 1
ATOM 3154 C CA . ARG B 1 184 ? 15.859 -11.594 -15.43 1 92.38 184 ARG B CA 1
ATOM 3155 C C . ARG B 1 184 ? 15.812 -10.594 -14.281 1 92.38 184 ARG B C 1
ATOM 3157 O O . ARG B 1 184 ? 14.836 -9.859 -14.133 1 92.38 184 ARG B O 1
ATOM 3164 N N . PRO B 1 185 ? 16.859 -10.578 -13.539 1 92.12 185 PRO B N 1
ATOM 3165 C CA . PRO B 1 185 ? 16.844 -9.68 -12.383 1 92.12 185 PRO B CA 1
ATOM 3166 C C . PRO B 1 185 ? 16.75 -8.203 -12.781 1 92.12 185 PRO B C 1
ATOM 3168 O O . PRO B 1 185 ? 17.172 -7.836 -13.891 1 92.12 185 PRO B O 1
ATOM 3171 N N . ALA B 1 186 ? 16.203 -7.414 -11.898 1 90.44 186 ALA B N 1
ATOM 3172 C CA . ALA B 1 186 ? 15.961 -5.996 -12.148 1 90.44 186 ALA B CA 1
ATOM 3173 C C . ALA B 1 186 ? 17.266 -5.273 -12.492 1 90.44 186 ALA B C 1
ATOM 3175 O O . ALA B 1 186 ? 17.25 -4.324 -13.281 1 90.44 186 ALA B O 1
ATOM 3176 N N . ARG B 1 187 ? 18.359 -5.684 -11.977 1 91 187 ARG B N 1
ATOM 3177 C CA . ARG B 1 187 ? 19.656 -5.043 -12.18 1 91 187 ARG B CA 1
ATOM 3178 C C . ARG B 1 187 ? 20.109 -5.184 -13.633 1 91 187 ARG B C 1
ATOM 3180 O O . ARG B 1 187 ? 21.047 -4.52 -14.062 1 91 187 ARG B O 1
ATOM 3187 N N . ASP B 1 188 ? 19.5 -6.066 -14.32 1 94.31 188 ASP B N 1
ATOM 3188 C CA . ASP B 1 188 ? 19.844 -6.215 -15.727 1 94.31 188 ASP B CA 1
ATOM 3189 C C . ASP B 1 188 ? 19.359 -5.02 -16.547 1 94.31 188 ASP B C 1
ATOM 3191 O O . ASP B 1 188 ? 19.812 -4.797 -17.672 1 94.31 188 ASP B O 1
ATOM 3195 N N . ASN B 1 189 ? 18.359 -4.359 -16.031 1 95.5 189 ASN B N 1
ATOM 3196 C CA . ASN B 1 189 ? 17.953 -3.082 -16.609 1 95.5 189 ASN B CA 1
ATOM 3197 C C . ASN B 1 189 ? 18.922 -1.961 -16.219 1 95.5 189 ASN B C 1
ATOM 3199 O O . ASN B 1 189 ? 19.078 -1.676 -15.023 1 95.5 189 ASN B O 1
ATOM 3203 N N . PRO B 1 190 ? 19.531 -1.303 -17.141 1 96.38 190 PRO B N 1
ATOM 3204 C CA . PRO B 1 190 ? 20.562 -0.329 -16.812 1 96.38 190 PRO B CA 1
ATOM 3205 C C . PRO B 1 190 ? 20.047 0.816 -15.945 1 96.38 190 PRO B C 1
ATOM 3207 O O . PRO B 1 190 ? 20.781 1.343 -15.109 1 96.38 190 PRO B O 1
ATOM 3210 N N . VAL B 1 191 ? 18.875 1.201 -16.172 1 97.38 191 VAL B N 1
ATOM 3211 C CA . VAL B 1 191 ? 18.281 2.293 -15.398 1 97.38 191 VAL B CA 1
ATOM 3212 C C . VAL B 1 191 ? 18.156 1.882 -13.93 1 97.38 191 VAL B C 1
ATOM 3214 O O . VAL B 1 191 ? 18.547 2.633 -13.031 1 97.38 191 VAL B O 1
ATOM 3217 N N . LEU B 1 192 ? 17.656 0.729 -13.742 1 97.56 192 LEU B N 1
ATOM 3218 C CA . LEU B 1 192 ? 17.484 0.225 -12.391 1 97.56 192 LEU B CA 1
ATOM 3219 C C . LEU B 1 192 ? 18.828 -0.095 -11.75 1 97.56 192 LEU B C 1
ATOM 3221 O O . LEU B 1 192 ? 19.016 0.113 -10.547 1 97.56 192 LEU B O 1
ATOM 3225 N N . ALA B 1 193 ? 19.734 -0.594 -12.57 1 97 193 ALA B N 1
ATOM 3226 C CA . ALA B 1 193 ? 21.078 -0.875 -12.078 1 97 193 ALA B CA 1
ATOM 3227 C C . ALA B 1 193 ? 21.75 0.397 -11.57 1 97 193 ALA B C 1
ATOM 3229 O O . ALA B 1 193 ? 22.359 0.403 -10.5 1 97 193 ALA B O 1
ATOM 3230 N N . ALA B 1 194 ? 21.672 1.436 -12.336 1 97.94 194 ALA B N 1
ATOM 3231 C CA . ALA B 1 194 ? 22.281 2.707 -11.969 1 97.94 194 ALA B CA 1
ATOM 3232 C C . ALA B 1 194 ? 21.656 3.275 -10.695 1 97.94 194 ALA B C 1
ATOM 3234 O O . ALA B 1 194 ? 22.359 3.7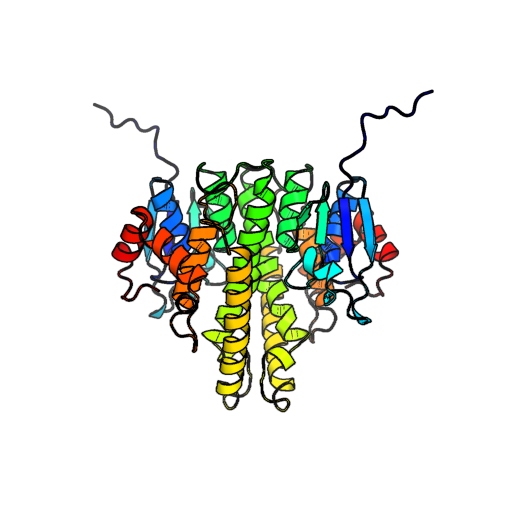79 -9.82 1 97.94 194 ALA B O 1
ATOM 3235 N N . HIS B 1 195 ? 20.359 3.193 -10.617 1 98.31 195 HIS B N 1
ATOM 3236 C CA . HIS B 1 195 ? 19.641 3.664 -9.438 1 98.31 195 HIS B CA 1
ATOM 3237 C C . HIS B 1 195 ? 20.062 2.879 -8.195 1 98.31 195 HIS B C 1
ATOM 3239 O O . HIS B 1 195 ? 20.359 3.469 -7.156 1 98.31 195 HIS B O 1
ATOM 3245 N N . ALA B 1 196 ? 20.094 1.585 -8.367 1 98 196 ALA B N 1
ATOM 3246 C CA . ALA B 1 196 ? 20.484 0.724 -7.254 1 98 196 ALA B CA 1
ATOM 3247 C C . ALA B 1 196 ? 21.906 1.035 -6.793 1 98 196 ALA B C 1
ATOM 3249 O O . ALA B 1 196 ? 22.172 1.084 -5.59 1 98 196 ALA B O 1
ATOM 3250 N N . ALA B 1 197 ? 22.766 1.241 -7.707 1 97.88 197 ALA B N 1
ATOM 3251 C CA . ALA B 1 197 ? 24.156 1.555 -7.379 1 97.88 197 ALA B CA 1
ATOM 3252 C C . ALA B 1 197 ? 24.25 2.854 -6.582 1 97.88 197 ALA B C 1
ATOM 3254 O O . ALA B 1 197 ? 25.031 2.949 -5.629 1 97.88 197 ALA B O 1
ATOM 3255 N N . ARG B 1 198 ? 23.5 3.848 -6.957 1 98.38 198 ARG B N 1
ATOM 3256 C CA . ARG B 1 198 ? 23.5 5.125 -6.25 1 98.38 198 ARG B CA 1
ATOM 3257 C C . ARG B 1 198 ? 23 4.961 -4.82 1 98.38 198 ARG B C 1
ATOM 3259 O O . ARG B 1 198 ? 23.562 5.543 -3.891 1 98.38 198 ARG B O 1
ATOM 3266 N N . VAL B 1 199 ? 21.953 4.207 -4.676 1 98.62 199 VAL B N 1
ATOM 3267 C CA . VAL B 1 199 ? 21.375 4.012 -3.348 1 98.62 199 VAL B CA 1
ATOM 3268 C C . VAL B 1 199 ? 22.344 3.193 -2.49 1 98.62 199 VAL B C 1
ATOM 3270 O O . VAL B 1 199 ? 22.578 3.516 -1.322 1 98.62 199 VAL B O 1
ATOM 3273 N N . LEU B 1 200 ? 22.984 2.16 -3.068 1 97.88 200 LEU B N 1
ATOM 3274 C CA . LEU B 1 200 ? 23.906 1.285 -2.355 1 97.88 200 LEU B CA 1
ATOM 3275 C C . LEU B 1 200 ? 25.141 2.055 -1.897 1 97.88 200 LEU B C 1
ATOM 3277 O O . LEU B 1 200 ? 25.781 1.674 -0.918 1 97.88 200 LEU B O 1
ATOM 3281 N N . ALA B 1 201 ? 25.453 3.098 -2.566 1 98.12 201 ALA B N 1
ATOM 3282 C CA . ALA B 1 201 ? 26.656 3.867 -2.264 1 98.12 201 ALA B CA 1
ATOM 3283 C C . ALA B 1 201 ? 26.453 4.73 -1.021 1 98.12 201 ALA B C 1
ATOM 3285 O O . ALA B 1 201 ? 27.422 5.258 -0.462 1 98.12 201 ALA B O 1
ATOM 3286 N N . ARG B 1 202 ? 25.266 4.887 -0.555 1 98.38 202 ARG B N 1
ATOM 3287 C CA . ARG B 1 202 ? 25 5.727 0.61 1 98.38 202 ARG B CA 1
ATOM 3288 C C . ARG B 1 202 ? 25.5 5.059 1.889 1 98.38 202 ARG B C 1
ATOM 3290 O O . ARG B 1 202 ? 25.25 3.871 2.113 1 98.38 202 ARG B O 1
ATOM 3297 N N . PRO B 1 203 ? 26.094 5.781 2.773 1 98.56 203 PRO B N 1
ATOM 3298 C CA . PRO B 1 203 ? 26.719 5.207 3.973 1 98.56 203 PRO B CA 1
ATOM 3299 C C . PRO B 1 203 ? 25.703 4.484 4.863 1 98.56 203 PRO B C 1
ATOM 3301 O O . PRO B 1 203 ? 26 3.396 5.371 1 98.56 203 PRO B O 1
ATOM 3304 N N . ALA B 1 204 ? 24.547 5.016 5.082 1 98.5 204 ALA B N 1
ATOM 3305 C CA . ALA B 1 204 ? 23.531 4.402 5.926 1 98.5 204 ALA B CA 1
ATOM 3306 C C . ALA B 1 204 ? 23.094 3.055 5.363 1 98.5 204 ALA B C 1
ATOM 3308 O O . ALA B 1 204 ? 22.844 2.111 6.121 1 98.5 204 ALA B O 1
ATOM 3309 N N . VAL B 1 205 ? 23.016 2.932 4.055 1 98.62 205 VAL B N 1
ATOM 3310 C CA . VAL B 1 205 ? 22.609 1.702 3.383 1 98.62 205 VAL B CA 1
ATOM 3311 C C . VAL B 1 205 ? 23.688 0.64 3.541 1 98.62 205 VAL B C 1
ATOM 3313 O O . VAL B 1 205 ? 23.406 -0.498 3.92 1 98.62 205 VAL B O 1
ATOM 3316 N N . ARG B 1 206 ? 24.891 1.033 3.348 1 97.94 206 ARG B N 1
ATOM 3317 C CA . ARG B 1 206 ? 26 0.105 3.498 1 97.94 206 ARG B CA 1
ATOM 3318 C C . ARG B 1 206 ? 26.078 -0.428 4.926 1 97.94 206 ARG B C 1
ATOM 3320 O O . ARG B 1 206 ? 26.266 -1.629 5.133 1 97.94 206 ARG B O 1
ATOM 3327 N N . GLU B 1 207 ? 25.953 0.465 5.801 1 98.12 207 GLU B N 1
ATOM 3328 C CA . GLU B 1 207 ? 26 0.06 7.203 1 98.12 207 GLU B CA 1
ATOM 3329 C C . GLU B 1 207 ? 24.875 -0.916 7.535 1 98.12 207 GLU B C 1
ATOM 3331 O O . GLU B 1 207 ? 25.078 -1.861 8.305 1 98.12 207 GLU B O 1
ATOM 3336 N N . THR B 1 208 ? 23.688 -0.671 7.012 1 98.5 208 THR B N 1
ATOM 3337 C CA . THR B 1 208 ? 22.562 -1.564 7.227 1 98.5 208 THR B CA 1
ATOM 3338 C C . THR B 1 208 ? 22.859 -2.957 6.68 1 98.5 208 THR B C 1
ATOM 3340 O O . THR B 1 208 ? 22.641 -3.959 7.367 1 98.5 208 THR B O 1
ATOM 3343 N N . PHE B 1 209 ? 23.375 -3.01 5.465 1 98.12 209 PHE B N 1
ATOM 3344 C CA . PHE B 1 209 ? 23.656 -4.277 4.809 1 98.12 209 PHE B CA 1
ATOM 3345 C C . PHE B 1 209 ? 24.734 -5.047 5.562 1 98.12 209 PHE B C 1
ATOM 3347 O O . PHE B 1 209 ? 24.656 -6.27 5.695 1 98.12 209 PHE B O 1
ATOM 3354 N N . GLU B 1 210 ? 25.703 -4.305 6.09 1 97.5 210 GLU B N 1
ATOM 3355 C CA . GLU B 1 210 ? 26.75 -4.926 6.887 1 97.5 210 GLU B CA 1
ATOM 3356 C C . GLU B 1 210 ? 26.203 -5.461 8.211 1 97.5 210 GLU B C 1
ATOM 3358 O O . GLU B 1 210 ? 26.516 -6.586 8.602 1 97.5 210 GLU B O 1
ATOM 3363 N N . THR B 1 211 ? 25.422 -4.668 8.844 1 97.69 211 THR B N 1
ATOM 3364 C CA . THR B 1 211 ? 24.844 -5.047 10.125 1 97.69 211 THR B CA 1
ATOM 3365 C C . THR B 1 211 ? 23.984 -6.305 9.984 1 97.69 211 THR B C 1
ATOM 3367 O O . THR B 1 211 ? 24.016 -7.18 10.852 1 97.69 211 THR B O 1
ATOM 3370 N N . GLU B 1 212 ? 23.234 -6.363 8.859 1 97.12 212 GLU B N 1
ATOM 3371 C CA . GLU B 1 212 ? 22.359 -7.508 8.633 1 97.12 212 GLU B CA 1
ATOM 3372 C C . GLU B 1 212 ? 23.125 -8.664 7.992 1 97.12 212 GLU B C 1
ATOM 3374 O O . GLU B 1 212 ? 22.531 -9.719 7.719 1 97.12 212 GLU B O 1
ATOM 3379 N N . GLU B 1 213 ? 24.391 -8.5 7.742 1 96.5 213 GLU B N 1
ATOM 3380 C CA . GLU B 1 213 ? 25.25 -9.516 7.164 1 96.5 213 GLU B CA 1
ATOM 3381 C C . GLU B 1 213 ? 24.656 -10.086 5.883 1 96.5 213 GLU B C 1
ATOM 3383 O O . GLU B 1 213 ? 24.578 -11.305 5.715 1 96.5 213 GLU B O 1
ATOM 3388 N N . LEU B 1 214 ? 24.234 -9.203 5.055 1 95.5 214 LEU B N 1
ATOM 3389 C CA . LEU B 1 214 ? 23.625 -9.625 3.799 1 95.5 214 LEU B CA 1
ATOM 3390 C C . LEU B 1 214 ? 24.688 -10.078 2.803 1 95.5 214 LEU B C 1
ATOM 3392 O O . LEU B 1 214 ? 25.766 -9.492 2.744 1 95.5 214 LEU B O 1
ATOM 3396 N N . SER B 1 215 ? 24.359 -11.008 2.072 1 91 215 SER B N 1
ATOM 3397 C CA . SER B 1 215 ? 25.328 -11.609 1.158 1 91 215 SER B CA 1
ATOM 3398 C C . SER B 1 215 ? 25.469 -10.797 -0.123 1 91 215 SER B C 1
ATOM 3400 O O . SER B 1 215 ? 24.5 -10.188 -0.58 1 91 215 SER B O 1
ATOM 3402 N N . THR B 1 216 ? 26.641 -10.867 -0.685 1 89.62 216 THR B N 1
ATOM 3403 C CA . THR B 1 216 ? 26.891 -10.289 -2 1 89.62 216 THR B CA 1
ATOM 3404 C C . THR B 1 216 ? 26.656 -11.328 -3.098 1 89.62 216 THR B C 1
ATOM 3406 O O . THR B 1 216 ? 26.797 -12.531 -2.867 1 89.62 216 THR B O 1
ATOM 3409 N N . PRO B 1 217 ? 26.328 -10.875 -4.328 1 90.81 217 PRO B N 1
ATOM 3410 C CA . PRO B 1 217 ? 26.016 -9.492 -4.688 1 90.81 217 PRO B CA 1
ATOM 3411 C C . PRO B 1 217 ? 24.734 -8.984 -4.031 1 90.81 217 PRO B C 1
ATOM 3413 O O . PRO B 1 217 ? 23.766 -9.734 -3.91 1 90.81 217 PRO B O 1
ATOM 3416 N N . TYR B 1 218 ? 24.766 -7.746 -3.605 1 93.12 218 TYR B N 1
ATOM 3417 C CA . TYR B 1 218 ? 23.656 -7.168 -2.846 1 93.12 218 TYR B CA 1
ATOM 3418 C C . TYR B 1 218 ? 22.391 -7.082 -3.697 1 93.12 218 TYR B C 1
ATOM 3420 O O . TYR B 1 218 ? 21.281 -7.133 -3.172 1 93.12 218 TYR B O 1
ATOM 3428 N N . VAL B 1 219 ? 22.609 -6.832 -4.973 1 93.19 219 VAL B N 1
ATOM 3429 C CA . VAL B 1 219 ? 21.484 -6.766 -5.887 1 93.19 219 VAL B CA 1
ATOM 3430 C C . VAL B 1 219 ? 21.734 -7.656 -7.102 1 93.19 219 VAL B C 1
ATOM 3432 O O . VAL B 1 219 ? 22.891 -7.988 -7.398 1 93.19 219 VAL B O 1
#